Protein AF-0000000084920179 (afdb_homodimer)

Organism: Cellulophaga lytica (strain ATCC 23178 / DSM 7489 / JCM 8516 / NBRC 14961 / NCIMB 1423 / VKM B-1433 / Cy l20) (NCBI:txid867900)

Structure (mmCIF, N/CA/C/O backbone):
data_AF-0000000084920179-model_v1
#
loop_
_entity.id
_entity.type
_entity.pdbx_description
1 polymer 'Transcriptional regulator, AraC family'
#
loop_
_atom_site.group_PDB
_atom_site.id
_atom_site.type_symbol
_atom_site.label_atom_id
_atom_site.label_alt_id
_atom_site.label_comp_id
_atom_site.label_asym_id
_atom_site.label_entity_id
_atom_site.label_seq_id
_atom_site.pdbx_PDB_ins_code
_atom_site.Cartn_x
_atom_site.Cartn_y
_atom_site.Cartn_z
_atom_site.occupancy
_atom_site.B_iso_or_equiv
_atom_site.auth_seq_id
_atom_site.auth_comp_id
_atom_site.auth_asym_id
_atom_site.auth_atom_id
_atom_site.pdbx_PDB_model_num
ATOM 1 N N . MET A 1 1 ? 22.922 36.719 13.922 1 20.77 1 MET A N 1
ATOM 2 C CA . MET A 1 1 ? 21.656 36.344 13.297 1 20.77 1 MET A CA 1
ATOM 3 C C . MET A 1 1 ? 21.734 34.938 12.672 1 20.77 1 MET A C 1
ATOM 5 O O . MET A 1 1 ? 22.297 34.781 11.578 1 20.77 1 MET A O 1
ATOM 9 N N . LYS A 1 2 ? 21.969 33.875 13.461 1 30.19 2 LYS A N 1
ATOM 10 C CA . LYS A 1 2 ? 22.312 32.5 13.133 1 30.19 2 LYS A CA 1
ATOM 11 C C . LYS A 1 2 ? 21.266 31.891 12.211 1 30.19 2 LYS A C 1
ATOM 13 O O . LYS A 1 2 ? 20.078 32.094 12.383 1 30.19 2 LYS A O 1
ATOM 18 N N . ASN A 1 3 ? 21.625 31.672 10.992 1 29.83 3 ASN A N 1
ATOM 19 C CA . ASN A 1 3 ? 20.938 31 9.891 1 29.83 3 ASN A CA 1
ATOM 20 C C . ASN A 1 3 ? 20.141 29.797 10.375 1 29.83 3 ASN A C 1
ATOM 22 O O . ASN A 1 3 ? 20.703 28.844 10.906 1 29.83 3 ASN A O 1
ATOM 26 N N . ILE A 1 4 ? 19 29.953 10.852 1 33.31 4 ILE A N 1
ATOM 27 C CA . ILE A 1 4 ? 18.141 28.828 11.156 1 33.31 4 ILE A CA 1
ATOM 28 C C . ILE A 1 4 ? 18.156 27.828 10 1 33.31 4 ILE A C 1
ATOM 30 O O . ILE A 1 4 ? 17.844 28.203 8.859 1 33.31 4 ILE A O 1
ATOM 34 N N . GLN A 1 5 ? 19 26.844 9.9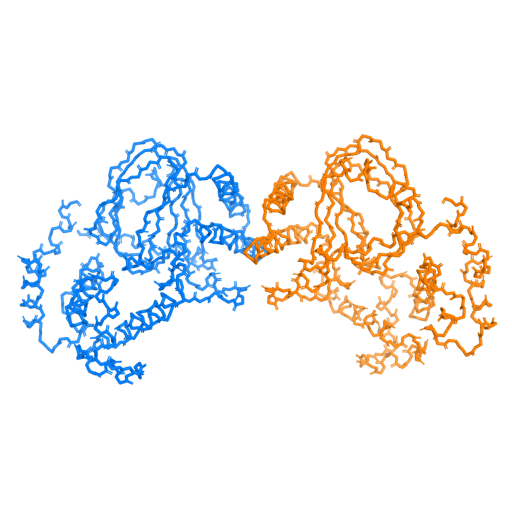22 1 33.72 5 GLN A N 1
ATOM 35 C CA . GLN A 1 5 ? 19.125 25.766 8.961 1 33.72 5 GLN A CA 1
ATOM 36 C C . GLN A 1 5 ? 17.766 25.25 8.516 1 33.72 5 GLN A C 1
ATOM 38 O O . GLN A 1 5 ? 17 24.719 9.328 1 33.72 5 GLN A O 1
ATOM 43 N N . GLU A 1 6 ? 17.094 25.938 7.641 1 36.62 6 GLU A N 1
ATOM 44 C CA . GLU A 1 6 ? 15.938 25.375 6.945 1 36.62 6 GLU A CA 1
ATOM 45 C C . GLU A 1 6 ? 16.062 23.859 6.816 1 36.62 6 GLU A C 1
ATOM 47 O O . GLU A 1 6 ? 17.094 23.359 6.395 1 36.62 6 GLU A O 1
ATOM 52 N N . TYR A 1 7 ? 15.484 23.188 7.621 1 40 7 TYR A N 1
ATOM 53 C CA . TYR A 1 7 ? 15.445 21.75 7.422 1 40 7 TYR A CA 1
ATOM 54 C C . TYR A 1 7 ? 15.188 21.406 5.961 1 40 7 TYR A C 1
ATOM 56 O O . TYR A 1 7 ? 14.039 21.391 5.508 1 40 7 TYR A O 1
ATOM 64 N N . THR A 1 8 ? 15.891 22.047 5.047 1 43.19 8 THR A N 1
ATOM 65 C CA . THR A 1 8 ? 15.805 21.531 3.68 1 43.19 8 THR A CA 1
ATOM 66 C C . THR A 1 8 ? 16.219 20.062 3.621 1 43.19 8 THR A C 1
ATOM 68 O O . THR A 1 8 ? 17.062 19.625 4.395 1 43.19 8 THR A O 1
ATOM 71 N N . PHE A 1 9 ? 15.266 19.219 3.18 1 42.88 9 PHE A N 1
ATOM 72 C CA . PHE A 1 9 ? 15.766 17.875 2.912 1 42.88 9 PHE A CA 1
ATOM 73 C C . PHE A 1 9 ? 17.234 17.906 2.502 1 42.88 9 PHE A C 1
ATOM 75 O O . PHE A 1 9 ? 17.625 18.719 1.667 1 42.88 9 PHE A O 1
ATOM 82 N N . LYS A 1 10 ? 18.203 17.547 3.352 1 45.38 10 LYS A N 1
ATOM 83 C CA . LYS A 1 10 ? 19.531 17.406 2.791 1 45.38 10 LYS A CA 1
ATOM 84 C C . LYS A 1 10 ? 19.484 16.906 1.352 1 45.38 10 LYS A C 1
ATOM 86 O O . LYS A 1 10 ? 18.594 16.125 0.991 1 45.38 10 LYS A O 1
ATOM 91 N N . LYS A 1 11 ? 20.188 17.391 0.408 1 45.12 11 LYS A N 1
ATOM 92 C CA . LYS A 1 11 ? 20.266 17.125 -1.024 1 45.12 11 LYS A CA 1
ATOM 93 C C . LYS A 1 11 ? 19.859 15.688 -1.334 1 45.12 11 LYS A C 1
ATOM 95 O O . LYS A 1 11 ? 19.062 15.438 -2.236 1 45.12 11 LYS A O 1
ATOM 100 N N . GLU A 1 12 ? 20.391 14.727 -0.708 1 42.09 12 GLU A N 1
ATOM 101 C CA . GLU A 1 12 ? 20.141 13.305 -0.941 1 42.09 12 GLU A CA 1
ATOM 102 C C . GLU A 1 12 ? 18.766 12.883 -0.449 1 42.09 12 GLU A C 1
ATOM 104 O O . GLU A 1 12 ? 18.094 12.062 -1.081 1 42.09 12 GLU A O 1
ATOM 109 N N . GLN A 1 13 ? 18.281 13.438 0.647 1 52.19 13 GLN A N 1
ATOM 110 C CA . GLN A 1 13 ? 16.969 13.148 1.239 1 52.19 13 GLN A CA 1
ATOM 111 C C . GLN A 1 13 ? 15.852 13.789 0.429 1 52.19 13 GLN A C 1
ATOM 113 O O . GLN A 1 13 ? 14.742 13.258 0.365 1 52.19 13 GLN A O 1
ATOM 118 N N . GLU A 1 14 ? 16.188 14.961 -0.14 1 54.78 14 GLU A N 1
ATOM 119 C CA . GLU A 1 14 ? 15.219 15.648 -1.003 1 54.78 14 GLU A CA 1
ATOM 120 C C . GLU A 1 14 ? 14.82 14.766 -2.186 1 54.78 14 GLU A C 1
ATOM 122 O O . GLU A 1 14 ? 13.664 14.773 -2.605 1 54.78 14 GLU A O 1
ATOM 127 N N . ASP A 1 15 ? 15.75 13.82 -2.416 1 68.38 15 ASP A N 1
ATOM 128 C CA . ASP A 1 15 ? 15.5 13.055 -3.631 1 68.38 15 ASP A CA 1
ATOM 129 C C . ASP A 1 15 ? 14.602 11.852 -3.344 1 68.38 15 ASP A C 1
ATOM 131 O O . ASP A 1 15 ? 13.797 11.445 -4.191 1 68.38 15 ASP A O 1
ATOM 135 N N . PHE A 1 16 ? 14.484 11.469 -2.068 1 86.56 16 PHE A N 1
ATOM 136 C CA . PHE A 1 16 ? 13.711 10.266 -1.78 1 86.56 16 PHE A CA 1
ATOM 137 C C . PHE A 1 16 ? 12.273 10.633 -1.404 1 86.56 16 PHE A C 1
ATOM 139 O O . PHE A 1 16 ? 11.359 9.836 -1.597 1 86.56 16 PHE A O 1
ATOM 146 N N . GLY A 1 17 ? 12.023 11.859 -0.937 1 91.12 17 GLY A N 1
ATOM 147 C CA . GLY A 1 17 ? 10.695 12.422 -0.712 1 91.12 17 GLY A CA 1
ATOM 148 C C . GLY A 1 17 ? 10.164 12.148 0.681 1 91.12 17 GLY A C 1
ATOM 149 O O . GLY A 1 17 ? 9.047 12.547 1.013 1 91.12 17 GLY A O 1
ATOM 150 N N . ILE A 1 18 ? 11 11.398 1.522 1 93.94 18 ILE A N 1
ATOM 151 C CA . ILE A 1 18 ? 10.57 11.125 2.889 1 93.94 18 ILE A CA 1
ATOM 152 C C . ILE A 1 18 ? 11.789 10.961 3.791 1 93.94 18 ILE A C 1
ATOM 154 O O . ILE A 1 18 ? 12.867 10.578 3.324 1 93.94 18 ILE A O 1
ATOM 158 N N . ASN A 1 19 ? 11.656 11.336 5.086 1 93.81 19 ASN A N 1
ATOM 159 C CA . ASN A 1 19 ? 12.586 11.023 6.164 1 93.81 19 ASN A CA 1
ATOM 160 C C . ASN A 1 19 ? 11.859 10.5 7.398 1 93.81 19 ASN A C 1
ATOM 162 O O . ASN A 1 19 ? 10.781 10.992 7.742 1 93.81 19 ASN A O 1
ATOM 166 N N . VAL A 1 20 ? 12.469 9.469 7.961 1 95.69 20 VAL A N 1
ATOM 167 C CA . VAL A 1 20 ? 11.852 8.859 9.133 1 95.69 20 VAL A CA 1
ATOM 168 C C . VAL A 1 20 ? 12.898 8.703 10.242 1 95.69 20 VAL A C 1
ATOM 170 O O . VAL A 1 20 ? 14.031 8.297 9.977 1 95.69 20 VAL A O 1
ATOM 173 N N . TRP A 1 21 ? 12.461 9.094 11.484 1 95.5 21 TRP A N 1
ATOM 174 C CA . TRP A 1 21 ? 13.352 8.93 12.633 1 95.5 21 TRP A CA 1
ATOM 175 C C . TRP A 1 21 ? 12.586 8.359 13.828 1 95.5 21 TRP A C 1
ATOM 177 O O . TRP A 1 21 ? 11.375 8.523 13.938 1 95.5 21 TRP A O 1
ATOM 187 N N . GLU A 1 22 ? 13.367 7.672 14.664 1 96.56 22 GLU A N 1
ATOM 188 C CA . GLU A 1 22 ? 12.891 7.516 16.031 1 96.56 22 GLU A CA 1
ATOM 189 C C . GLU A 1 22 ? 12.891 8.844 16.781 1 96.56 22 GLU A C 1
ATOM 191 O O . GLU A 1 22 ? 13.844 9.617 16.672 1 96.56 22 GLU A O 1
ATOM 196 N N . LEU A 1 23 ? 11.898 9.133 17.531 1 95.94 23 LEU A N 1
ATOM 197 C CA . LEU A 1 23 ? 11.695 10.445 18.125 1 95.94 23 LEU A CA 1
ATOM 198 C C . LEU A 1 23 ? 12.797 10.766 19.125 1 95.94 23 LEU A C 1
ATOM 200 O O . LEU A 1 23 ? 13.266 11.906 19.188 1 95.94 23 LEU A O 1
ATOM 204 N N . ASP A 1 24 ? 13.172 9.758 19.922 1 94.44 24 ASP A N 1
ATOM 205 C CA . ASP A 1 24 ? 14.219 10.008 20.906 1 94.44 24 ASP A CA 1
ATOM 206 C C . ASP A 1 24 ? 15.531 10.406 20.234 1 94.44 24 ASP A C 1
ATOM 208 O O . ASP A 1 24 ? 16.188 11.352 20.656 1 94.44 24 ASP A O 1
ATOM 212 N N . TYR A 1 25 ? 15.812 9.742 19.156 1 93 25 TYR A N 1
ATOM 213 C CA . TYR A 1 25 ? 17 10.078 18.375 1 93 25 TYR A CA 1
ATOM 214 C C . TYR A 1 25 ? 16.844 11.438 17.703 1 93 25 TYR A C 1
ATOM 216 O O . TYR A 1 25 ? 17.766 12.258 17.734 1 93 25 TYR A O 1
ATOM 224 N N . PHE A 1 26 ? 15.742 11.719 17.125 1 92.81 26 PHE A N 1
ATOM 225 C CA . PHE A 1 26 ? 15.461 12.984 16.453 1 92.81 26 PHE A CA 1
ATOM 226 C C . PHE A 1 26 ? 15.602 14.148 17.422 1 92.81 26 PHE A C 1
ATOM 228 O O . PHE A 1 26 ? 16.297 15.125 17.125 1 92.81 26 PHE A O 1
ATOM 235 N N . LEU A 1 27 ? 15 14.039 18.562 1 91.56 27 LEU A N 1
ATOM 236 C CA . LEU A 1 27 ? 14.953 15.117 19.531 1 91.56 27 LEU A CA 1
ATOM 237 C C . LEU A 1 27 ? 16.328 15.352 20.156 1 91.56 27 LEU A C 1
ATOM 239 O O . LEU A 1 27 ? 16.656 16.469 20.562 1 91.56 27 LEU A O 1
ATOM 243 N N . ALA A 1 28 ? 17.172 14.344 20.109 1 88.75 28 ALA A N 1
ATOM 244 C CA . ALA A 1 28 ? 18.516 14.445 20.703 1 88.75 28 ALA A CA 1
ATOM 245 C C . ALA A 1 28 ? 19.516 15 19.703 1 88.75 28 ALA A C 1
ATOM 247 O O . ALA A 1 28 ? 20.531 15.586 20.078 1 88.75 28 ALA A O 1
ATOM 248 N N . ASN A 1 29 ? 19.172 14.906 18.406 1 86.06 29 ASN A N 1
ATOM 249 C CA . ASN A 1 29 ? 20.281 15.117 17.469 1 86.06 29 ASN A CA 1
ATOM 250 C C . ASN A 1 29 ? 19.922 16.156 16.406 1 86.06 29 ASN A C 1
ATOM 252 O O . ASN A 1 29 ? 20.797 16.734 15.766 1 86.06 29 ASN A O 1
ATOM 256 N N . TYR A 1 30 ? 18.719 16.391 16.266 1 80 30 TYR A N 1
ATOM 257 C CA . TYR A 1 30 ? 18.391 17.219 15.117 1 80 30 TYR A CA 1
ATOM 258 C C . TYR A 1 30 ? 17.859 18.578 15.562 1 80 30 TYR A C 1
ATOM 260 O O . TYR A 1 30 ? 16.922 18.656 16.359 1 80 30 TYR A O 1
ATOM 268 N N . ASP A 1 31 ? 18.5 19.594 15 1 73.69 31 ASP A N 1
ATOM 269 C CA . ASP A 1 31 ? 18.109 21 15.047 1 73.69 31 ASP A CA 1
ATOM 270 C C . ASP A 1 31 ? 17.672 21.391 16.453 1 73.69 31 ASP A C 1
ATOM 272 O O . ASP A 1 31 ? 16.625 22.031 16.625 1 73.69 31 ASP A O 1
ATOM 276 N N . ILE A 1 32 ? 18.438 21.031 17.422 1 72.12 32 ILE A N 1
ATOM 277 C CA . ILE A 1 32 ? 18.125 21.234 18.844 1 72.12 32 ILE A CA 1
ATOM 278 C C . ILE A 1 32 ? 17.906 22.719 19.125 1 72.12 32 ILE A C 1
ATOM 280 O O . ILE A 1 32 ? 16.969 23.078 19.844 1 72.12 32 ILE A O 1
ATOM 284 N N . GLN A 1 33 ? 18.562 23.547 18.453 1 72.5 33 GLN A N 1
ATOM 285 C CA . GLN A 1 33 ? 18.516 24.969 18.75 1 72.5 33 GLN A CA 1
ATOM 286 C C . GLN A 1 33 ? 17.312 25.625 18.109 1 72.5 33 GLN A C 1
ATOM 288 O O . GLN A 1 33 ? 16.688 26.516 18.703 1 72.5 33 GLN A O 1
ATOM 293 N N . ASN A 1 34 ? 16.828 25.047 17.016 1 79.62 34 ASN A N 1
ATOM 294 C CA . ASN A 1 34 ? 15.844 25.781 16.234 1 79.62 34 ASN A CA 1
ATOM 295 C C . ASN A 1 34 ? 14.477 25.125 16.281 1 79.62 34 ASN A C 1
ATOM 297 O O . ASN A 1 34 ? 13.461 25.734 15.938 1 79.62 34 ASN A O 1
ATOM 301 N N . ARG A 1 35 ? 14.477 23.922 16.844 1 86.56 35 ARG A N 1
ATOM 302 C CA . ARG A 1 35 ? 13.219 23.172 16.75 1 86.56 35 ARG A CA 1
ATOM 303 C C . ARG A 1 35 ? 12.18 23.75 17.719 1 86.56 35 ARG A C 1
ATOM 305 O O . ARG A 1 35 ? 10.977 23.531 17.531 1 86.56 35 ARG A O 1
ATOM 312 N N . SER A 1 36 ? 12.664 24.531 18.688 1 87.62 36 SER A N 1
ATOM 313 C CA . SER A 1 36 ? 11.766 25.109 19.672 1 87.62 36 SER A CA 1
ATOM 314 C C . SER A 1 36 ? 11.242 26.469 19.219 1 87.62 36 SER A C 1
ATOM 316 O O . SER A 1 36 ? 10.336 27.031 19.844 1 87.62 36 SER A O 1
ATOM 318 N N . ILE A 1 37 ? 11.828 27.031 18.203 1 87.81 37 ILE A N 1
ATOM 319 C CA . ILE A 1 37 ? 11.359 28.281 17.609 1 87.81 37 ILE A CA 1
ATOM 320 C C . ILE A 1 37 ? 10.32 27.984 16.547 1 87.81 37 ILE A C 1
ATOM 322 O O . ILE A 1 37 ? 10.539 27.141 15.672 1 87.81 37 ILE A O 1
ATOM 326 N N . PRO A 1 38 ? 9.195 28.641 16.688 1 91.12 38 PRO A N 1
ATOM 327 C CA . PRO A 1 38 ? 8.18 28.422 15.656 1 91.12 38 PRO A CA 1
ATOM 328 C C . PRO A 1 38 ? 8.703 28.672 14.242 1 91.12 38 PRO A C 1
ATOM 330 O O . PRO A 1 38 ? 9.32 29.719 13.992 1 91.12 38 PRO A O 1
ATOM 333 N N . HIS A 1 39 ? 8.492 27.703 13.375 1 89.25 39 HIS A N 1
ATOM 334 C CA . HIS A 1 39 ? 8.914 27.828 11.984 1 89.25 39 HIS A CA 1
ATOM 335 C C . HIS A 1 39 ? 7.953 27.109 11.047 1 89.25 39 HIS A C 1
ATOM 337 O O . HIS A 1 39 ? 7.293 26.141 11.461 1 89.25 39 HIS A O 1
ATOM 343 N N . ARG A 1 40 ? 7.902 27.594 9.852 1 90 40 ARG A N 1
ATOM 344 C CA . ARG A 1 40 ? 6.996 27.047 8.844 1 90 40 ARG A CA 1
ATOM 345 C C . ARG A 1 40 ? 7.57 25.781 8.219 1 90 40 ARG A C 1
ATOM 347 O O . ARG A 1 40 ? 8.742 25.75 7.855 1 90 40 ARG A O 1
ATOM 354 N N . LEU A 1 41 ? 6.73 24.734 8.125 1 89.94 41 LEU A N 1
ATOM 355 C CA . LEU A 1 41 ? 7.148 23.484 7.52 1 89.94 41 LEU A CA 1
ATOM 356 C C . LEU A 1 41 ? 6.883 23.484 6.02 1 89.94 41 LEU A C 1
ATOM 358 O O . LEU A 1 41 ? 5.844 23.969 5.566 1 89.94 41 LEU A O 1
ATOM 362 N N . LYS A 1 42 ? 7.758 22.953 5.246 1 86.94 42 LYS A N 1
ATOM 363 C CA . LYS A 1 42 ? 7.617 22.922 3.795 1 86.94 42 LYS A CA 1
ATOM 364 C C . LYS A 1 42 ? 7.113 21.547 3.326 1 86.94 42 LYS A C 1
ATOM 366 O O . LYS A 1 42 ? 6.988 21.312 2.123 1 86.94 42 LYS A O 1
ATOM 371 N N . PHE A 1 43 ? 6.906 20.656 4.262 1 90.5 43 PHE A N 1
ATOM 372 C CA . PHE A 1 43 ? 6.449 19.297 4.016 1 90.5 43 PHE A CA 1
ATOM 373 C C . PHE A 1 43 ? 5.391 18.891 5.031 1 90.5 43 PHE A C 1
ATOM 375 O O . PHE A 1 43 ? 4.914 19.719 5.809 1 90.5 43 PHE A O 1
ATOM 382 N N . TYR A 1 44 ? 4.965 17.672 4.918 1 92.19 44 TYR A N 1
ATOM 383 C CA . TYR A 1 44 ? 4.039 17.109 5.895 1 92.19 44 TYR A CA 1
ATOM 384 C C . TYR A 1 44 ? 4.789 16.312 6.957 1 92.19 44 TYR A C 1
ATOM 386 O O . TYR A 1 44 ? 5.859 15.766 6.691 1 92.19 44 TYR A O 1
ATOM 394 N N . ALA A 1 45 ? 4.203 16.266 8.117 1 95.06 45 ALA A N 1
ATOM 395 C CA . ALA A 1 45 ? 4.82 15.477 9.188 1 95.06 45 ALA A CA 1
ATOM 396 C C . ALA A 1 45 ? 3.773 14.703 9.977 1 95.06 45 ALA A C 1
ATOM 398 O O . ALA A 1 45 ? 2.67 15.203 10.211 1 95.06 45 ALA A O 1
ATOM 399 N N . ILE A 1 46 ? 4.105 13.508 10.305 1 96.94 46 ILE A N 1
ATOM 400 C CA . ILE A 1 46 ? 3.375 12.695 11.273 1 96.94 46 ILE A CA 1
ATOM 401 C C . ILE A 1 46 ? 4.273 12.383 12.461 1 96.94 46 ILE A C 1
ATOM 403 O O . ILE A 1 46 ? 5.387 11.875 12.289 1 96.94 46 ILE A O 1
ATOM 407 N N . VAL A 1 47 ? 3.834 12.75 13.648 1 97.75 47 VAL A N 1
ATOM 408 C CA . VAL A 1 47 ? 4.523 12.406 14.883 1 97.75 47 VAL A CA 1
ATOM 409 C C . VAL A 1 47 ? 3.697 11.391 15.672 1 97.75 47 VAL A C 1
ATOM 411 O O . VAL A 1 47 ? 2.557 11.672 16.047 1 97.75 47 VAL A O 1
ATOM 414 N N . PHE A 1 48 ? 4.223 10.234 15.883 1 98.25 48 PHE A N 1
ATOM 415 C CA . PHE A 1 48 ? 3.553 9.188 16.625 1 98.25 48 PHE A CA 1
ATOM 416 C C . PHE A 1 48 ? 4.25 8.945 17.969 1 98.25 48 PHE A C 1
ATOM 418 O O . PHE A 1 48 ? 5.359 8.414 18 1 98.25 48 PHE A O 1
ATOM 425 N N . ILE A 1 49 ? 3.561 9.297 19.062 1 98.19 49 ILE A N 1
ATOM 426 C CA . ILE A 1 49 ? 4.133 9.188 20.406 1 98.19 49 ILE A CA 1
ATOM 427 C C . ILE A 1 49 ? 3.818 7.816 21 1 98.19 49 ILE A C 1
ATOM 429 O O . ILE A 1 49 ? 2.65 7.477 21.203 1 98.19 49 ILE A O 1
ATOM 433 N N . THR A 1 50 ? 4.871 7.039 21.266 1 97.19 50 THR A N 1
ATOM 434 C CA . THR A 1 50 ? 4.652 5.723 21.844 1 97.19 50 THR A CA 1
ATOM 435 C C . THR A 1 50 ? 4.98 5.738 23.344 1 97.19 50 THR A C 1
ATOM 437 O O . THR A 1 50 ? 4.594 4.828 24.078 1 97.19 50 THR A O 1
ATOM 440 N N . GLU A 1 51 ? 5.73 6.688 23.797 1 97.44 51 GLU A N 1
ATOM 441 C CA . GLU A 1 51 ? 6.051 6.922 25.203 1 97.44 51 GLU A CA 1
ATOM 442 C C . GLU A 1 51 ? 6.34 8.398 25.453 1 97.44 51 GLU 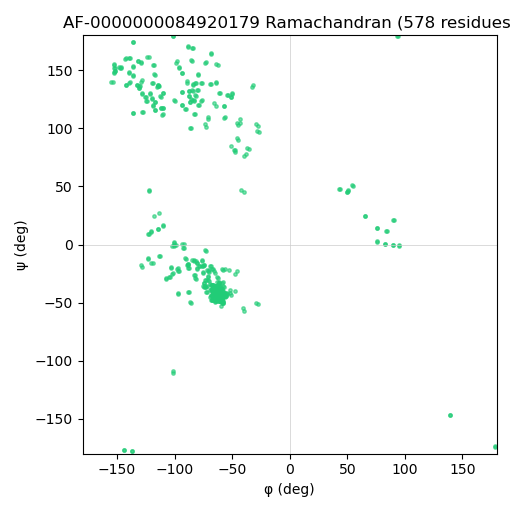A C 1
ATOM 444 O O . GLU A 1 51 ? 6.758 9.125 24.562 1 97.44 51 GLU A O 1
ATOM 449 N N . GLY A 1 52 ? 6.059 8.852 26.75 1 97.75 52 GLY A N 1
ATOM 450 C CA . GLY A 1 52 ? 6.441 10.195 27.156 1 97.75 52 GLY A CA 1
ATOM 451 C C . GLY A 1 52 ? 5.332 11.211 26.969 1 97.75 52 GLY A C 1
ATOM 452 O O . GLY A 1 52 ? 4.191 10.844 26.672 1 97.75 52 GLY A O 1
ATOM 453 N N . THR A 1 53 ? 5.633 12.43 27.328 1 97.75 53 THR A N 1
ATOM 454 C CA . THR A 1 53 ? 4.699 13.547 27.25 1 97.75 53 THR A CA 1
ATOM 455 C C . THR A 1 53 ? 5.406 14.805 26.75 1 97.75 53 THR A C 1
ATOM 457 O O . THR A 1 53 ? 6.637 14.891 26.781 1 97.75 53 THR A O 1
ATOM 460 N N . GLY A 1 54 ? 4.57 15.719 26.266 1 97.44 54 GLY A N 1
ATOM 461 C CA . GLY A 1 54 ? 5.125 16.984 25.812 1 97.44 54 GLY A CA 1
ATOM 462 C C . GLY A 1 54 ? 4.082 17.922 25.25 1 97.44 54 GLY A C 1
ATOM 463 O O . GLY A 1 54 ? 2.883 17.75 25.469 1 97.44 54 GLY A O 1
ATOM 464 N N . GLU A 1 55 ? 4.625 19.016 24.719 1 97.44 55 GLU A N 1
ATOM 465 C CA . GLU A 1 55 ? 3.795 20.031 24.078 1 97.44 55 GLU A CA 1
ATOM 466 C C . GLU A 1 55 ? 4.348 20.406 22.703 1 97.44 55 GLU A C 1
ATOM 468 O O . GLU A 1 55 ? 5.566 20.5 22.531 1 97.44 55 GLU A O 1
ATOM 473 N N . HIS A 1 56 ? 3.453 20.516 21.781 1 97.06 56 HIS A N 1
ATOM 474 C CA . HIS A 1 56 ? 3.797 20.906 20.406 1 97.06 56 HIS A CA 1
ATOM 475 C C . HIS A 1 56 ? 2.938 22.062 19.938 1 97.06 56 HIS A C 1
ATOM 477 O O . HIS A 1 56 ? 1.73 22.094 20.188 1 97.06 56 HIS A O 1
ATOM 483 N N . LEU A 1 57 ? 3.623 23.047 19.422 1 95.81 57 LEU A N 1
ATOM 484 C CA . LEU A 1 57 ? 2.922 24.188 18.828 1 95.81 57 LEU A CA 1
ATOM 485 C C . LEU A 1 57 ? 2.582 23.906 17.359 1 95.81 57 LEU A C 1
ATOM 487 O O . LEU A 1 57 ? 3.453 23.516 16.578 1 95.81 57 LEU A O 1
ATOM 491 N N . ILE A 1 58 ? 1.29 23.984 17.016 1 96.25 58 ILE A N 1
ATOM 492 C CA . ILE A 1 58 ? 0.849 23.859 15.625 1 96.25 58 ILE A CA 1
ATOM 493 C C . ILE A 1 58 ? -0.049 25.031 15.266 1 96.25 58 ILE A C 1
ATOM 495 O O . ILE A 1 58 ? -1.137 25.188 15.828 1 96.25 58 ILE A O 1
ATOM 499 N N . ASP A 1 59 ? 0.434 25.891 14.336 1 94.38 59 ASP A N 1
ATOM 500 C CA . ASP A 1 59 ? -0.253 27.109 13.914 1 94.38 59 ASP A CA 1
ATOM 501 C C . ASP A 1 59 ? -0.693 27.938 15.117 1 94.38 59 ASP A C 1
ATOM 503 O O . ASP A 1 59 ? -1.862 28.312 15.227 1 94.38 59 ASP A O 1
ATOM 507 N N . PHE A 1 60 ? 0.231 28.047 16 1 91.69 60 PHE A N 1
ATOM 508 C CA . PHE A 1 60 ? 0.203 29.016 17.094 1 91.69 60 PHE A CA 1
ATOM 509 C C . PHE A 1 60 ? -0.77 28.578 18.188 1 91.69 60 PHE A C 1
ATOM 511 O O . PHE A 1 60 ? -1.237 29.391 18.969 1 91.69 60 PHE A O 1
ATOM 518 N N . LYS A 1 61 ? -1.166 27.359 18.125 1 94.25 61 LYS A N 1
ATOM 519 C CA . LYS A 1 61 ? -1.875 26.703 19.219 1 94.25 61 LYS A CA 1
ATOM 520 C C . LYS A 1 61 ? -1.045 25.562 19.812 1 94.25 61 LYS A C 1
ATOM 522 O O . LYS A 1 61 ? -0.426 24.797 19.078 1 94.25 61 LYS A O 1
ATOM 527 N N . THR A 1 62 ? -1.041 25.484 21.141 1 96.56 62 THR A N 1
ATOM 528 C CA . THR A 1 62 ? -0.233 24.484 21.812 1 96.56 62 THR A CA 1
ATOM 529 C C . THR A 1 62 ? -1.054 23.219 22.094 1 96.56 62 THR A C 1
ATOM 531 O O . THR A 1 62 ? -2.176 23.297 22.594 1 96.56 62 THR A O 1
ATOM 534 N N . TYR A 1 63 ? -0.532 22.094 21.766 1 97.19 63 TYR A N 1
ATOM 535 C CA . TYR A 1 63 ? -1.155 20.797 22 1 97.19 63 TYR A CA 1
ATOM 536 C C . TYR A 1 63 ? -0.287 19.938 22.906 1 97.19 63 TYR A C 1
ATOM 538 O O . TYR A 1 63 ? 0.86 19.625 22.578 1 97.19 63 TYR A O 1
ATOM 546 N N . SER A 1 64 ? -0.908 19.609 24.047 1 98 64 SER A N 1
ATOM 547 C CA . SER A 1 64 ? -0.233 18.609 24.875 1 98 64 SER A CA 1
ATOM 548 C C . SER A 1 64 ? -0.399 17.203 24.312 1 98 64 SER A C 1
ATOM 550 O O . SER A 1 64 ? -1.47 16.859 23.812 1 98 64 SER A O 1
ATOM 552 N N . TYR A 1 65 ? 0.709 16.391 24.359 1 97.75 65 TYR A N 1
ATOM 553 C CA . TYR A 1 65 ? 0.605 15.031 23.844 1 97.75 65 TYR A CA 1
ATOM 554 C C . TYR A 1 65 ? 1.135 14.031 24.875 1 97.75 65 TYR A C 1
ATOM 556 O O . TYR A 1 65 ? 1.889 14.398 25.781 1 97.75 65 TYR A O 1
ATOM 564 N N . LYS A 1 66 ? 0.672 12.797 24.766 1 97.94 66 LYS A N 1
ATOM 565 C CA . LYS A 1 66 ? 1.062 11.664 25.594 1 97.94 66 LYS A CA 1
ATOM 566 C C . LYS A 1 66 ? 1.104 10.375 24.797 1 97.94 66 LYS A C 1
ATOM 568 O O . LYS A 1 66 ? 0.923 10.391 23.578 1 97.94 66 LYS A O 1
ATOM 573 N N . LYS A 1 67 ? 1.389 9.297 25.531 1 97.31 67 LYS A N 1
ATOM 574 C CA . LYS A 1 67 ? 1.435 7.98 24.906 1 97.31 67 LYS A CA 1
ATOM 575 C C . LYS A 1 67 ? 0.177 7.719 24.078 1 97.31 67 LYS A C 1
ATOM 577 O O . LYS A 1 67 ? -0.936 7.996 24.531 1 97.31 67 LYS A O 1
ATOM 582 N N . ASN A 1 68 ? 0.328 7.301 22.844 1 96.69 68 ASN A N 1
ATOM 583 C CA . ASN A 1 68 ? -0.724 6.887 21.922 1 96.69 68 ASN A CA 1
ATOM 584 C C . ASN A 1 68 ? -1.337 8.078 21.203 1 96.69 68 ASN A C 1
ATOM 586 O O . ASN A 1 68 ? -2.385 7.953 20.562 1 96.69 68 ASN A O 1
ATOM 590 N N . ASP A 1 69 ? -0.666 9.227 21.344 1 97.38 69 ASP A N 1
ATOM 591 C CA . ASP A 1 69 ? -1.109 10.375 20.562 1 97.38 69 ASP A CA 1
ATOM 592 C C . ASP A 1 69 ? -0.342 10.477 19.25 1 97.38 69 ASP A C 1
ATOM 594 O O . ASP A 1 69 ? 0.825 10.086 19.172 1 97.38 69 ASP A O 1
ATOM 598 N N . MET A 1 70 ? -1.013 10.961 18.25 1 97.5 70 MET A N 1
ATOM 599 C CA . MET A 1 70 ? -0.399 11.344 16.969 1 97.5 70 MET A CA 1
ATOM 600 C C . MET A 1 70 ? -0.613 12.828 16.703 1 97.5 70 MET A C 1
ATOM 602 O O . MET A 1 70 ? -1.671 13.375 17.016 1 97.5 70 MET A O 1
ATOM 606 N N . LEU A 1 71 ? 0.383 13.477 16.203 1 97.56 71 LEU A N 1
ATOM 607 C CA . LEU A 1 71 ? 0.288 14.859 15.758 1 97.56 71 LEU A CA 1
ATOM 608 C C . LEU A 1 71 ? 0.502 14.961 14.25 1 97.56 71 LEU A C 1
ATOM 610 O O . LEU A 1 71 ? 1.375 14.281 13.703 1 97.56 71 LEU A O 1
ATOM 614 N N . PHE A 1 72 ? -0.313 15.727 13.617 1 96.25 72 PHE A N 1
ATOM 615 C CA . PHE A 1 72 ? -0.24 15.945 12.18 1 96.25 72 PHE A CA 1
ATOM 616 C C . PHE A 1 72 ? 0.065 17.406 11.859 1 96.25 72 PHE A C 1
ATOM 618 O O . PHE A 1 72 ? -0.717 18.297 12.203 1 96.25 72 PHE A O 1
ATOM 625 N N . VAL A 1 73 ? 1.188 17.641 11.273 1 95.75 73 VAL A N 1
ATOM 626 C CA . VAL A 1 73 ? 1.574 18.984 10.852 1 95.75 73 VAL A CA 1
ATOM 627 C C . VAL A 1 73 ? 1.604 19.062 9.328 1 95.75 73 VAL A C 1
ATOM 629 O O . VAL A 1 73 ? 2.381 18.344 8.68 1 95.75 73 VAL A O 1
ATOM 632 N N . GLY A 1 74 ? 0.778 19.875 8.789 1 92.88 74 GLY A N 1
ATOM 633 C CA . GLY A 1 74 ? 0.662 19.984 7.344 1 92.88 74 GLY A CA 1
ATOM 634 C C . GLY A 1 74 ? 1.684 20.922 6.73 1 92.88 74 GLY A C 1
ATOM 635 O O . GLY A 1 74 ? 2.357 21.672 7.445 1 92.88 74 GLY A O 1
ATOM 636 N N . LYS A 1 75 ? 1.717 20.844 5.379 1 90.5 75 LYS A N 1
ATOM 637 C CA . LYS A 1 75 ? 2.578 21.75 4.629 1 90.5 75 LYS A CA 1
ATOM 638 C C . LYS A 1 75 ? 2.176 23.203 4.867 1 90.5 75 LYS A C 1
ATOM 640 O O . LYS A 1 75 ? 0.988 23.531 4.891 1 90.5 75 LYS A O 1
ATOM 645 N N . ASN A 1 76 ? 3.17 24.078 5.199 1 89.5 76 ASN A N 1
ATOM 646 C CA . ASN A 1 76 ? 3.041 25.531 5.375 1 89.5 76 ASN A CA 1
ATOM 647 C C . ASN A 1 76 ? 2.527 25.875 6.77 1 89.5 76 ASN A C 1
ATOM 649 O O . ASN A 1 76 ? 2.361 27.047 7.094 1 89.5 76 ASN A O 1
ATOM 653 N N . GLN A 1 77 ? 2.295 24.859 7.555 1 92.69 77 GLN A N 1
ATOM 654 C CA . GLN A 1 77 ? 1.942 25.141 8.938 1 92.69 77 GLN A CA 1
ATOM 655 C C . GLN A 1 77 ? 3.184 25.469 9.766 1 92.69 77 GLN A C 1
ATOM 657 O O . GLN A 1 77 ? 4.273 24.969 9.484 1 92.69 77 GLN A O 1
ATOM 662 N N . THR A 1 78 ? 2.965 26.375 10.727 1 93.69 78 THR A N 1
ATOM 663 C CA . THR A 1 78 ? 4.023 26.703 11.672 1 93.69 78 THR A CA 1
ATOM 664 C C . THR A 1 78 ? 3.992 25.75 12.867 1 93.69 78 THR A C 1
ATOM 666 O O . THR A 1 78 ? 2.92 25.422 13.383 1 93.69 78 THR A O 1
ATOM 669 N N . HIS A 1 79 ? 5.176 25.234 13.195 1 94 79 HIS A N 1
ATOM 670 C CA . HIS A 1 79 ? 5.215 24.328 14.336 1 94 79 HIS A CA 1
ATOM 671 C C . HIS A 1 79 ? 6.488 24.516 15.156 1 94 79 HIS A C 1
ATOM 673 O O . HIS A 1 79 ? 7.422 25.188 14.703 1 94 79 HIS A O 1
ATOM 679 N N . ALA A 1 80 ? 6.469 24.094 16.375 1 93.56 80 ALA A N 1
ATOM 680 C CA . ALA A 1 80 ? 7.633 24.109 17.266 1 93.56 80 ALA A CA 1
ATOM 681 C C . ALA A 1 80 ? 7.523 23.031 18.328 1 93.56 80 ALA A C 1
ATOM 683 O O . ALA A 1 80 ? 6.434 22.766 18.844 1 93.56 80 ALA A O 1
ATOM 684 N N . TRP A 1 81 ? 8.672 22.438 18.547 1 94.19 81 TRP A N 1
ATOM 685 C CA . TRP A 1 81 ? 8.766 21.547 19.703 1 94.19 81 TRP A CA 1
ATOM 686 C C . TRP A 1 81 ? 8.945 22.344 21 1 94.19 81 TRP A C 1
ATOM 688 O O . TRP A 1 81 ? 9.898 23.109 21.125 1 94.19 81 TRP A O 1
ATOM 698 N N . LEU A 1 82 ? 8.055 22.219 21.922 1 93.31 82 LEU A N 1
ATOM 699 C CA . LEU A 1 82 ? 8.117 22.953 23.188 1 93.31 82 LEU A CA 1
ATOM 700 C C . LEU A 1 82 ? 8.633 22.062 24.312 1 93.31 82 LEU A C 1
ATOM 702 O O . LEU A 1 82 ? 9.758 21.562 24.234 1 93.31 82 LEU A O 1
ATOM 706 N N . LYS A 1 83 ? 7.855 21.672 25.266 1 91.69 83 LYS A N 1
ATOM 707 C CA . LYS A 1 83 ? 8.266 20.812 26.375 1 91.69 83 LYS A CA 1
ATOM 708 C C . LYS A 1 83 ? 8.258 19.344 25.953 1 91.69 83 LYS A C 1
ATOM 710 O O . LYS A 1 83 ? 7.379 18.906 25.188 1 91.69 83 LYS A O 1
ATOM 715 N N . GLN A 1 84 ? 9.281 18.641 26.391 1 92.69 84 GLN A N 1
ATOM 716 C CA . GLN A 1 84 ? 9.352 17.203 26.125 1 92.69 84 GLN A CA 1
ATOM 717 C C . GLN A 1 84 ? 9.93 16.453 27.328 1 92.69 84 GLN A C 1
ATOM 719 O O . GLN A 1 84 ? 10.867 16.922 27.969 1 92.69 84 GLN A O 1
ATOM 724 N N . LYS A 1 85 ? 9.359 15.375 27.656 1 95.62 85 LYS A N 1
ATOM 725 C CA . LYS A 1 85 ? 9.844 14.508 28.734 1 95.62 85 LYS A CA 1
ATOM 726 C C . LYS A 1 85 ? 9.812 13.047 28.312 1 95.62 85 LYS A C 1
ATOM 728 O O . LYS A 1 85 ? 8.734 12.461 28.141 1 95.62 85 LYS A O 1
ATOM 733 N N . ASN A 1 86 ? 10.992 12.367 28.156 1 96.38 86 ASN A N 1
ATOM 734 C CA . ASN A 1 86 ? 11.164 10.953 27.859 1 96.38 86 ASN A CA 1
ATOM 735 C C . ASN A 1 86 ? 10.32 10.523 26.656 1 96.38 86 ASN A C 1
ATOM 737 O O . ASN A 1 86 ? 9.609 9.516 26.719 1 96.38 86 ASN A O 1
ATOM 741 N N . VAL A 1 87 ? 10.359 11.297 25.578 1 96.62 87 VAL A N 1
ATOM 742 C CA . VAL A 1 87 ? 9.484 11.078 24.422 1 96.62 87 VAL A CA 1
ATOM 743 C C . VAL A 1 87 ? 10.094 10.016 23.516 1 96.62 87 VAL A C 1
ATOM 745 O O . VAL A 1 87 ? 11.273 10.086 23.156 1 96.62 87 VAL A O 1
ATOM 748 N N . LYS A 1 88 ? 9.336 8.953 23.234 1 97.81 88 LYS A N 1
ATOM 749 C CA . LYS A 1 88 ? 9.68 7.926 22.25 1 97.81 88 LYS A CA 1
ATOM 750 C C . LYS A 1 88 ? 8.586 7.781 21.203 1 97.81 88 LYS A C 1
ATOM 752 O O . LYS A 1 88 ? 7.453 8.219 21.422 1 97.81 88 LYS A O 1
ATOM 757 N N . GLY A 1 89 ? 8.945 7.176 20.078 1 97.88 89 GLY A N 1
ATOM 758 C CA . GLY A 1 89 ? 8.039 6.984 18.969 1 97.88 89 GLY A CA 1
ATOM 759 C C . GLY A 1 89 ? 8.688 7.215 17.609 1 97.88 89 GLY A C 1
ATOM 760 O O . GLY A 1 89 ? 9.852 6.859 17.422 1 97.88 89 GLY A O 1
ATOM 761 N N . TYR A 1 90 ? 7.852 7.734 16.672 1 98 90 TYR A N 1
ATOM 762 C CA . TYR A 1 90 ? 8.359 7.918 15.32 1 98 90 TYR A CA 1
ATOM 763 C C . TYR A 1 90 ? 7.938 9.273 14.766 1 98 90 TYR A C 1
ATOM 765 O O . TYR A 1 90 ? 6.875 9.789 15.109 1 98 90 TYR A O 1
ATOM 773 N N . ILE A 1 91 ? 8.773 9.852 14 1 97.06 91 ILE A N 1
ATOM 774 C CA . ILE A 1 91 ? 8.422 11.023 13.203 1 97.06 91 ILE A CA 1
ATOM 775 C C . ILE A 1 91 ? 8.734 10.766 11.734 1 97.06 91 ILE A C 1
ATOM 777 O O . ILE A 1 91 ? 9.82 10.281 11.398 1 97.06 91 ILE A O 1
ATOM 781 N N . ALA A 1 92 ? 7.781 10.969 10.891 1 96.38 92 ALA A N 1
ATOM 782 C CA . ALA A 1 92 ? 7.945 10.875 9.438 1 96.38 92 ALA A CA 1
ATOM 783 C C . ALA A 1 92 ? 7.613 12.195 8.766 1 96.38 92 ALA A C 1
ATOM 785 O O . ALA A 1 92 ? 6.562 12.789 9.023 1 96.38 92 ALA A O 1
ATOM 786 N N . ILE A 1 93 ? 8.523 12.719 7.98 1 94.62 93 ILE A N 1
ATOM 787 C CA . ILE A 1 93 ? 8.289 13.898 7.16 1 94.62 93 ILE A CA 1
ATOM 788 C C . ILE A 1 93 ? 8.336 13.523 5.684 1 94.62 93 ILE A C 1
ATOM 790 O O . ILE A 1 93 ? 9.172 12.711 5.27 1 94.62 93 ILE A O 1
ATOM 794 N N . PHE A 1 94 ? 7.395 14.031 4.871 1 92.81 94 PHE A N 1
ATOM 795 C CA . PHE A 1 94 ? 7.328 13.602 3.479 1 92.81 94 PHE A CA 1
ATOM 796 C C . PHE A 1 94 ? 6.727 14.695 2.604 1 92.81 94 PHE A C 1
ATOM 798 O O . PHE A 1 94 ? 5.965 15.531 3.088 1 92.81 94 PHE A O 1
ATOM 805 N N . THR A 1 95 ? 7.062 14.656 1.355 1 89.88 95 THR A N 1
ATOM 806 C CA . THR A 1 95 ? 6.535 15.609 0.39 1 89.88 95 THR A CA 1
ATOM 807 C C . THR A 1 95 ? 5.188 15.141 -0.155 1 89.88 95 THR A C 1
ATOM 809 O O . THR A 1 95 ? 4.855 13.961 -0.067 1 89.88 95 THR A O 1
ATOM 812 N N . GLN A 1 96 ? 4.488 16.094 -0.642 1 83.56 96 GLN A N 1
ATOM 813 C CA . GLN A 1 96 ? 3.227 15.758 -1.288 1 83.56 96 GLN A CA 1
ATOM 814 C C . GLN A 1 96 ? 3.451 14.805 -2.459 1 83.56 96 GLN A C 1
ATOM 816 O O . GLN A 1 96 ? 2.672 13.867 -2.666 1 83.56 96 GLN A O 1
ATOM 821 N N . ASP A 1 97 ? 4.492 14.992 -3.176 1 83.06 97 ASP A N 1
ATOM 822 C CA . ASP A 1 97 ? 4.816 14.172 -4.34 1 83.06 97 ASP A CA 1
ATOM 823 C C . ASP A 1 97 ? 5.094 12.727 -3.934 1 83.06 97 ASP A C 1
ATOM 825 O O . ASP A 1 97 ? 4.754 11.797 -4.664 1 83.06 97 ASP A O 1
ATOM 829 N N . PHE A 1 98 ? 5.684 12.602 -2.824 1 88.12 98 PHE A N 1
ATOM 830 C CA . PHE A 1 98 ? 5.984 11.266 -2.332 1 88.12 98 PHE A CA 1
ATOM 831 C C . PHE A 1 98 ? 4.707 10.453 -2.143 1 88.12 98 PHE A C 1
ATOM 833 O O . PHE A 1 98 ? 4.652 9.273 -2.5 1 88.12 98 PHE A O 1
ATOM 840 N N . LEU A 1 99 ? 3.703 11.047 -1.613 1 78.75 99 LEU A N 1
ATOM 841 C CA . LEU A 1 99 ? 2.451 10.352 -1.339 1 78.75 99 LEU A CA 1
ATOM 842 C C . LEU A 1 99 ? 1.68 10.094 -2.629 1 78.75 99 LEU A C 1
ATOM 844 O O . LEU A 1 99 ? 1.012 9.062 -2.76 1 78.75 99 LEU A O 1
ATOM 848 N N . ASN A 1 100 ? 1.781 11.039 -3.496 1 74.19 100 ASN A N 1
ATOM 849 C CA . ASN A 1 100 ? 0.996 10.953 -4.723 1 74.19 100 ASN A CA 1
ATOM 850 C C . ASN A 1 100 ? 1.588 9.945 -5.699 1 74.19 100 ASN A C 1
ATOM 852 O O . ASN A 1 100 ? 0.879 9.406 -6.555 1 74.19 100 ASN A O 1
ATOM 856 N N . GLU A 1 101 ? 2.803 9.711 -5.375 1 71.5 101 GLU A N 1
ATOM 857 C CA . GLU A 1 101 ? 3.465 8.773 -6.281 1 71.5 101 GLU A CA 1
ATOM 858 C C . GLU A 1 101 ? 2.93 7.355 -6.098 1 71.5 101 GLU A C 1
ATOM 860 O O . GLU A 1 101 ? 2.859 6.852 -4.977 1 71.5 101 GLU A O 1
ATOM 865 N N . ASN A 1 102 ? 2.213 6.777 -6.953 1 60.34 102 ASN A N 1
ATOM 866 C CA . ASN A 1 102 ? 1.795 5.383 -7.043 1 60.34 102 ASN A CA 1
ATOM 867 C C . ASN A 1 102 ? 0.426 5.164 -6.406 1 60.34 102 ASN A C 1
ATOM 869 O O . ASN A 1 102 ? 0.051 4.031 -6.102 1 60.34 102 ASN A O 1
ATOM 873 N N . GLN A 1 103 ? -0.103 6.262 -5.887 1 60.69 103 GLN A N 1
ATOM 874 C CA . GLN A 1 103 ? -1.447 6.121 -5.336 1 60.69 103 GLN A CA 1
ATOM 875 C C . GLN A 1 103 ? -2.498 6.652 -6.309 1 60.69 103 GLN A C 1
ATOM 877 O O . GLN A 1 103 ? -2.254 7.625 -7.023 1 60.69 103 GLN A O 1
ATOM 882 N N . GLN A 1 104 ? -3.447 5.863 -6.664 1 52.34 104 GLN A N 1
ATOM 883 C CA . GLN A 1 104 ? -4.457 6.273 -7.633 1 52.34 104 GLN A CA 1
ATOM 884 C C . GLN A 1 104 ? -5.227 7.496 -7.145 1 52.34 104 GLN A C 1
ATOM 886 O O . GLN A 1 104 ? -5.555 8.383 -7.934 1 52.34 104 GLN A O 1
ATOM 891 N N . THR A 1 105 ? -5.785 7.379 -5.855 1 51.53 105 THR A N 1
ATOM 892 C CA . THR A 1 105 ? -6.801 8.375 -5.535 1 51.53 105 THR A CA 1
ATOM 893 C C . THR A 1 105 ? -6.316 9.305 -4.422 1 51.53 105 THR A C 1
ATOM 895 O O . THR A 1 105 ? -7.117 9.773 -3.607 1 51.53 105 THR A O 1
ATOM 898 N N . PHE A 1 106 ? -5.039 9.469 -4.32 1 47.94 106 PHE A N 1
ATOM 899 C CA . PHE A 1 106 ? -4.797 10.391 -3.211 1 47.94 106 PHE A CA 1
ATOM 900 C C . PHE A 1 106 ? -5.191 11.812 -3.588 1 47.94 106 PHE A C 1
ATOM 902 O O . PHE A 1 106 ? -4.738 12.336 -4.605 1 47.94 106 PHE A O 1
ATOM 909 N N . LYS A 1 107 ? -6.422 12.195 -3.072 1 56.06 107 LYS A N 1
ATOM 910 C CA . LYS A 1 107 ? -6.812 13.609 -3.074 1 56.06 107 LYS A CA 1
ATOM 911 C C . LYS A 1 107 ? -5.859 14.445 -2.227 1 56.06 107 LYS A C 1
ATOM 913 O O . LYS A 1 107 ? -5.125 13.906 -1.396 1 56.06 107 LYS A O 1
ATOM 918 N N . ASP A 1 108 ? -5.727 15.727 -2.496 1 58.31 108 ASP A N 1
ATOM 919 C CA . ASP A 1 108 ? -4.914 16.734 -1.819 1 58.31 108 ASP A CA 1
ATOM 920 C C . ASP A 1 108 ? -5.012 16.594 -0.302 1 58.31 108 ASP A C 1
ATOM 922 O O . ASP A 1 108 ? -6.074 16.812 0.28 1 58.31 108 ASP A O 1
ATOM 926 N N . LEU A 1 109 ? -3.938 16.047 0.302 1 67.06 109 LEU A N 1
ATOM 927 C CA . LEU A 1 109 ? -3.811 15.805 1.733 1 67.06 109 LEU A CA 1
ATOM 928 C C . LEU A 1 109 ? -4.105 17.062 2.537 1 67.06 109 LEU A C 1
ATOM 930 O O . LEU A 1 109 ? -4.602 16.984 3.664 1 67.06 109 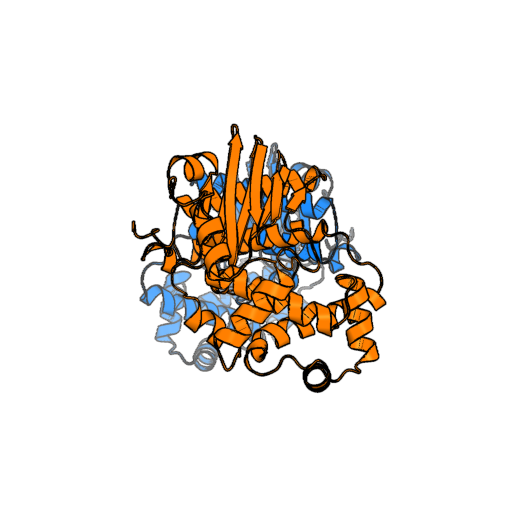LEU A O 1
ATOM 934 N N . SER A 1 110 ? -3.967 18.203 1.852 1 69.62 110 SER A N 1
ATOM 935 C CA . SER A 1 110 ? -3.988 19.453 2.6 1 69.62 110 SER A CA 1
ATOM 936 C C . SER A 1 110 ? -5.387 19.766 3.129 1 69.62 110 SER A C 1
ATOM 938 O O . SER A 1 110 ? -5.535 20.375 4.184 1 69.62 110 SER A O 1
ATOM 940 N N . TYR A 1 111 ? -6.301 19.266 2.418 1 72.19 111 TYR A N 1
ATOM 941 C CA . TYR A 1 111 ? -7.66 19.625 2.799 1 72.19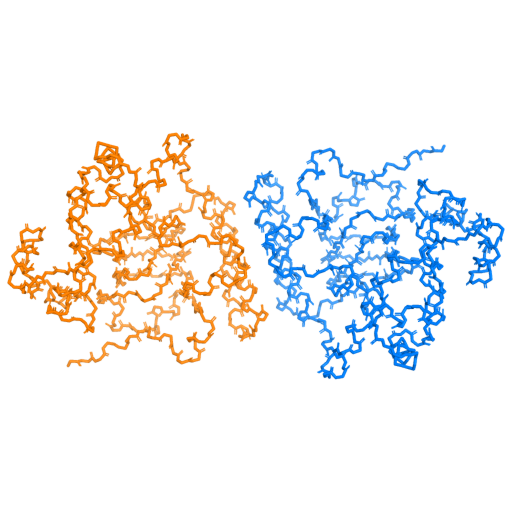 111 TYR A CA 1
ATOM 942 C C . TYR A 1 111 ? -8.43 18.406 3.285 1 72.19 111 TYR A C 1
ATOM 944 O O . TYR A 1 111 ? -9.656 18.453 3.441 1 72.19 111 TYR A O 1
ATOM 952 N N . SER A 1 112 ? -7.605 17.422 3.502 1 78.19 112 SER A N 1
ATOM 953 C CA . SER A 1 112 ? -8.234 16.156 3.902 1 78.19 112 SER A CA 1
ATOM 954 C C . SER A 1 112 ? -7.777 15.734 5.293 1 78.19 112 SER A C 1
ATOM 956 O O . SER A 1 112 ? -6.871 16.344 5.867 1 78.19 112 SER A O 1
ATOM 958 N N . TYR A 1 113 ? -8.664 14.945 5.918 1 83.25 113 TYR A N 1
ATOM 959 C CA . TYR A 1 113 ? -8.227 14.336 7.172 1 83.25 113 TYR A CA 1
ATOM 960 C C . TYR A 1 113 ? -6.887 13.641 7.004 1 83.25 113 TYR A C 1
ATOM 962 O O . TYR A 1 113 ? -6.66 12.938 6.016 1 83.25 113 TYR A O 1
ATOM 970 N N . PRO A 1 114 ? -5.844 13.906 7.824 1 87.25 114 PRO A N 1
ATOM 971 C CA . PRO A 1 114 ? -5.945 14.57 9.125 1 87.25 114 PRO A CA 1
ATOM 972 C C . PRO A 1 114 ? -5.344 15.969 9.117 1 87.25 114 PRO A C 1
ATOM 974 O O . PRO A 1 114 ? -5.195 16.594 10.18 1 87.25 114 PRO A O 1
ATOM 977 N N . TYR A 1 115 ? -5.129 16.547 7.984 1 89.25 115 TYR A N 1
ATOM 978 C CA . TYR A 1 115 ? -4.301 17.75 7.953 1 89.25 115 TYR A CA 1
ATOM 979 C C . TYR A 1 115 ? -5.16 19 7.832 1 89.25 115 TYR A C 1
ATOM 981 O O . TYR A 1 115 ? -4.648 20.125 7.895 1 89.25 115 TYR A O 1
ATOM 989 N N . ASN A 1 116 ? -6.484 18.875 7.754 1 87.81 116 ASN A N 1
ATOM 990 C CA . ASN A 1 116 ? -7.367 20.047 7.715 1 87.81 116 ASN A CA 1
ATOM 991 C C . ASN A 1 116 ? -7.715 20.531 9.117 1 87.81 116 ASN A C 1
ATOM 993 O O . ASN A 1 116 ? -8.672 20.047 9.727 1 87.81 116 ASN A O 1
ATOM 997 N N . SER A 1 117 ? -7.07 21.531 9.562 1 86.69 117 SER A N 1
ATOM 998 C CA . SER A 1 117 ? -7.164 21.969 10.953 1 86.69 117 SER A CA 1
ATOM 999 C C . SER A 1 117 ? -8.469 22.719 11.203 1 86.69 117 SER A C 1
ATOM 1001 O O . SER A 1 117 ? -8.844 22.953 12.352 1 86.69 117 SER A O 1
ATOM 1003 N N . PHE A 1 118 ? -9.141 23.094 10.156 1 87 118 PHE A N 1
ATOM 1004 C CA . PHE A 1 118 ? -10.43 23.734 10.328 1 87 118 PHE A CA 1
ATOM 1005 C C . PHE A 1 118 ? -11.531 22.719 10.578 1 87 118 PHE A C 1
ATOM 1007 O O . PHE A 1 118 ? -12.586 23.047 11.117 1 87 118 PHE A O 1
ATOM 1014 N N . LEU A 1 119 ? -11.211 21.516 10.172 1 85.81 119 LEU A N 1
ATOM 1015 C CA . LEU A 1 119 ? -12.227 20.469 10.289 1 85.81 119 LEU A CA 1
ATOM 1016 C C . LEU A 1 119 ? -11.883 19.5 11.414 1 85.81 119 LEU A C 1
ATOM 1018 O O . LEU A 1 119 ? -12.773 18.938 12.047 1 85.81 119 LEU A O 1
ATOM 1022 N N . HIS A 1 120 ? -10.562 19.406 11.609 1 86.81 120 HIS A N 1
ATOM 1023 C CA . HIS A 1 120 ? -10.125 18.375 12.547 1 86.81 120 HIS A CA 1
ATOM 1024 C C . HIS A 1 120 ? -8.984 18.875 13.43 1 86.81 120 HIS A C 1
ATOM 1026 O O . HIS A 1 120 ? -8.188 19.719 13 1 86.81 120 HIS A O 1
ATOM 1032 N N . SER A 1 121 ? -8.977 18.344 14.648 1 91.06 121 SER A N 1
ATOM 1033 C CA . SER A 1 121 ? -7.809 18.578 15.5 1 91.06 121 SER A CA 1
ATOM 1034 C C . SER A 1 121 ? -6.559 17.938 14.906 1 91.06 121 SER A C 1
ATOM 1036 O O . SER A 1 121 ? -6.613 16.828 14.375 1 91.06 121 SER A O 1
ATOM 1038 N N . PRO A 1 122 ? -5.465 18.609 14.969 1 94.62 122 PRO A N 1
ATOM 1039 C CA . PRO A 1 122 ? -4.219 18.016 14.484 1 94.62 122 PRO A CA 1
ATOM 1040 C C . PRO A 1 122 ? -3.682 16.922 15.414 1 94.62 122 PRO A C 1
ATOM 1042 O O . PRO A 1 122 ? -2.654 16.312 15.117 1 94.62 122 PRO A O 1
ATOM 1045 N N . LYS A 1 123 ? -4.305 16.75 16.5 1 96 123 LYS A N 1
ATOM 1046 C CA . LYS A 1 123 ? -3.932 15.719 17.453 1 96 123 LYS A CA 1
ATOM 1047 C C . LYS A 1 123 ? -4.977 14.602 17.5 1 96 123 LYS A C 1
ATOM 1049 O O . LYS A 1 123 ? -6.176 14.875 17.516 1 96 123 LYS A O 1
ATOM 1054 N N . LEU A 1 124 ? -4.52 13.398 17.406 1 94.75 124 LEU A N 1
ATOM 1055 C CA . LEU A 1 124 ? -5.379 12.227 17.484 1 94.75 124 LEU A CA 1
ATOM 1056 C C . LEU A 1 124 ? -4.898 11.273 18.578 1 94.75 124 LEU A C 1
ATOM 1058 O O . LEU A 1 124 ? -3.721 10.914 18.609 1 94.75 124 LEU A O 1
ATOM 1062 N N . THR A 1 125 ? -5.801 10.961 19.516 1 95.44 125 THR A N 1
ATOM 1063 C CA . THR A 1 125 ? -5.492 9.945 20.516 1 95.44 125 THR A CA 1
ATOM 1064 C C . THR A 1 125 ? -6.004 8.578 20.078 1 95.44 125 THR A C 1
ATOM 1066 O O . THR A 1 125 ? -7.199 8.398 19.844 1 95.44 125 THR A O 1
ATOM 1069 N N . ILE A 1 126 ? -5.125 7.629 19.938 1 95.19 126 ILE A N 1
ATOM 1070 C CA . ILE A 1 126 ? -5.496 6.285 19.5 1 95.19 126 ILE A CA 1
ATOM 1071 C C . ILE A 1 126 ? -6.004 5.484 20.703 1 95.19 126 ILE A C 1
ATOM 1073 O O . ILE A 1 126 ? -5.227 5.125 21.594 1 95.19 126 ILE A O 1
ATOM 1077 N N . THR A 1 127 ? -7.23 5.164 20.719 1 91.06 127 THR A N 1
ATOM 1078 C CA . THR A 1 127 ? -7.84 4.488 21.859 1 91.06 127 THR A CA 1
ATOM 1079 C C . THR A 1 127 ? -8.07 3.01 21.562 1 91.06 127 THR A C 1
ATOM 1081 O O . THR A 1 127 ? -8.117 2.184 22.469 1 91.06 127 THR A O 1
ATOM 1084 N N . ASN A 1 128 ? -8.258 2.68 20.281 1 90.81 128 ASN A N 1
ATOM 1085 C CA . ASN A 1 128 ? -8.484 1.294 19.875 1 90.81 128 ASN A CA 1
ATOM 1086 C C . ASN A 1 128 ? -7.184 0.49 19.891 1 90.81 128 ASN A C 1
ATOM 1088 O O . ASN A 1 128 ? -6.23 0.836 19.188 1 90.81 128 ASN A O 1
ATOM 1092 N N . THR A 1 129 ? -7.168 -0.567 20.594 1 91.25 129 THR A N 1
ATOM 1093 C CA . THR A 1 129 ? -5.961 -1.357 20.812 1 91.25 129 THR A CA 1
ATOM 1094 C C . THR A 1 129 ? -5.48 -1.977 19.5 1 91.25 129 THR A C 1
ATOM 1096 O O . THR A 1 129 ? -4.277 -2.02 19.234 1 91.25 129 THR A O 1
ATOM 1099 N N . ASN A 1 130 ? -6.434 -2.436 18.75 1 90.88 130 ASN A N 1
ATOM 1100 C CA . ASN A 1 130 ? -6.074 -3.053 17.484 1 90.88 130 ASN A CA 1
ATOM 1101 C C . ASN A 1 130 ? -5.449 -2.039 16.516 1 90.88 130 ASN A C 1
ATOM 1103 O O . ASN A 1 130 ? -4.453 -2.338 15.859 1 90.88 130 ASN A O 1
ATOM 1107 N N . THR A 1 131 ? -6.035 -0.898 16.531 1 92.88 131 THR A N 1
ATOM 1108 C CA . THR A 1 131 ? -5.5 0.156 15.68 1 92.88 131 THR A CA 1
ATOM 1109 C C . THR A 1 131 ? -4.125 0.606 16.172 1 92.88 131 THR A C 1
ATOM 1111 O O . THR A 1 131 ? -3.219 0.829 15.359 1 92.88 131 THR A O 1
ATOM 1114 N N . HIS A 1 132 ? -4.055 0.681 17.453 1 94.5 132 HIS A N 1
ATOM 1115 C CA . HIS A 1 132 ? -2.768 1.053 18.016 1 94.5 132 HIS A CA 1
ATOM 1116 C C . HIS A 1 132 ? -1.677 0.07 17.609 1 94.5 132 HIS A C 1
ATOM 1118 O O . HIS A 1 132 ? -0.6 0.479 17.172 1 94.5 132 HIS A O 1
ATOM 1124 N N . TYR A 1 133 ? -1.957 -1.148 17.719 1 94.75 133 TYR A N 1
ATOM 1125 C CA . TYR A 1 133 ? -0.999 -2.188 17.359 1 94.75 133 TYR A CA 1
ATOM 1126 C C . TYR A 1 133 ? -0.598 -2.074 15.891 1 94.75 133 TYR A C 1
ATOM 1128 O O . TYR A 1 133 ? 0.589 -2.125 15.555 1 94.75 133 TYR A O 1
ATOM 1136 N N . THR A 1 134 ? -1.577 -1.926 15.07 1 96.12 134 THR A N 1
ATOM 1137 C CA . THR A 1 134 ? -1.316 -1.831 13.633 1 96.12 134 THR A CA 1
ATOM 1138 C C . THR A 1 134 ? -0.441 -0.621 13.32 1 96.12 134 THR A C 1
ATOM 1140 O O . THR A 1 134 ? 0.544 -0.732 12.594 1 96.12 134 THR A O 1
ATOM 1143 N N . LEU A 1 135 ? -0.772 0.488 13.906 1 97.38 135 LEU A N 1
ATOM 1144 C CA . LEU A 1 135 ? -0.048 1.719 13.609 1 97.38 135 LEU A CA 1
ATOM 1145 C C . LEU A 1 135 ? 1.383 1.648 14.133 1 97.38 135 LEU A C 1
ATOM 1147 O O . LEU A 1 135 ? 2.322 2.043 13.438 1 97.38 135 LEU A O 1
ATOM 1151 N N . VAL A 1 136 ? 1.576 1.153 15.328 1 97 136 VAL A N 1
ATOM 1152 C CA . VAL A 1 136 ? 2.924 1.008 15.875 1 97 136 VAL A CA 1
ATOM 1153 C C . VAL A 1 136 ? 3.746 0.085 14.977 1 97 136 VAL A C 1
ATOM 1155 O O . VAL A 1 136 ? 4.898 0.385 14.656 1 97 136 VAL A O 1
ATOM 1158 N N . THR A 1 137 ? 3.15 -1.017 14.57 1 97.81 137 THR A N 1
ATOM 1159 C CA . THR A 1 137 ? 3.822 -2.006 13.727 1 97.81 137 THR A CA 1
ATOM 1160 C C . THR A 1 137 ? 4.168 -1.414 12.367 1 97.81 137 THR A C 1
ATOM 1162 O O . THR A 1 137 ? 5.285 -1.591 11.875 1 97.81 137 THR A O 1
ATOM 1165 N N . VAL A 1 138 ? 3.271 -0.703 11.82 1 98.31 138 VAL A N 1
ATOM 1166 C CA . VAL A 1 138 ? 3.451 -0.116 10.492 1 98.31 138 VAL A CA 1
ATOM 1167 C C . VAL A 1 138 ? 4.559 0.934 10.539 1 98.31 138 VAL A C 1
ATOM 1169 O O . VAL A 1 138 ? 5.438 0.958 9.68 1 98.31 138 VAL A O 1
ATOM 1172 N N . PHE A 1 139 ? 4.574 1.777 11.523 1 98 139 PHE A N 1
ATOM 1173 C CA . PHE A 1 139 ? 5.613 2.799 11.625 1 98 139 PHE A CA 1
ATOM 1174 C C . PHE A 1 139 ? 6.973 2.166 11.898 1 98 139 PHE A C 1
ATOM 1176 O O . PHE A 1 139 ? 8 2.664 11.43 1 98 139 PHE A O 1
ATOM 1183 N N . ALA A 1 140 ? 6.973 1.09 12.664 1 97.5 140 ALA A N 1
ATOM 1184 C CA . ALA A 1 140 ? 8.219 0.356 12.867 1 97.5 140 ALA A CA 1
ATOM 1185 C C . ALA A 1 140 ? 8.75 -0.192 11.547 1 97.5 140 ALA A C 1
ATOM 1187 O O . ALA A 1 140 ? 9.953 -0.119 11.273 1 97.5 140 ALA A O 1
ATOM 1188 N N . LEU A 1 141 ? 7.859 -0.729 10.727 1 97.88 141 LEU A N 1
ATOM 1189 C CA . LEU A 1 141 ? 8.25 -1.255 9.422 1 97.88 141 LEU A CA 1
ATOM 1190 C C . LEU A 1 141 ? 8.742 -0.136 8.516 1 97.88 141 LEU A C 1
ATOM 1192 O O . LEU A 1 141 ? 9.711 -0.314 7.77 1 97.88 141 LEU A O 1
ATOM 1196 N N . ILE A 1 142 ? 8.078 1.016 8.57 1 97.62 142 ILE A N 1
ATOM 1197 C CA . ILE A 1 142 ? 8.484 2.166 7.773 1 97.62 142 ILE A CA 1
ATOM 1198 C C . ILE A 1 142 ? 9.898 2.588 8.156 1 97.62 142 ILE A C 1
ATOM 1200 O O . ILE A 1 142 ? 10.758 2.775 7.289 1 97.62 142 ILE A O 1
ATOM 1204 N N . TYR A 1 143 ? 10.086 2.699 9.43 1 97.12 143 TYR A N 1
ATOM 1205 C CA . TYR A 1 143 ? 11.398 3.113 9.93 1 97.12 143 TYR A CA 1
ATOM 1206 C C . TYR A 1 143 ? 12.477 2.125 9.5 1 97.12 143 TYR A C 1
ATOM 1208 O O . TYR A 1 143 ? 13.539 2.525 9.023 1 97.12 143 TYR A O 1
ATOM 1216 N N . LYS A 1 144 ? 12.227 0.877 9.688 1 96.12 144 LYS A N 1
ATOM 1217 C CA . LYS A 1 144 ? 13.195 -0.162 9.344 1 96.12 144 LYS A CA 1
ATOM 1218 C C . LYS A 1 144 ? 13.516 -0.135 7.852 1 96.12 144 LYS A C 1
ATOM 1220 O O . LYS A 1 144 ? 14.688 -0.187 7.465 1 96.12 144 LYS A O 1
ATOM 1225 N N . GLU A 1 145 ? 12.484 -0.088 7.027 1 96.06 145 GLU A N 1
ATOM 1226 C CA . GLU A 1 145 ? 12.688 -0.051 5.582 1 96.06 145 GLU A CA 1
ATOM 1227 C C . GLU A 1 145 ? 13.508 1.166 5.172 1 96.06 145 GLU A C 1
ATOM 1229 O O . GLU A 1 145 ? 14.414 1.058 4.344 1 96.06 145 GLU A O 1
ATOM 1234 N N . PHE A 1 146 ? 13.148 2.291 5.754 1 95.12 146 PHE A N 1
ATOM 1235 C CA . PHE A 1 146 ? 13.836 3.539 5.445 1 95.12 146 PHE A CA 1
ATOM 1236 C C . PHE A 1 146 ? 15.312 3.451 5.82 1 95.12 146 PHE A C 1
ATOM 1238 O O . PHE A 1 146 ? 16.172 3.979 5.113 1 95.12 146 PHE A O 1
ATOM 1245 N N . SER A 1 147 ? 15.602 2.799 6.926 1 93.19 147 SER A N 1
ATOM 1246 C CA . SER A 1 147 ? 16.969 2.713 7.434 1 93.19 147 SER A CA 1
ATOM 1247 C C . SER A 1 147 ? 17.797 1.734 6.617 1 93.19 147 SER A C 1
ATOM 1249 O O . SER A 1 147 ? 19.031 1.854 6.559 1 93.19 147 SER A O 1
ATOM 1251 N N . LEU A 1 148 ? 17.172 0.786 5.945 1 89.25 148 LEU A N 1
ATOM 1252 C CA . LEU A 1 148 ? 17.891 -0.291 5.266 1 89.25 148 LEU A CA 1
ATOM 1253 C C . LEU A 1 148 ? 18.297 0.131 3.861 1 89.25 148 LEU A C 1
ATOM 1255 O O . LEU A 1 148 ? 19.422 -0.143 3.43 1 89.25 148 LEU A O 1
ATOM 1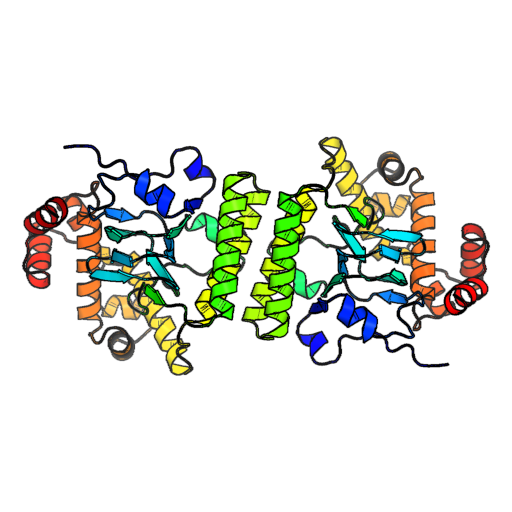259 N N . SER A 1 149 ? 17.359 0.664 3.113 1 82.31 149 SER A N 1
ATOM 1260 C CA . SER A 1 149 ? 17.656 0.937 1.712 1 82.31 149 SER A CA 1
ATOM 1261 C C . SER A 1 149 ? 16.906 2.162 1.213 1 82.31 149 SER A C 1
ATOM 1263 O O . SER A 1 149 ? 15.859 2.525 1.771 1 82.31 149 SER A O 1
ATOM 1265 N N . LYS A 1 150 ? 17.484 2.828 0.229 1 84.62 150 LYS A N 1
ATOM 1266 C CA . LYS A 1 150 ? 16.828 3.959 -0.419 1 84.62 150 LYS A CA 1
ATOM 1267 C C . LYS A 1 150 ? 16.672 3.723 -1.919 1 84.62 150 LYS A C 1
ATOM 1269 O O . LYS A 1 150 ? 16.984 4.602 -2.727 1 84.62 150 LYS A O 1
ATOM 1274 N N . THR A 1 151 ? 16.188 2.492 -2.189 1 88.69 151 THR A N 1
ATOM 1275 C CA . THR A 1 151 ? 15.938 2.117 -3.576 1 88.69 151 THR A CA 1
ATOM 1276 C C . THR A 1 151 ? 14.523 2.51 -3.992 1 88.69 151 THR A C 1
ATOM 1278 O O . THR A 1 151 ? 13.727 2.936 -3.16 1 88.69 151 THR A O 1
ATOM 1281 N N . THR A 1 152 ? 14.281 2.391 -5.242 1 87.75 152 THR A N 1
ATOM 1282 C CA . THR A 1 152 ? 12.945 2.656 -5.762 1 87.75 152 THR A CA 1
ATOM 1283 C C . THR A 1 152 ? 11.93 1.698 -5.148 1 87.75 152 THR A C 1
ATOM 1285 O O . THR A 1 152 ? 10.805 2.094 -4.84 1 87.75 152 THR A O 1
ATOM 1288 N N . VAL A 1 153 ? 12.32 0.488 -4.961 1 89.06 153 VAL A N 1
ATOM 1289 C CA . VAL A 1 153 ? 11.438 -0.511 -4.371 1 89.06 153 VAL A CA 1
ATOM 1290 C C . VAL A 1 153 ? 11.156 -0.156 -2.914 1 89.06 153 VAL A C 1
ATOM 1292 O O . VAL A 1 153 ? 10.008 -0.245 -2.459 1 89.06 153 VAL A O 1
ATOM 1295 N N . SER A 1 154 ? 12.164 0.258 -2.244 1 92.69 154 SER A N 1
ATOM 1296 C CA . SER A 1 154 ? 12 0.679 -0.856 1 92.69 154 SER A CA 1
ATOM 1297 C C . SER A 1 154 ? 11.031 1.854 -0.747 1 92.69 154 SER A C 1
ATOM 1299 O O . SER A 1 154 ? 10.211 1.905 0.171 1 92.69 154 SER A O 1
ATOM 1301 N N . LYS A 1 155 ? 11.164 2.762 -1.727 1 91.94 155 LYS A N 1
ATOM 1302 C CA . LYS A 1 155 ? 10.258 3.904 -1.766 1 91.94 155 LYS A CA 1
ATOM 1303 C C . LYS A 1 155 ? 8.805 3.449 -1.888 1 91.94 155 LYS A C 1
ATOM 1305 O O . LYS A 1 155 ? 7.938 3.934 -1.163 1 91.94 155 LYS A O 1
ATOM 1310 N N . GLN A 1 156 ? 8.586 2.51 -2.711 1 90.69 156 GLN A N 1
ATOM 1311 C CA . GLN A 1 156 ? 7.238 1.987 -2.936 1 90.69 156 GLN A CA 1
ATOM 1312 C C . GLN A 1 156 ? 6.719 1.26 -1.699 1 90.69 156 GLN A C 1
ATOM 1314 O O . GLN A 1 156 ? 5.531 1.339 -1.382 1 90.69 156 GLN A O 1
ATOM 1319 N N . ILE A 1 157 ? 7.605 0.546 -1.052 1 93.81 157 ILE A N 1
ATOM 1320 C CA . ILE A 1 157 ? 7.242 -0.167 0.168 1 93.81 157 ILE A CA 1
ATOM 1321 C C . ILE A 1 157 ? 6.801 0.832 1.236 1 93.81 157 ILE A C 1
ATOM 1323 O O . ILE A 1 157 ? 5.734 0.677 1.838 1 93.81 157 ILE A O 1
ATOM 1327 N N . ILE A 1 158 ? 7.547 1.863 1.398 1 95.69 158 ILE A N 1
ATOM 1328 C CA . ILE A 1 158 ? 7.258 2.871 2.414 1 95.69 158 ILE A CA 1
ATOM 1329 C C . ILE A 1 158 ? 5.953 3.59 2.068 1 95.69 158 ILE A C 1
ATOM 1331 O O . ILE A 1 158 ? 5.121 3.836 2.945 1 95.69 158 ILE A O 1
ATOM 1335 N N . GLN A 1 159 ? 5.777 3.891 0.847 1 92.19 159 GLN A N 1
ATOM 1336 C CA . GLN A 1 159 ? 4.543 4.531 0.4 1 92.19 159 GLN A CA 1
ATOM 1337 C C . GLN A 1 159 ? 3.328 3.662 0.715 1 92.19 159 GLN A C 1
ATOM 1339 O O . GLN A 1 159 ? 2.299 4.168 1.166 1 92.19 159 GLN A O 1
ATOM 1344 N N . SER A 1 160 ? 3.475 2.391 0.47 1 92 160 SER A N 1
ATOM 1345 C CA . SER A 1 160 ? 2.375 1.47 0.735 1 92 160 SER A CA 1
ATOM 1346 C C . SER A 1 160 ? 2.086 1.368 2.229 1 92 160 SER A C 1
ATOM 1348 O O . SER A 1 160 ? 0.925 1.323 2.641 1 92 160 SER A O 1
ATOM 1350 N N . LEU A 1 161 ? 3.135 1.301 2.984 1 95.75 161 LEU A N 1
ATOM 1351 C CA . LEU A 1 161 ? 2.973 1.242 4.434 1 95.75 161 LEU A CA 1
ATOM 1352 C C . LEU A 1 161 ? 2.336 2.523 4.961 1 95.75 161 LEU A C 1
ATOM 1354 O O . LEU A 1 161 ? 1.472 2.475 5.84 1 95.75 161 LEU A O 1
ATOM 1358 N N . LEU A 1 162 ? 2.73 3.648 4.422 1 94.06 162 LEU A N 1
ATOM 1359 C CA . LEU A 1 162 ? 2.137 4.922 4.816 1 94.06 162 LEU A CA 1
ATOM 1360 C C . LEU A 1 162 ? 0.657 4.969 4.453 1 94.06 162 LEU A C 1
ATOM 1362 O O . LEU A 1 162 ? -0.155 5.516 5.203 1 94.06 162 LEU A O 1
ATOM 1366 N N . ARG A 1 163 ? 0.354 4.449 3.34 1 91.06 163 ARG A N 1
ATOM 1367 C CA . ARG A 1 163 ? -1.05 4.359 2.951 1 91.06 163 ARG A CA 1
ATOM 1368 C C . ARG A 1 163 ? -1.852 3.561 3.973 1 91.06 163 ARG A C 1
ATOM 1370 O O . ARG A 1 163 ? -2.965 3.947 4.336 1 91.06 163 ARG A O 1
ATOM 1377 N N . VAL A 1 164 ? -1.316 2.453 4.41 1 94.06 164 VAL A N 1
ATOM 1378 C CA . VAL A 1 164 ? -1.97 1.653 5.441 1 94.06 164 VAL A CA 1
ATOM 1379 C C . VAL A 1 164 ? -2.205 2.506 6.688 1 94.06 164 VAL A C 1
ATOM 1381 O O . VAL A 1 164 ? -3.299 2.49 7.258 1 94.06 164 VAL A O 1
ATOM 1384 N N . ALA A 1 165 ? -1.205 3.258 7.062 1 94.75 165 ALA A N 1
ATOM 1385 C CA . ALA A 1 165 ? -1.315 4.117 8.234 1 94.75 165 ALA A CA 1
ATOM 1386 C C . ALA A 1 165 ? -2.439 5.137 8.062 1 94.75 165 ALA A C 1
ATOM 1388 O O . ALA A 1 165 ? -3.279 5.297 8.953 1 94.75 165 ALA A O 1
ATOM 1389 N N . PHE A 1 166 ? -2.5 5.754 6.938 1 91.44 166 PHE A N 1
ATOM 1390 C CA . PHE A 1 166 ? -3.502 6.785 6.688 1 91.44 166 PHE A CA 1
ATOM 1391 C C . PHE A 1 166 ? -4.902 6.184 6.676 1 91.44 166 PHE A C 1
ATOM 1393 O O . PHE A 1 166 ? -5.848 6.789 7.191 1 91.44 166 PHE A O 1
ATOM 1400 N N . LEU A 1 167 ? -5.035 5.047 6.074 1 90.38 167 LEU A N 1
ATOM 1401 C CA . LEU A 1 167 ? -6.34 4.395 6.031 1 90.38 167 LEU A CA 1
ATOM 1402 C C . LEU A 1 167 ? -6.809 4.027 7.438 1 90.38 167 LEU A C 1
ATOM 1404 O O . LEU A 1 167 ? -7.98 4.211 7.773 1 90.38 167 LEU A O 1
ATOM 1408 N N . LYS A 1 168 ? -5.906 3.492 8.227 1 92.44 168 LYS A N 1
ATOM 1409 C CA . LYS A 1 168 ? -6.254 3.148 9.602 1 92.44 168 LYS A CA 1
ATOM 1410 C C . LYS A 1 168 ? -6.641 4.395 10.398 1 92.44 168 LYS A C 1
ATOM 1412 O O . LYS A 1 168 ? -7.605 4.371 11.164 1 92.44 168 LYS A O 1
ATOM 1417 N N . ILE A 1 169 ? -5.867 5.477 10.195 1 91.94 169 ILE A N 1
ATOM 1418 C CA . ILE A 1 169 ? -6.145 6.742 10.867 1 91.94 169 ILE A CA 1
ATOM 1419 C C . ILE A 1 169 ? -7.523 7.254 10.453 1 91.94 169 ILE A C 1
ATOM 1421 O O . ILE A 1 169 ? -8.281 7.75 11.297 1 91.94 169 ILE A O 1
ATOM 1425 N N . LYS A 1 170 ? -7.793 7.09 9.211 1 86.75 170 LYS A N 1
ATOM 1426 C CA . LYS A 1 170 ? -9.078 7.543 8.688 1 86.75 170 LYS A CA 1
ATOM 1427 C C . LYS A 1 170 ? -10.234 6.812 9.367 1 86.75 170 LYS A C 1
ATOM 1429 O O . LYS A 1 170 ? -11.305 7.387 9.578 1 86.75 170 LYS A O 1
ATOM 1434 N N . THR A 1 171 ? -10.016 5.562 9.742 1 85.81 171 THR A N 1
ATOM 1435 C CA . THR A 1 171 ? -11.078 4.789 10.383 1 85.81 171 THR A CA 1
ATOM 1436 C C . THR A 1 171 ? -11.367 5.332 11.773 1 85.81 171 THR A C 1
ATOM 1438 O O . THR A 1 171 ? -12.43 5.047 12.344 1 85.81 171 THR A O 1
ATOM 1441 N N . LEU A 1 172 ? -10.461 6.07 12.312 1 86 172 LEU A N 1
ATOM 1442 C CA . LEU A 1 172 ? -10.625 6.605 13.664 1 86 172 LEU A CA 1
ATOM 1443 C C . LEU A 1 172 ? -11.352 7.945 13.633 1 86 172 LEU A C 1
ATOM 1445 O O . LEU A 1 172 ? -11.773 8.445 14.68 1 86 172 LEU A O 1
ATOM 1449 N N . SER A 1 173 ? -11.367 8.508 12.406 1 75.75 173 SER A N 1
ATOM 1450 C CA . SER A 1 173 ? -11.984 9.82 12.281 1 75.75 173 SER A CA 1
ATOM 1451 C C . SER A 1 173 ? -13.484 9.75 12.57 1 75.75 173 SER A C 1
ATOM 1453 O O . SER A 1 173 ? -14.133 8.742 12.273 1 75.75 173 SER A O 1
ATOM 1455 N N . LYS A 1 174 ? -13.984 10.469 13.523 1 63.44 174 LYS A N 1
ATOM 1456 C CA . LYS A 1 174 ? -15.414 10.594 13.766 1 63.44 174 LYS A CA 1
ATOM 1457 C C . LYS A 1 174 ? -16.172 10.914 12.484 1 63.44 174 LYS A C 1
ATOM 1459 O O . LYS A 1 174 ? -15.875 11.914 11.82 1 63.44 174 LYS A O 1
ATOM 1464 N N . GLN A 1 175 ? -16.484 9.789 11.594 1 54.53 175 GLN A N 1
ATOM 1465 C CA . GLN A 1 175 ? -17.188 9.953 10.328 1 54.53 175 GLN A CA 1
ATOM 1466 C C . GLN A 1 175 ? -18.406 10.867 10.484 1 54.53 175 GLN A C 1
ATOM 1468 O O . GLN A 1 175 ? -19.188 10.711 11.422 1 54.53 175 GLN A O 1
ATOM 1473 N N . PHE A 1 176 ? -18.266 12.078 10.016 1 50.91 176 PHE A N 1
ATOM 1474 C CA . PHE A 1 176 ? -19.5 12.844 9.828 1 50.91 176 PHE A CA 1
ATOM 1475 C C . PHE A 1 176 ? -20.516 12.039 9.031 1 50.91 176 PHE A C 1
ATOM 1477 O O . PHE A 1 176 ? -20.219 11.555 7.938 1 50.91 176 PHE A O 1
ATOM 1484 N N . ASN A 1 177 ? -21.297 11.172 9.672 1 50.5 177 ASN A N 1
ATOM 1485 C CA . ASN A 1 177 ? -22.234 10.188 9.141 1 50.5 177 ASN A CA 1
ATOM 1486 C C . ASN A 1 177 ? -23.203 10.82 8.148 1 50.5 177 ASN A C 1
ATOM 1488 O O . ASN A 1 177 ? -23.766 10.133 7.293 1 50.5 177 ASN A O 1
ATOM 1492 N N . LEU A 1 178 ? -23.75 12.016 8.289 1 54.91 178 LEU A N 1
ATOM 1493 C CA . LEU A 1 178 ? -24.922 12.383 7.52 1 54.91 178 LEU A CA 1
ATOM 1494 C C . LEU A 1 178 ? -24.547 12.891 6.137 1 54.91 178 LEU A C 1
ATOM 1496 O O . LEU A 1 178 ? -23.516 13.555 5.977 1 54.91 178 LEU A O 1
ATOM 1500 N N . GLU A 1 179 ? -25.219 12.375 5.129 1 56 179 GLU A N 1
ATOM 1501 C CA . GLU A 1 179 ? -25.062 12.797 3.742 1 56 179 GLU A CA 1
ATOM 1502 C C . GLU A 1 179 ? -24.922 14.312 3.639 1 56 179 GLU A C 1
ATOM 1504 O O . GLU A 1 179 ? -24.078 14.812 2.885 1 56 179 GLU A O 1
ATOM 1509 N N . GLN A 1 180 ? -25.922 15.031 4.215 1 58 180 GLN A N 1
ATOM 1510 C CA . GLN A 1 180 ? -25.844 16.484 4.246 1 58 180 GLN A CA 1
ATOM 1511 C C . GLN A 1 180 ? -24.469 16.953 4.723 1 58 180 GLN A C 1
ATOM 1513 O O . GLN A 1 180 ? -23.922 17.938 4.199 1 58 180 GLN A O 1
ATOM 1518 N N . ASN A 1 181 ? -23.875 16.172 5.422 1 76.94 181 ASN A N 1
ATOM 1519 C CA . ASN A 1 181 ? -22.594 16.516 6.012 1 76.94 181 ASN A CA 1
ATOM 1520 C C . ASN A 1 181 ? -21.438 16.297 5.031 1 76.94 181 ASN A C 1
ATOM 1522 O O . ASN A 1 181 ? -20.531 17.109 4.941 1 76.94 181 ASN A O 1
ATOM 1526 N N . LYS A 1 182 ? -21.938 15.547 4.027 1 80.12 182 LYS A N 1
ATOM 1527 C CA . LYS A 1 182 ? -20.875 15.273 3.059 1 80.12 182 LYS A CA 1
ATOM 1528 C C . LYS A 1 182 ? -20.781 16.391 2.027 1 80.12 182 LYS A C 1
ATOM 1530 O O . LYS A 1 182 ? -19.672 16.781 1.637 1 80.12 182 LYS A O 1
ATOM 1535 N N . SER A 1 183 ? -21.938 16.891 1.573 1 86.19 183 SER A N 1
ATOM 1536 C CA . SER A 1 183 ? -21.953 17.969 0.6 1 86.19 183 SER A CA 1
ATOM 1537 C C . SER A 1 183 ? -21.375 19.25 1.194 1 86.19 183 SER A C 1
ATOM 1539 O O . SER A 1 183 ? -20.625 19.984 0.522 1 86.19 183 SER A O 1
ATOM 1541 N N . ASP A 1 184 ? -21.734 19.547 2.393 1 89.5 184 ASP A N 1
ATOM 1542 C CA . ASP A 1 184 ? -21.234 20.734 3.07 1 89.5 184 ASP A CA 1
ATOM 1543 C C . ASP A 1 184 ? -19.719 20.656 3.264 1 89.5 184 ASP A C 1
ATOM 1545 O O . ASP A 1 184 ? -19 21.641 3.064 1 89.5 184 ASP A O 1
ATOM 1549 N N . ILE A 1 185 ? -19.328 19.484 3.568 1 88.94 185 ILE A N 1
ATOM 1550 C CA . ILE A 1 185 ? -17.891 19.281 3.758 1 88.94 185 ILE A CA 1
ATOM 1551 C C . ILE A 1 185 ? -17.156 19.516 2.439 1 88.94 185 ILE A C 1
ATOM 1553 O O . ILE A 1 185 ? -16.125 20.188 2.404 1 88.94 185 ILE A O 1
ATOM 1557 N N . SER A 1 186 ? -17.734 18.984 1.406 1 90.5 186 SER A N 1
ATOM 1558 C CA . SER A 1 186 ? -17.141 19.141 0.087 1 90.5 186 SER A CA 1
ATOM 1559 C C . SER A 1 186 ? -17.062 20.609 -0.311 1 90.5 186 SER A C 1
ATOM 1561 O O . SER A 1 186 ? -16.047 21.078 -0.816 1 90.5 186 SER A O 1
ATOM 1563 N N . LEU A 1 187 ? -18.125 21.297 -0.07 1 93.81 187 LEU A N 1
ATOM 1564 C CA . LEU A 1 187 ? -18.156 22.719 -0.389 1 93.81 187 LEU A CA 1
ATOM 1565 C C . LEU A 1 187 ? -17.125 23.484 0.427 1 93.81 187 LEU A C 1
ATOM 1567 O O . LEU A 1 187 ? -16.406 24.328 -0.109 1 93.81 187 LEU A O 1
ATOM 1571 N N . PHE A 1 188 ? -17.031 23.172 1.635 1 93.44 188 PHE A N 1
ATOM 1572 C CA . PHE A 1 188 ? -16.094 23.859 2.516 1 93.44 188 PHE A CA 1
ATOM 1573 C C . PHE A 1 188 ? -14.656 23.594 2.084 1 93.44 188 PHE A C 1
ATOM 1575 O O . PHE A 1 188 ? -13.828 24.516 2.066 1 93.44 188 PHE A O 1
ATOM 1582 N N . ILE A 1 189 ? -14.391 22.391 1.707 1 91.75 189 ILE A N 1
ATOM 1583 C CA . ILE A 1 189 ? -13.055 22.031 1.256 1 91.75 189 ILE A CA 1
ATOM 1584 C C . ILE A 1 189 ? -12.727 22.766 -0.041 1 91.75 189 ILE A C 1
ATOM 1586 O O . ILE A 1 189 ? -11.617 23.281 -0.203 1 91.75 189 ILE A O 1
ATOM 1590 N N . GLN A 1 190 ? -13.656 22.797 -0.901 1 93.75 190 GLN A N 1
ATOM 1591 C CA . GLN A 1 190 ? -13.461 23.547 -2.141 1 93.75 190 GLN A CA 1
ATOM 1592 C C . GLN A 1 190 ? -13.227 25.031 -1.864 1 93.75 190 GLN A C 1
ATOM 1594 O O . GLN A 1 190 ? -12.414 25.656 -2.529 1 93.75 190 GLN A O 1
ATOM 1599 N N . PHE A 1 191 ? -14.008 25.5 -0.926 1 95.69 191 PHE A N 1
ATOM 1600 C CA . PHE A 1 191 ? -13.836 26.891 -0.535 1 95.69 191 PHE A CA 1
ATOM 1601 C C . PHE A 1 191 ? -12.422 27.141 -0.025 1 95.69 191 PHE A C 1
ATOM 1603 O O . PHE A 1 191 ? -11.773 28.109 -0.438 1 95.69 191 PHE A O 1
ATOM 1610 N N . GLN A 1 192 ? -11.938 26.281 0.767 1 93 192 GLN A N 1
ATOM 1611 C CA . GLN A 1 192 ? -10.578 26.391 1.288 1 93 192 GLN A CA 1
ATOM 1612 C C . GLN A 1 192 ? -9.555 26.359 0.158 1 93 192 GLN A C 1
ATOM 1614 O O . GLN A 1 192 ? -8.617 27.172 0.149 1 93 192 GLN A O 1
ATOM 1619 N N . ASN A 1 193 ? -9.75 25.453 -0.748 1 92.5 193 ASN A N 1
ATOM 1620 C CA . ASN A 1 193 ? -8.852 25.328 -1.895 1 92.5 193 ASN A CA 1
ATOM 1621 C C . ASN A 1 193 ? -8.828 26.609 -2.729 1 92.5 193 ASN A C 1
ATOM 1623 O O . ASN A 1 193 ? -7.762 27.062 -3.137 1 92.5 193 ASN A O 1
ATOM 1627 N N . GLN A 1 194 ? -9.984 27.141 -2.971 1 94.44 194 GLN A N 1
ATOM 1628 C CA . GLN A 1 194 ? -10.07 28.359 -3.768 1 94.44 194 GLN A CA 1
ATOM 1629 C C . GLN A 1 194 ? -9.492 29.562 -3.02 1 94.44 194 GLN A C 1
ATOM 1631 O O . GLN A 1 194 ? -8.906 30.453 -3.629 1 94.44 194 GLN A O 1
ATOM 1636 N N . LEU A 1 195 ? -9.641 29.609 -1.748 1 93.69 195 LEU A N 1
ATOM 1637 C CA . LEU A 1 195 ? -9.031 30.656 -0.941 1 93.69 195 LEU A CA 1
ATOM 1638 C C . LEU A 1 195 ? -7.516 30.625 -1.072 1 93.69 195 LEU A C 1
ATOM 1640 O O . LEU A 1 195 ? -6.887 31.672 -1.247 1 93.69 195 LEU A O 1
ATOM 1644 N N . ASP A 1 196 ? -6.977 29.484 -1.022 1 90.69 196 ASP A N 1
ATOM 1645 C CA . ASP A 1 196 ? -5.527 29.344 -1.133 1 90.69 196 ASP A CA 1
ATOM 1646 C C . ASP A 1 196 ? -5.027 29.844 -2.484 1 90.69 196 ASP A C 1
ATOM 1648 O O . ASP A 1 196 ? -3.959 30.453 -2.566 1 90.69 196 ASP A O 1
ATOM 1652 N N . LYS A 1 197 ? -5.809 29.641 -3.457 1 92.25 197 LYS A N 1
ATOM 1653 C CA . LYS A 1 197 ? -5.402 29.984 -4.816 1 92.25 197 LYS A CA 1
ATOM 1654 C C . LYS A 1 197 ? -5.609 31.484 -5.09 1 92.25 197 LYS A C 1
ATOM 1656 O O . LYS A 1 197 ? -4.863 32.094 -5.859 1 92.25 197 LYS A O 1
ATOM 1661 N N . ASN A 1 198 ? -6.633 32.031 -4.387 1 94.5 198 ASN A N 1
ATOM 1662 C CA . ASN A 1 198 ? -7.078 33.344 -4.848 1 94.5 198 ASN A CA 1
ATOM 1663 C C . ASN A 1 198 ? -6.992 34.406 -3.736 1 94.5 198 ASN A C 1
ATOM 1665 O O . ASN A 1 198 ? -7.461 35.531 -3.898 1 94.5 198 ASN A O 1
ATOM 1669 N N . ILE A 1 199 ? -6.406 34.062 -2.68 1 91.94 199 ILE A N 1
ATOM 1670 C CA . ILE A 1 199 ? -6.457 34.938 -1.504 1 91.94 199 ILE A CA 1
ATOM 1671 C C . ILE A 1 199 ? -5.781 36.25 -1.812 1 91.94 199 ILE A C 1
ATOM 1673 O O . ILE A 1 199 ? -6.16 37.312 -1.259 1 91.94 199 ILE A O 1
ATOM 1677 N N . SER A 1 200 ? -4.82 36.281 -2.725 1 93.56 200 SER A N 1
ATOM 1678 C CA . SER A 1 200 ? -4.125 37.5 -3.094 1 93.56 200 SER A CA 1
ATOM 1679 C C . SER A 1 200 ? -4.941 38.312 -4.082 1 93.56 200 SER A C 1
ATOM 1681 O O . SER A 1 200 ? -4.672 39.5 -4.285 1 93.56 200 SER A O 1
ATOM 1683 N N . ILE A 1 201 ? -5.883 37.75 -4.668 1 94.06 201 ILE A N 1
ATOM 1684 C CA . ILE A 1 201 ? -6.641 38.344 -5.746 1 94.06 201 ILE A CA 1
ATOM 1685 C C . ILE A 1 201 ? -7.934 38.969 -5.191 1 94.06 201 ILE A C 1
ATOM 1687 O O . ILE A 1 201 ? -8.305 40.094 -5.543 1 94.06 201 ILE A O 1
ATOM 1691 N N . THR A 1 202 ? -8.57 38.25 -4.305 1 95.06 202 THR A N 1
ATOM 1692 C CA . THR A 1 202 ? -9.844 38.75 -3.816 1 95.06 202 THR A CA 1
ATOM 1693 C C . THR A 1 202 ? -10.133 38.25 -2.406 1 95.06 202 THR A C 1
ATOM 1695 O O . THR A 1 202 ? -9.758 37.125 -2.055 1 95.06 202 THR A O 1
ATOM 1698 N N . ARG A 1 203 ? -10.805 39.062 -1.648 1 94.44 203 ARG A N 1
ATOM 1699 C CA . ARG A 1 203 ? -11.297 38.75 -0.318 1 94.44 203 ARG A CA 1
ATOM 1700 C C . ARG A 1 203 ? -12.812 38.875 -0.249 1 94.44 203 ARG A C 1
ATOM 1702 O O . ARG A 1 203 ? -13.398 38.844 0.838 1 94.44 203 ARG A O 1
ATOM 1709 N N . ASN A 1 204 ? -13.336 39 -1.424 1 95.94 204 ASN A N 1
ATOM 1710 C CA . ASN A 1 204 ? -14.781 39.156 -1.552 1 95.94 204 ASN A CA 1
ATOM 1711 C C . ASN A 1 204 ? -15.508 37.812 -1.579 1 95.94 204 ASN A C 1
ATOM 1713 O O . ASN A 1 204 ? -15.281 37 -2.475 1 95.94 204 ASN A O 1
ATOM 1717 N N . VAL A 1 205 ? -16.453 37.625 -0.707 1 97.25 205 VAL A N 1
ATOM 1718 C CA . VAL A 1 205 ? -17.172 36.375 -0.568 1 97.25 205 VAL A CA 1
ATOM 1719 C C . VAL A 1 205 ? -17.969 36.094 -1.84 1 97.25 205 VAL A C 1
ATOM 1721 O O . VAL A 1 205 ? -18.047 34.938 -2.279 1 97.25 205 VAL A O 1
ATOM 1724 N N . ASN A 1 206 ? -18.469 37.125 -2.41 1 97.12 206 ASN A N 1
ATOM 1725 C CA . ASN A 1 206 ? -19.297 36.938 -3.598 1 97.12 206 ASN A CA 1
ATOM 1726 C C . ASN A 1 206 ? -18.484 36.406 -4.77 1 97.12 206 ASN A C 1
ATOM 1728 O O . ASN A 1 206 ? -19.016 35.656 -5.59 1 97.12 206 ASN A O 1
ATOM 1732 N N . GLU A 1 207 ? -17.328 36.812 -4.914 1 97.31 207 GLU A N 1
ATOM 1733 C CA . GLU A 1 207 ? -16.469 36.281 -5.973 1 97.31 207 GLU A CA 1
ATOM 1734 C C . GLU A 1 207 ? -16.219 34.781 -5.789 1 97.31 207 GLU A C 1
ATOM 1736 O O . GLU A 1 207 ? -16.203 34.031 -6.766 1 97.31 207 GLU A O 1
ATOM 1741 N N . TYR A 1 208 ? -16.047 34.344 -4.555 1 97.5 208 TYR A N 1
ATOM 1742 C CA . TYR A 1 208 ? -15.852 32.938 -4.285 1 97.5 208 TYR A CA 1
ATOM 1743 C C . TYR A 1 208 ? -17.141 32.156 -4.551 1 97.5 208 TYR A C 1
ATOM 1745 O O . TYR A 1 208 ? -17.094 31 -5 1 97.5 208 TYR A O 1
ATOM 1753 N N . CYS A 1 209 ? -18.25 32.688 -4.223 1 97.81 209 CYS A N 1
ATOM 1754 C CA . CYS A 1 209 ? -19.531 32.062 -4.547 1 97.81 209 CYS A CA 1
ATOM 1755 C C . CYS A 1 209 ? -19.625 31.781 -6.043 1 97.81 209 CYS A C 1
ATOM 1757 O O . CYS A 1 209 ? -20.078 30.703 -6.445 1 97.81 209 CYS A O 1
ATOM 1759 N N . LYS A 1 210 ? -19.188 32.75 -6.816 1 97.56 210 LYS A N 1
ATOM 1760 C CA . LYS A 1 210 ? -19.219 32.594 -8.266 1 97.56 210 LYS A CA 1
ATOM 1761 C C . LYS A 1 210 ? -18.297 31.453 -8.711 1 97.56 210 LYS A C 1
ATOM 1763 O O . LYS A 1 210 ? -18.672 30.609 -9.523 1 97.56 210 LYS A O 1
ATOM 1768 N N . ILE A 1 211 ? -17.109 31.453 -8.188 1 96.69 211 ILE A N 1
ATOM 1769 C CA . ILE A 1 211 ? -16.109 30.438 -8.531 1 96.69 211 ILE A CA 1
ATOM 1770 C C . ILE A 1 211 ? -16.641 29.047 -8.188 1 96.69 211 ILE A C 1
ATOM 1772 O O . ILE A 1 211 ? -16.453 28.094 -8.953 1 96.69 211 ILE A O 1
ATOM 1776 N N . LEU A 1 212 ? -17.344 28.969 -7.074 1 97.38 212 LEU A N 1
ATOM 1777 C CA . LEU A 1 212 ? -17.797 27.688 -6.543 1 97.38 212 LEU A CA 1
ATOM 1778 C C . LEU A 1 212 ? -19.203 27.344 -7.035 1 97.38 212 LEU A C 1
ATOM 1780 O O . LEU A 1 212 ? -19.719 26.266 -6.742 1 97.38 212 LEU A O 1
ATOM 1784 N N . ASN A 1 213 ? -19.75 28.234 -7.75 1 97.19 213 ASN A N 1
ATOM 1785 C CA . ASN A 1 213 ? -21.109 28.062 -8.258 1 97.19 213 ASN A CA 1
ATOM 1786 C C . ASN A 1 213 ? -22.109 27.766 -7.133 1 97.19 213 ASN A C 1
ATOM 1788 O O . ASN A 1 213 ? -22.828 26.781 -7.188 1 97.19 213 ASN A O 1
ATOM 1792 N N . THR A 1 214 ? -22.062 28.609 -6.113 1 97.69 214 THR A N 1
ATOM 1793 C CA . THR A 1 214 ? -22.953 28.484 -4.961 1 97.69 214 THR A CA 1
ATOM 1794 C C . THR A 1 214 ? -23.5 29.844 -4.562 1 97.69 214 THR A C 1
ATOM 1796 O O . THR A 1 214 ? -23.203 30.859 -5.191 1 97.69 214 THR A O 1
ATOM 1799 N N . THR A 1 215 ? -24.422 29.891 -3.602 1 97.44 215 THR A N 1
ATOM 1800 C CA . THR A 1 215 ? -25.016 31.141 -3.123 1 97.44 215 THR A CA 1
ATOM 1801 C C . THR A 1 215 ? -24.328 31.594 -1.842 1 97.44 215 THR A C 1
ATOM 1803 O O . THR A 1 215 ? -23.688 30.797 -1.145 1 97.44 215 THR A O 1
ATOM 1806 N N . TYR A 1 216 ? -24.438 32.875 -1.631 1 97.25 216 TYR A N 1
ATOM 1807 C CA . TYR A 1 216 ? -23.891 33.438 -0.409 1 97.25 216 TYR A CA 1
ATOM 1808 C C . TYR A 1 216 ? -24.453 32.75 0.824 1 97.25 216 TYR A C 1
ATOM 1810 O O . TYR A 1 216 ? -23.719 32.406 1.753 1 97.25 216 TYR A O 1
ATOM 1818 N N . ARG A 1 217 ? -25.734 32.531 0.811 1 97.44 217 ARG A N 1
ATOM 1819 C CA . ARG A 1 217 ? -26.391 31.891 1.953 1 97.44 217 ARG A CA 1
ATOM 1820 C C . ARG A 1 217 ? -25.828 30.5 2.221 1 97.44 217 ARG A C 1
ATOM 1822 O O . ARG A 1 217 ? -25.469 30.188 3.357 1 97.44 217 ARG A O 1
ATOM 1829 N N . LYS A 1 218 ? -25.656 29.797 1.2 1 97 218 LYS A N 1
ATOM 1830 C CA . LYS A 1 218 ? -25.172 28.422 1.342 1 97 218 LYS A CA 1
ATOM 1831 C C . LYS A 1 218 ? -23.734 28.391 1.837 1 97 218 LYS A C 1
ATOM 1833 O O . LYS A 1 218 ? -23.391 27.625 2.742 1 97 218 LYS A O 1
ATOM 1838 N N . LEU A 1 219 ? -22.906 29.172 1.221 1 97.31 219 LEU A N 1
ATOM 1839 C CA . LEU A 1 219 ? -21.5 29.219 1.619 1 97.31 219 LEU A CA 1
ATOM 1840 C C . LEU A 1 219 ? -21.359 29.719 3.057 1 97.31 219 LEU A C 1
ATOM 1842 O O . LEU A 1 219 ? -20.578 29.156 3.834 1 97.31 219 LEU A O 1
ATOM 1846 N N . ASN A 1 220 ? -22.094 30.719 3.342 1 96.94 220 ASN A N 1
ATOM 1847 C CA . ASN A 1 220 ? -22.062 31.281 4.691 1 96.94 220 ASN A CA 1
ATOM 1848 C C . ASN A 1 220 ? -22.531 30.266 5.73 1 96.94 220 ASN A C 1
ATOM 1850 O O . ASN A 1 220 ? -21.906 30.109 6.785 1 96.94 220 ASN A O 1
ATOM 1854 N N . ASP A 1 221 ? -23.594 29.594 5.441 1 95.81 221 ASP A N 1
ATOM 1855 C CA . ASP A 1 221 ? -24.125 28.578 6.348 1 95.81 221 ASP A CA 1
ATOM 1856 C C . ASP A 1 221 ? -23.125 27.438 6.539 1 95.81 221 ASP A C 1
ATOM 1858 O O . ASP A 1 221 ? -22.922 26.969 7.656 1 95.81 221 ASP A O 1
ATOM 1862 N N . THR A 1 222 ? -22.531 27.062 5.461 1 94.5 222 THR A N 1
ATOM 1863 C CA . THR A 1 222 ? -21.531 26.016 5.504 1 94.5 222 THR A CA 1
ATOM 1864 C C . THR A 1 222 ? -20.344 26.422 6.371 1 94.5 222 THR A C 1
ATOM 1866 O O . THR A 1 222 ? -19.891 25.641 7.211 1 94.5 222 THR A O 1
ATOM 1869 N N . CYS A 1 223 ? -19.891 27.594 6.18 1 94.31 223 CYS A N 1
ATOM 1870 C CA . CYS A 1 223 ? -18.766 28.109 6.969 1 94.31 223 CYS A CA 1
ATOM 1871 C C . CYS A 1 223 ? -19.109 28.125 8.453 1 94.31 223 CYS A C 1
ATOM 1873 O O . CYS A 1 223 ? -18.297 27.734 9.289 1 94.31 223 CYS A O 1
ATOM 1875 N N . LYS A 1 224 ? -20.266 28.531 8.758 1 94.81 224 LYS A N 1
ATOM 1876 C CA . LYS A 1 224 ? -20.703 28.625 10.148 1 94.81 224 LYS A CA 1
ATOM 1877 C C . LYS A 1 224 ? -20.734 27.25 10.805 1 94.81 224 LYS A C 1
ATOM 1879 O O . LYS A 1 224 ? -20.422 27.125 11.992 1 94.81 224 LYS A O 1
ATOM 1884 N N . VAL A 1 225 ? -21.125 26.359 10.094 1 90.44 225 VAL A N 1
ATOM 1885 C CA . VAL A 1 225 ? -21.25 25 10.609 1 90.44 225 VAL A CA 1
ATOM 1886 C C . VAL A 1 225 ? -19.875 24.5 11.07 1 90.44 225 VAL A C 1
ATOM 1888 O O . VAL A 1 225 ? -19.766 23.906 12.148 1 90.44 225 VAL A O 1
ATOM 1891 N N . PHE A 1 226 ? -18.828 24.859 10.312 1 89 226 PHE A N 1
ATOM 1892 C CA . PHE A 1 226 ? -17.547 24.219 10.555 1 89 226 PHE A CA 1
ATOM 1893 C C . PHE A 1 226 ? -16.625 25.141 11.359 1 89 226 PHE A C 1
ATOM 1895 O O . PHE A 1 226 ? -15.75 24.672 12.086 1 89 226 PHE A O 1
ATOM 1902 N N . THR A 1 227 ? -16.844 26.469 11.281 1 91.69 227 THR A N 1
ATOM 1903 C CA . THR A 1 227 ? -15.891 27.375 11.906 1 91.69 227 THR A CA 1
ATOM 1904 C C . THR A 1 227 ? -16.594 28.281 12.914 1 91.69 227 THR A C 1
ATOM 1906 O O . THR A 1 227 ? -15.938 29.031 13.656 1 91.69 227 THR A O 1
ATOM 1909 N N . HIS A 1 228 ? -17.984 28.297 12.898 1 93.5 228 HIS A N 1
ATOM 1910 C CA . HIS A 1 228 ? -18.812 29.156 13.742 1 93.5 228 HIS A CA 1
ATOM 1911 C C . HIS A 1 228 ? -18.625 30.625 13.398 1 93.5 228 HIS A C 1
ATOM 1913 O O . HIS A 1 228 ? -18.844 31.5 14.234 1 93.5 228 HIS A O 1
ATOM 1919 N N . LYS A 1 229 ? -18.203 30.844 12.172 1 95.12 229 LYS A N 1
ATOM 1920 C CA . LYS A 1 229 ? -18.016 32.188 11.664 1 95.12 229 LYS A CA 1
ATOM 1921 C C . LYS A 1 229 ? -18.656 32.375 10.297 1 95.12 229 LYS A C 1
ATOM 1923 O O . LYS A 1 229 ? -18.922 31.391 9.594 1 95.12 229 LYS A O 1
ATOM 1928 N N . THR A 1 230 ? -18.922 33.625 9.984 1 96.19 230 THR A N 1
ATOM 1929 C CA . THR A 1 230 ? -19.406 33.906 8.641 1 96.19 230 THR A CA 1
ATOM 1930 C C . THR A 1 230 ? -18.297 33.656 7.602 1 96.19 230 THR A C 1
ATOM 1932 O O . THR A 1 230 ? -17.125 33.562 7.949 1 96.19 230 THR A O 1
ATOM 1935 N N . ALA A 1 231 ? -18.672 33.562 6.387 1 96.81 231 ALA A N 1
ATOM 1936 C CA . ALA A 1 231 ? -17.719 33.406 5.297 1 96.81 231 ALA A CA 1
ATOM 1937 C C . ALA A 1 231 ? -16.688 34.531 5.285 1 96.81 231 ALA A C 1
ATOM 1939 O O . ALA A 1 231 ? -15.492 34.281 5.098 1 96.81 231 ALA A O 1
ATOM 1940 N N . LYS A 1 232 ? -17.141 35.719 5.508 1 96.5 232 LYS A N 1
ATOM 1941 C CA . LYS A 1 232 ? -16.234 36.875 5.52 1 96.5 232 LYS A CA 1
ATOM 1942 C C . LYS A 1 232 ? -15.242 36.781 6.664 1 96.5 232 LYS A C 1
ATOM 1944 O O . LYS A 1 232 ? -14.039 36.969 6.469 1 96.5 232 LYS A O 1
ATOM 1949 N N . SER A 1 233 ? -15.781 36.5 7.828 1 96.25 233 SER A N 1
ATOM 1950 C CA . SER A 1 233 ? -14.906 36.375 8.992 1 96.25 233 SER A CA 1
ATOM 1951 C C . SER A 1 233 ? -13.906 35.219 8.797 1 96.25 233 SER A C 1
ATOM 1953 O O . SER A 1 233 ? -12.758 35.312 9.234 1 96.25 233 SER A O 1
ATOM 1955 N N . PHE A 1 234 ? -14.367 34.188 8.148 1 96.69 234 PHE A N 1
ATOM 1956 C CA . PHE A 1 234 ? -13.492 33.062 7.863 1 96.69 234 PHE A CA 1
ATOM 1957 C C . PHE A 1 234 ? -12.359 33.469 6.934 1 96.69 234 PHE A C 1
ATOM 1959 O O . PHE A 1 234 ? -11.203 33.094 7.148 1 96.69 234 PHE A O 1
ATOM 1966 N N . ILE A 1 235 ? -12.617 34.219 5.957 1 96.94 235 ILE A N 1
ATOM 1967 C CA . ILE A 1 235 ? -11.602 34.688 5.035 1 96.94 235 ILE A CA 1
ATOM 1968 C C . ILE A 1 235 ? -10.562 35.5 5.801 1 96.94 235 ILE A C 1
ATOM 1970 O O . ILE A 1 235 ? -9.352 35.344 5.602 1 96.94 235 ILE A O 1
ATOM 1974 N N . ASP A 1 236 ? -11.086 36.375 6.691 1 96.25 236 ASP A N 1
ATOM 1975 C CA . ASP A 1 236 ? -10.18 37.188 7.492 1 96.25 236 ASP A CA 1
ATOM 1976 C C . ASP A 1 236 ? -9.273 36.312 8.359 1 96.25 236 ASP A C 1
ATOM 1978 O O . ASP A 1 236 ? -8.07 36.562 8.453 1 96.25 236 ASP A O 1
ATOM 1982 N N . ASP A 1 237 ? -9.875 35.344 8.93 1 95.5 237 ASP A N 1
ATOM 1983 C CA . ASP A 1 237 ? -9.117 34.406 9.773 1 95.5 237 ASP A CA 1
ATOM 1984 C C . ASP A 1 237 ? -8.031 33.719 8.969 1 95.5 237 ASP A C 1
ATOM 1986 O O . ASP A 1 237 ? -6.91 33.531 9.453 1 95.5 237 ASP A O 1
ATOM 1990 N N . VAL A 1 238 ? -8.352 33.281 7.758 1 95.5 238 VAL A N 1
ATOM 1991 C CA . VAL A 1 238 ? -7.402 32.594 6.895 1 95.5 238 VAL A CA 1
ATOM 1992 C C . VAL A 1 238 ? -6.254 33.531 6.535 1 95.5 238 VAL A C 1
ATOM 1994 O O . VAL A 1 238 ? -5.086 33.125 6.555 1 95.5 238 VAL A O 1
ATOM 1997 N N . ILE A 1 239 ? -6.574 34.75 6.246 1 95.94 239 ILE A N 1
ATOM 1998 C CA . ILE A 1 239 ? -5.562 35.719 5.891 1 95.94 239 ILE A CA 1
ATOM 1999 C C . ILE A 1 239 ? -4.609 35.938 7.066 1 95.94 239 ILE A C 1
ATOM 2001 O O . ILE A 1 239 ? -3.389 35.969 6.887 1 95.94 239 ILE A O 1
ATOM 2005 N N . ILE A 1 240 ? -5.176 36.062 8.219 1 96.06 240 ILE A N 1
ATOM 2006 C CA . ILE A 1 240 ? -4.363 36.312 9.406 1 96.06 240 ILE A CA 1
ATOM 2007 C C . ILE A 1 240 ? -3.482 35.094 9.664 1 96.06 240 ILE A C 1
ATOM 2009 O O . ILE A 1 240 ? -2.299 35.219 9.984 1 96.06 240 ILE A O 1
ATOM 2013 N N . LEU A 1 241 ? -4.039 33.938 9.531 1 95.19 241 LEU A N 1
ATOM 2014 C CA . LEU A 1 241 ? -3.273 32.719 9.727 1 95.19 241 LEU A CA 1
ATOM 2015 C C . LEU A 1 241 ? -2.105 32.625 8.75 1 95.19 241 LEU A C 1
ATOM 2017 O O . LEU A 1 241 ? -0.969 32.375 9.156 1 95.19 241 LEU A O 1
ATOM 2021 N N . LYS A 1 242 ? -2.348 32.906 7.504 1 94.44 242 LYS A N 1
ATOM 2022 C CA . LYS A 1 242 ? -1.304 32.875 6.48 1 94.44 242 LYS A CA 1
ATOM 2023 C C . LYS A 1 242 ? -0.244 33.938 6.758 1 94.44 242 LYS A C 1
ATOM 2025 O O . LYS A 1 242 ? 0.949 33.688 6.566 1 94.44 242 LYS A O 1
ATOM 2030 N N . ALA A 1 243 ? -0.738 35.031 7.156 1 95.38 243 ALA A N 1
ATOM 2031 C CA . ALA A 1 243 ? 0.199 36.094 7.512 1 95.38 243 ALA A CA 1
ATOM 2032 C C . ALA A 1 243 ? 1.153 35.625 8.617 1 95.38 243 ALA A C 1
ATOM 2034 O O . ALA A 1 243 ? 2.369 35.812 8.492 1 95.38 243 ALA A O 1
ATOM 2035 N N . LYS A 1 244 ? 0.556 35.094 9.641 1 94.81 244 LYS A N 1
ATOM 2036 C CA . LYS A 1 244 ? 1.368 34.625 10.742 1 94.81 244 LYS A CA 1
ATOM 2037 C C . LYS A 1 244 ? 2.338 33.531 10.273 1 94.81 244 LYS A C 1
ATOM 2039 O O . LYS A 1 244 ? 3.498 33.5 10.688 1 94.81 244 LYS A O 1
ATOM 2044 N N . GLN A 1 245 ? 1.907 32.656 9.43 1 93.94 245 GLN A N 1
ATOM 2045 C CA . GLN A 1 245 ? 2.742 31.578 8.883 1 93.94 245 GLN A CA 1
ATOM 2046 C C . GLN A 1 245 ? 3.902 32.156 8.07 1 93.94 245 GLN A C 1
ATOM 2048 O O . GLN A 1 245 ? 5.051 31.75 8.25 1 93.94 245 GLN A O 1
ATOM 2053 N N . TYR A 1 246 ? 3.578 33.125 7.234 1 93.25 246 TYR A N 1
ATOM 2054 C CA . TYR A 1 246 ? 4.605 33.75 6.41 1 93.25 246 TYR A CA 1
ATOM 2055 C C . TYR A 1 246 ? 5.621 34.5 7.273 1 93.25 246 TYR A C 1
ATOM 2057 O O . TYR A 1 246 ? 6.828 34.406 7.039 1 93.25 246 TYR A O 1
ATOM 2065 N N . LEU A 1 247 ? 5.113 35.125 8.211 1 92.88 247 LEU A N 1
ATOM 2066 C CA . LEU A 1 247 ? 5.977 35.938 9.062 1 92.88 247 LEU A CA 1
ATOM 2067 C C . LEU A 1 247 ? 6.848 35.062 9.945 1 92.88 247 LEU A C 1
ATOM 2069 O O . LEU A 1 247 ? 7.848 35.531 10.5 1 92.88 247 LEU A O 1
ATOM 2073 N N . SER A 1 248 ? 6.395 33.812 10.141 1 89.5 248 SER A N 1
ATOM 2074 C CA . SER A 1 248 ? 7.172 32.875 10.922 1 89.5 248 SER A CA 1
ATOM 2075 C C . SER A 1 248 ? 8.258 32.219 10.062 1 89.5 248 SER A C 1
ATOM 2077 O O . SER A 1 248 ? 9.109 31.484 10.586 1 89.5 248 SER A O 1
ATOM 2079 N N . ASP A 1 249 ? 8.062 32.438 8.797 1 83.69 249 ASP A N 1
ATOM 2080 C CA . ASP A 1 249 ? 9.055 31.953 7.848 1 83.69 249 ASP A CA 1
ATOM 2081 C C . ASP A 1 249 ? 10.25 32.906 7.754 1 83.69 249 ASP A C 1
ATOM 2083 O O . ASP A 1 249 ? 10.078 34.094 7.531 1 83.69 249 ASP A O 1
ATOM 2087 N N . GLN A 1 250 ? 11.305 32.5 7.883 1 71.19 250 GLN A N 1
ATOM 2088 C CA . GLN A 1 250 ? 12.5 33.312 7.949 1 71.19 250 GLN A CA 1
ATOM 2089 C C . GLN A 1 250 ? 12.758 34 6.613 1 71.19 250 GLN A C 1
ATOM 2091 O O . GLN A 1 250 ? 13.406 35.062 6.566 1 71.19 250 GLN A O 1
ATOM 2096 N N . ASP A 1 251 ? 12.227 33.5 5.645 1 76.12 251 ASP A N 1
ATOM 2097 C CA . ASP A 1 251 ? 12.539 34 4.309 1 76.12 251 ASP A CA 1
ATOM 2098 C C . ASP A 1 251 ? 11.547 35.062 3.883 1 76.12 251 ASP A C 1
ATOM 2100 O O . ASP A 1 251 ? 11.711 35.688 2.828 1 76.12 251 ASP A O 1
ATOM 2104 N N . LYS A 1 252 ? 10.641 35.344 4.738 1 79.44 252 LYS A N 1
ATOM 2105 C CA . LYS A 1 252 ? 9.633 36.312 4.332 1 79.44 252 LYS A CA 1
ATOM 2106 C C . LYS A 1 252 ? 9.609 37.531 5.281 1 79.44 252 LYS A C 1
ATOM 2108 O O . LYS A 1 252 ? 9.633 37.344 6.504 1 79.44 252 LYS A O 1
ATOM 2113 N N . ASN A 1 253 ? 9.664 38.656 4.641 1 89.75 253 ASN A N 1
ATOM 2114 C CA . ASN A 1 253 ? 9.516 39.844 5.445 1 89.75 253 ASN A CA 1
ATOM 2115 C C . ASN A 1 253 ? 8.102 40.438 5.348 1 89.75 253 ASN A C 1
ATOM 2117 O O . ASN A 1 253 ? 7.246 39.875 4.668 1 89.75 253 ASN A O 1
ATOM 2121 N N . ILE A 1 254 ? 7.871 41.469 6.023 1 95.06 254 ILE A N 1
ATOM 2122 C CA . ILE A 1 254 ? 6.539 42.062 6.164 1 95.06 254 ILE A CA 1
ATOM 2123 C C . ILE A 1 254 ? 6.031 42.5 4.797 1 95.06 254 ILE A C 1
ATOM 2125 O O . ILE A 1 254 ? 4.867 42.312 4.457 1 95.06 254 ILE A O 1
ATOM 2129 N N . SER A 1 255 ? 6.965 43.062 3.986 1 95.12 255 SER A N 1
ATOM 2130 C CA . SER A 1 255 ? 6.582 43.562 2.668 1 95.12 255 SER A CA 1
ATOM 2131 C C . SER A 1 255 ? 6.16 42.406 1.75 1 95.12 255 SER A C 1
ATOM 2133 O O . SER A 1 255 ? 5.133 42.5 1.074 1 95.12 255 SER A O 1
ATOM 2135 N N . ILE A 1 256 ? 6.926 41.438 1.72 1 94.19 256 ILE A N 1
ATOM 2136 C CA . ILE A 1 256 ? 6.645 40.281 0.89 1 94.19 256 ILE A CA 1
ATOM 2137 C C . ILE A 1 256 ? 5.332 39.625 1.336 1 94.19 256 ILE A C 1
ATOM 2139 O O . ILE A 1 256 ? 4.5 39.281 0.504 1 94.19 256 ILE A O 1
ATOM 2143 N N . THR A 1 257 ? 5.168 39.531 2.637 1 95.94 257 THR A N 1
ATOM 2144 C CA . THR A 1 257 ? 3.945 38.969 3.191 1 95.94 257 THR A CA 1
ATOM 2145 C C . THR A 1 257 ? 2.727 39.781 2.764 1 95.94 257 THR A C 1
ATOM 2147 O O . THR A 1 257 ? 1.724 39.188 2.32 1 95.94 257 THR A O 1
ATOM 2150 N N . SER A 1 258 ? 2.822 41.062 2.885 1 96.06 258 SER A N 1
ATOM 2151 C CA . SER A 1 258 ? 1.752 41.969 2.467 1 96.06 258 SER A CA 1
ATOM 2152 C C . SER A 1 258 ? 1.379 41.75 1.006 1 96.06 258 SER A C 1
ATOM 2154 O O . SER A 1 258 ? 0.199 41.594 0.674 1 96.06 258 SER A O 1
ATOM 2156 N N . TYR A 1 259 ? 2.377 41.625 0.188 1 93.69 259 TYR A N 1
ATOM 2157 C CA . TYR A 1 259 ? 2.182 41.438 -1.245 1 93.69 259 TYR A CA 1
ATOM 2158 C C . TYR A 1 259 ? 1.535 40.094 -1.534 1 93.69 259 TYR A C 1
ATOM 2160 O O . TYR A 1 259 ? 0.582 40 -2.312 1 93.69 259 TYR A O 1
ATOM 2168 N N . LEU A 1 260 ? 2 39.062 -0.865 1 93.38 260 LEU A N 1
ATOM 2169 C CA . LEU A 1 260 ? 1.516 37.719 -1.091 1 93.38 260 LEU A CA 1
ATOM 2170 C C . LEU A 1 260 ? 0.051 37.594 -0.687 1 93.38 260 LEU A C 1
ATOM 2172 O O . LEU A 1 260 ? -0.679 36.75 -1.24 1 93.38 260 LEU A O 1
ATOM 2176 N N . LEU A 1 261 ? -0.37 38.438 0.189 1 95.88 261 LEU A N 1
ATOM 2177 C CA . LEU A 1 261 ? -1.734 38.344 0.696 1 95.88 261 LEU A CA 1
ATOM 2178 C C . LEU A 1 261 ? -2.643 39.375 -0.004 1 95.88 261 LEU A C 1
ATOM 2180 O O . LEU A 1 261 ? -3.822 39.469 0.334 1 95.88 261 LEU A O 1
ATOM 2184 N N . GLY A 1 262 ? -2.074 40.125 -0.942 1 94.81 262 GLY A N 1
ATOM 2185 C CA . GLY A 1 262 ? -2.867 40.938 -1.86 1 94.81 262 GLY A CA 1
ATOM 2186 C C . GLY A 1 262 ? -3.137 42.312 -1.351 1 94.81 262 GLY A C 1
ATOM 2187 O O . GLY A 1 262 ? -4.074 43 -1.804 1 94.81 262 GLY A O 1
ATOM 2188 N N . PHE A 1 263 ? -2.373 42.781 -0.442 1 96.12 263 PHE A N 1
ATOM 2189 C CA . PHE A 1 263 ? -2.537 44.156 0.016 1 96.12 263 PHE A CA 1
ATOM 2190 C C . PHE A 1 263 ? -1.801 45.125 -0.901 1 96.12 263 PHE A C 1
ATOM 2192 O O . PHE A 1 263 ? -0.675 44.844 -1.324 1 96.12 263 PHE A O 1
ATOM 2199 N N . GLU A 1 264 ? -2.393 46.125 -1.172 1 93.5 264 GLU A N 1
ATOM 2200 C CA . GLU A 1 264 ? -1.792 47.125 -2.049 1 93.5 264 GLU A CA 1
ATOM 2201 C C . GLU A 1 264 ? -0.704 47.906 -1.323 1 93.5 264 GLU A C 1
ATOM 2203 O O . GLU A 1 264 ? 0.297 48.312 -1.93 1 93.5 264 GLU A O 1
ATOM 2208 N N . GLU A 1 265 ? -0.938 48.156 -0.04 1 95.56 265 GLU A N 1
ATOM 2209 C CA . GLU A 1 265 ? 0.013 48.906 0.783 1 95.56 265 GLU A CA 1
ATOM 2210 C C . GLU A 1 265 ? 0.341 48.125 2.066 1 95.56 265 GLU A C 1
ATOM 2212 O O . GLU A 1 265 ? -0.555 47.594 2.723 1 95.56 265 GLU A O 1
ATOM 2217 N N . VAL A 1 266 ? 1.58 48.219 2.402 1 96.38 266 VAL A N 1
ATOM 2218 C CA . VAL A 1 266 ? 2.061 47.531 3.604 1 96.38 266 VAL A CA 1
ATOM 2219 C C . VAL A 1 266 ? 1.353 48.125 4.832 1 96.38 266 VAL A C 1
ATOM 2221 O O . VAL A 1 266 ? 1.056 47.375 5.777 1 96.38 266 VAL A O 1
ATOM 2224 N N . SER A 1 267 ? 1.053 49.375 4.738 1 96.5 267 SER A N 1
ATOM 2225 C CA . SER A 1 267 ? 0.372 50 5.859 1 96.5 267 SER A CA 1
ATOM 2226 C C . SER A 1 267 ? -1.01 49.406 6.086 1 96.5 267 SER A C 1
ATOM 2228 O O . SER A 1 267 ? -1.426 49.219 7.23 1 96.5 267 SER A O 1
ATOM 2230 N N . ASN A 1 268 ? -1.709 49.156 5.027 1 96.81 268 ASN A N 1
ATOM 2231 C CA . ASN A 1 268 ? -3.027 48.531 5.129 1 96.81 268 ASN A CA 1
ATOM 2232 C C . ASN A 1 268 ? -2.945 47.125 5.734 1 96.81 268 ASN A C 1
ATOM 2234 O O . ASN A 1 268 ? -3.799 46.75 6.535 1 96.81 268 ASN A O 1
ATOM 2238 N N . PHE A 1 269 ? -1.934 46.438 5.32 1 97.5 269 PHE A N 1
ATOM 2239 C CA . PHE A 1 269 ? -1.695 45.125 5.883 1 97.5 269 PHE A CA 1
ATOM 2240 C C . PHE A 1 269 ? -1.433 45.188 7.379 1 97.5 269 PHE A C 1
ATOM 2242 O O . PHE A 1 269 ? -2.023 44.469 8.164 1 97.5 269 PHE A O 1
ATOM 2249 N N . SER A 1 270 ? -0.604 46.031 7.742 1 97.5 270 SER A N 1
ATOM 2250 C CA . SER A 1 270 ? -0.23 46.188 9.148 1 97.5 270 SER A CA 1
ATOM 2251 C C . SER A 1 270 ? -1.44 46.531 10.008 1 97.5 270 SER A C 1
ATOM 2253 O O . SER A 1 270 ? -1.601 46 11.102 1 97.5 270 SER A O 1
ATOM 2255 N N . LYS A 1 271 ? -2.275 47.438 9.523 1 97.44 271 LYS A N 1
ATOM 2256 C CA . LYS A 1 271 ? -3.492 47.812 10.234 1 97.44 271 LYS A CA 1
ATOM 2257 C C . LYS A 1 271 ? -4.441 46.625 10.375 1 97.44 271 LYS A C 1
ATOM 2259 O O . LYS A 1 271 ? -5.023 46.406 11.438 1 97.44 271 LYS A O 1
ATOM 2264 N N . PHE A 1 272 ? -4.578 45.969 9.289 1 97.25 272 PHE A N 1
ATOM 2265 C CA . PHE A 1 272 ? -5.434 44.812 9.273 1 97.25 272 PHE A CA 1
ATOM 2266 C C . PHE A 1 272 ? -4.949 43.781 10.281 1 97.25 272 PHE A C 1
ATOM 2268 O O . PHE A 1 272 ? -5.738 43.25 11.062 1 97.25 272 PHE A O 1
ATOM 2275 N N . PHE A 1 273 ? -3.658 43.469 10.211 1 97.94 273 PHE A N 1
ATOM 2276 C CA . PHE A 1 273 ? -3.039 42.5 11.086 1 97.94 273 PHE A CA 1
ATOM 2277 C C . PHE A 1 273 ? -3.215 42.875 12.547 1 97.94 273 PHE A C 1
ATOM 2279 O O . PHE A 1 273 ? -3.621 42.062 13.375 1 97.94 273 PHE A O 1
ATOM 2286 N N . LYS A 1 274 ? -3.012 44.094 12.859 1 97.5 274 LYS A N 1
ATOM 2287 C CA . LYS A 1 274 ? -3.139 44.594 14.219 1 97.5 274 LYS A CA 1
ATOM 2288 C C . LYS A 1 274 ? -4.586 44.531 14.703 1 97.5 274 LYS A C 1
ATOM 2290 O O . LYS A 1 274 ? -4.852 44.156 15.844 1 97.5 274 LYS A O 1
ATOM 2295 N N . LYS A 1 275 ? -5.453 44.875 13.883 1 97.12 275 LYS A N 1
ATOM 2296 C CA . LYS A 1 275 ? -6.875 44.844 14.211 1 97.12 275 LYS A CA 1
ATOM 2297 C C . LYS A 1 275 ? -7.316 43.438 14.641 1 97.12 275 LYS A C 1
ATOM 2299 O O . LYS A 1 275 ? -8.109 43.312 15.562 1 97.12 275 LYS A O 1
ATOM 2304 N N . HIS A 1 276 ? -6.742 42.469 14 1 95.88 276 HIS A N 1
ATOM 2305 C CA . HIS A 1 276 ? -7.234 41.094 14.195 1 95.88 276 HIS A CA 1
ATOM 2306 C C . HIS A 1 276 ? -6.398 40.344 15.227 1 95.88 276 HIS A C 1
ATOM 2308 O O . HIS A 1 276 ? -6.844 39.344 15.781 1 95.88 276 HIS A O 1
ATOM 2314 N N . THR A 1 277 ? -5.105 40.781 15.531 1 95.69 277 THR A N 1
ATOM 2315 C CA . THR A 1 277 ? -4.242 40 16.422 1 95.69 277 THR A CA 1
ATOM 2316 C C . THR A 1 277 ? -3.848 40.844 17.641 1 95.69 277 THR A C 1
ATOM 2318 O O . THR A 1 277 ? -3.305 40.312 18.609 1 95.69 277 THR A O 1
ATOM 2321 N N . SER A 1 278 ? -4.055 42.188 17.531 1 95.19 278 SER A N 1
ATOM 2322 C CA . SER A 1 278 ? -3.686 43.156 18.562 1 95.19 278 SER A CA 1
ATOM 2323 C C . SER A 1 278 ? -2.182 43.406 18.562 1 95.19 278 SER A C 1
ATOM 2325 O O . SER A 1 278 ? -1.673 44.125 19.406 1 95.19 278 SER A O 1
ATOM 2327 N N . TYR A 1 279 ? -1.456 42.812 17.672 1 95.12 279 TYR A N 1
ATOM 2328 C CA . TYR A 1 279 ? -0.031 43.031 17.469 1 95.12 279 TYR A CA 1
ATOM 2329 C C . TYR A 1 279 ? 0.236 43.594 16.078 1 95.12 279 TYR A C 1
ATOM 2331 O O . TYR A 1 279 ? -0.467 43.281 15.125 1 95.12 279 TYR A O 1
ATOM 2339 N N . THR A 1 280 ? 1.228 44.438 15.992 1 95.94 280 THR A N 1
ATOM 2340 C CA . THR A 1 280 ? 1.753 44.75 14.664 1 95.94 280 THR A CA 1
ATOM 2341 C C . THR A 1 280 ? 2.557 43.562 14.117 1 95.94 280 THR A C 1
ATOM 2343 O O . THR A 1 280 ? 3.012 42.688 14.875 1 95.94 280 THR A O 1
ATOM 2346 N N . PRO A 1 281 ? 2.682 43.5 12.805 1 95.88 281 PRO A N 1
ATOM 2347 C CA . PRO A 1 281 ? 3.529 42.469 12.25 1 95.88 281 PRO A CA 1
ATOM 2348 C C . PRO A 1 281 ? 4.922 42.438 12.883 1 95.88 281 PRO A C 1
ATOM 2350 O O . PRO A 1 281 ? 5.441 41.344 13.18 1 95.88 281 PRO A O 1
ATOM 2353 N N . LYS A 1 282 ? 5.512 43.562 13.078 1 93.94 282 LYS A N 1
ATOM 2354 C CA . LYS A 1 282 ? 6.836 43.625 13.68 1 93.94 282 LYS A CA 1
ATOM 2355 C C . LYS A 1 282 ? 6.836 43.062 15.094 1 93.94 282 LYS A C 1
ATOM 2357 O O . LYS A 1 282 ? 7.758 42.312 15.469 1 93.94 282 LYS A O 1
ATOM 2362 N N . GLN A 1 283 ? 5.863 43.406 15.891 1 94.69 283 GLN A N 1
ATOM 2363 C CA . GLN A 1 283 ? 5.719 42.906 17.234 1 94.69 283 GLN A CA 1
ATOM 2364 C C . GLN A 1 283 ? 5.551 41.375 17.219 1 94.69 283 GLN A C 1
ATOM 2366 O O . GLN A 1 283 ? 6.109 40.688 18.078 1 94.69 283 GLN A O 1
ATOM 2371 N N . PHE A 1 284 ? 4.801 40.938 16.266 1 94.38 284 PHE A N 1
ATOM 2372 C CA . PHE A 1 284 ? 4.562 39.5 16.141 1 94.38 284 PHE A CA 1
ATOM 2373 C C . PHE A 1 284 ? 5.859 38.75 15.852 1 94.38 284 PHE A C 1
ATOM 2375 O O . PHE A 1 284 ? 6.164 37.75 16.484 1 94.38 284 PHE A O 1
ATOM 2382 N N . ILE A 1 285 ? 6.621 39.188 14.93 1 91.69 285 ILE A N 1
ATOM 2383 C CA . ILE A 1 285 ? 7.895 38.594 14.57 1 91.69 285 ILE A CA 1
ATOM 2384 C C . ILE A 1 285 ? 8.812 38.531 15.789 1 91.69 285 ILE A C 1
ATOM 2386 O O . ILE A 1 285 ? 9.461 37.531 16.047 1 91.69 285 ILE A O 1
ATOM 2390 N N . ALA A 1 286 ? 8.797 39.594 16.547 1 89.19 286 ALA A N 1
ATOM 2391 C CA . ALA A 1 286 ? 9.625 39.656 17.75 1 89.19 286 ALA A CA 1
ATOM 2392 C C . ALA A 1 286 ? 9.164 38.656 18.797 1 89.19 286 ALA A C 1
ATOM 2394 O O . ALA A 1 286 ? 9.984 38.094 19.531 1 89.19 286 ALA A O 1
ATOM 2395 N N . SER A 1 287 ? 7.906 38.469 18.828 1 88.31 287 SER A N 1
ATOM 2396 C CA . SER A 1 287 ? 7.34 37.562 19.828 1 88.31 287 SER A CA 1
ATOM 2397 C C . SER A 1 287 ? 7.688 36.094 19.5 1 88.31 287 SER A C 1
ATOM 2399 O O . SER A 1 287 ? 7.75 35.25 20.406 1 88.31 287 SER A O 1
ATOM 2401 N N . ILE A 1 288 ? 7.828 35.781 18.25 1 85.5 288 ILE A N 1
ATOM 2402 C CA . ILE A 1 288 ? 8.148 34.438 17.812 1 85.5 288 ILE A CA 1
ATOM 2403 C C . ILE A 1 288 ? 9.602 34.125 18.156 1 85.5 288 ILE A C 1
ATOM 2405 O O . ILE A 1 288 ? 9.922 33 18.594 1 85.5 288 ILE A O 1
ATOM 2409 N N . LYS A 1 289 ? 10.539 35.062 17.984 1 75.31 289 LYS A N 1
ATOM 2410 C CA . LYS A 1 289 ? 11.969 34.875 18.203 1 75.31 289 LYS A CA 1
ATOM 2411 C C . LYS A 1 289 ? 12.281 34.812 19.703 1 75.31 289 LYS A C 1
ATOM 2413 O O . LYS A 1 289 ? 13.273 34.219 20.109 1 75.31 289 LYS A O 1
ATOM 2418 N N . GLN A 1 290 ? 11.492 35.5 20.516 1 65.31 290 GLN A N 1
ATOM 2419 C CA . GLN A 1 290 ? 11.758 35.5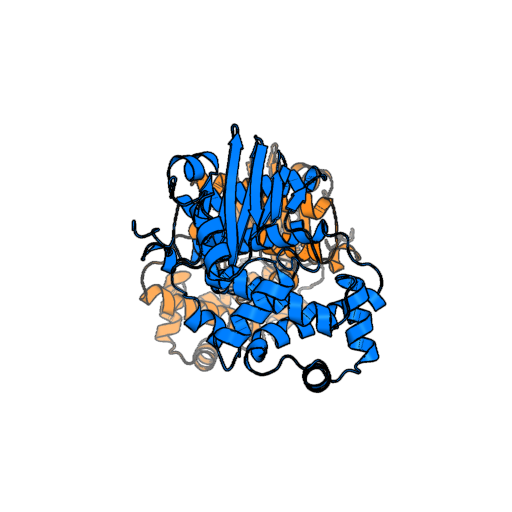62 21.953 1 65.31 290 GLN A CA 1
ATOM 2420 C C . GLN A 1 290 ? 11.305 34.281 22.656 1 65.31 290 GLN A C 1
ATOM 2422 O O . GLN A 1 290 ? 11.844 33.938 23.703 1 65.31 290 GLN A O 1
ATOM 2427 N N . ASN A 1 291 ? 10.461 33.5 22.078 1 54.88 291 ASN A N 1
ATOM 2428 C CA . ASN A 1 291 ? 10.016 32.281 22.766 1 54.88 291 ASN A CA 1
ATOM 2429 C C . ASN A 1 291 ? 10.859 31.078 22.375 1 54.88 291 ASN A C 1
ATOM 2431 O O . ASN A 1 291 ? 11.195 30.891 21.203 1 54.88 291 ASN A O 1
ATOM 2435 N N . MET B 1 1 ? -19.875 -40.375 -6.062 1 20.75 1 MET B N 1
ATOM 2436 C CA . MET B 1 1 ? -19.188 -39.375 -6.863 1 20.75 1 MET B CA 1
ATOM 2437 C C . MET B 1 1 ? -19.266 -38 -6.203 1 20.75 1 MET B C 1
ATOM 2439 O O . MET B 1 1 ? -20.25 -37.281 -6.352 1 20.75 1 MET B O 1
ATOM 2443 N N . LYS B 1 2 ? -18.812 -37.844 -4.953 1 30.7 2 LYS B N 1
ATOM 2444 C CA . LYS B 1 2 ? -18.938 -36.75 -3.998 1 30.7 2 LYS B CA 1
ATOM 2445 C C . LYS B 1 2 ? -18.406 -35.469 -4.578 1 30.7 2 LYS B C 1
ATOM 2447 O O . LYS B 1 2 ? -17.375 -35.438 -5.258 1 30.7 2 LYS B O 1
ATOM 2452 N N . ASN B 1 3 ? -19.281 -34.562 -4.879 1 29.8 3 ASN B N 1
ATOM 2453 C CA . ASN B 1 3 ? -19.141 -33.188 -5.336 1 29.8 3 ASN B CA 1
ATOM 2454 C C . ASN B 1 3 ? -17.938 -32.5 -4.688 1 29.8 3 ASN B C 1
ATOM 2456 O O . ASN B 1 3 ? -17.891 -32.344 -3.469 1 29.8 3 ASN B O 1
ATOM 2460 N N . ILE B 1 4 ? -16.781 -32.656 -5.137 1 34.09 4 ILE B N 1
ATOM 2461 C CA . ILE B 1 4 ? -15.641 -31.891 -4.648 1 34.09 4 ILE B CA 1
ATOM 2462 C C . ILE B 1 4 ? -16.016 -30.406 -4.539 1 34.09 4 ILE B C 1
ATOM 2464 O O . ILE B 1 4 ? -16.438 -29.797 -5.527 1 34.09 4 ILE B O 1
ATOM 2468 N N . GLN B 1 5 ? -16.484 -29.891 -3.447 1 33.88 5 GLN B N 1
ATOM 2469 C CA . GLN B 1 5 ? -16.828 -28.516 -3.115 1 33.88 5 GLN B CA 1
ATOM 2470 C C . GLN B 1 5 ? -15.812 -27.531 -3.693 1 33.88 5 GLN B C 1
ATOM 2472 O O . GLN B 1 5 ? -14.633 -27.562 -3.322 1 33.88 5 GLN B O 1
ATOM 2477 N N . GLU B 1 6 ? -15.852 -27.266 -4.98 1 36.66 6 GLU B N 1
ATOM 2478 C CA . GLU B 1 6 ? -15.117 -26.141 -5.555 1 36.66 6 GLU B CA 1
ATOM 2479 C C . GLU B 1 6 ? -14.906 -25.031 -4.52 1 36.66 6 GLU B C 1
ATOM 2481 O O . GLU B 1 6 ? -15.852 -24.625 -3.836 1 36.66 6 GLU B O 1
ATOM 2486 N N . TYR B 1 7 ? -13.875 -25 -3.939 1 40.28 7 TYR B N 1
ATOM 2487 C CA . TYR B 1 7 ? -13.586 -23.859 -3.088 1 40.28 7 TYR B CA 1
ATOM 2488 C C . TYR B 1 7 ? -14.055 -22.562 -3.74 1 40.28 7 TYR B C 1
ATOM 2490 O O . TYR B 1 7 ? -13.336 -21.984 -4.562 1 40.28 7 TYR B O 1
ATOM 2498 N N . THR B 1 8 ? -15.258 -22.562 -4.289 1 43.47 8 THR B N 1
ATOM 2499 C CA . THR B 1 8 ? -15.773 -21.266 -4.711 1 43.47 8 THR B CA 1
ATOM 2500 C C . THR B 1 8 ? -15.812 -20.281 -3.533 1 43.47 8 THR B C 1
ATOM 2502 O O . THR B 1 8 ? -16 -20.703 -2.389 1 43.47 8 THR B O 1
ATOM 2505 N N . PHE B 1 9 ? -15.055 -19.172 -3.666 1 42.78 9 PHE B N 1
ATOM 2506 C CA . PHE B 1 9 ? -15.305 -18.1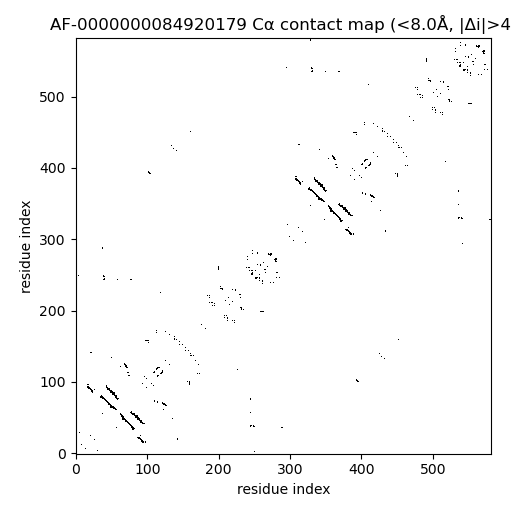56 -2.65 1 42.78 9 PHE B CA 1
ATOM 2507 C C . PHE B 1 9 ? -16.734 -18.25 -2.137 1 42.78 9 PHE B C 1
ATOM 2509 O O . PHE B 1 9 ? -17.688 -18.344 -2.924 1 42.78 9 PHE B O 1
ATOM 2516 N N . LYS B 1 10 ? -17.016 -18.828 -0.966 1 45.12 10 LYS B N 1
ATOM 2517 C CA . LYS B 1 10 ? -18.375 -18.672 -0.475 1 45.12 10 LYS B CA 1
ATOM 2518 C C . LYS B 1 10 ? -18.984 -17.344 -0.903 1 45.12 10 LYS B C 1
ATOM 2520 O O . LYS B 1 10 ? -18.266 -16.344 -1.038 1 45.12 10 LYS B O 1
ATOM 2525 N N . LYS B 1 11 ? -20.188 -17.219 -1.333 1 45.25 11 LYS B N 1
ATOM 2526 C CA . LYS B 1 11 ? -20.938 -16.062 -1.844 1 45.25 11 LYS B CA 1
ATOM 2527 C C . LYS B 1 11 ? -20.438 -14.766 -1.23 1 45.25 11 LYS B C 1
ATOM 2529 O O . LYS B 1 11 ? -20.188 -13.789 -1.944 1 45.25 11 LYS B O 1
ATOM 2534 N N . GLU B 1 12 ? -20.312 -14.664 0.019 1 42.34 12 GLU B N 1
ATOM 2535 C CA . GLU B 1 12 ? -19.906 -13.461 0.745 1 42.34 12 GLU B CA 1
ATOM 2536 C C . GLU B 1 12 ? -18.422 -13.18 0.563 1 42.34 12 GLU B C 1
ATOM 2538 O O . GLU B 1 12 ? -18.016 -12.023 0.448 1 42.34 12 GLU B O 1
ATOM 2543 N N . GLN B 1 13 ? -17.578 -14.203 0.5 1 52.03 13 GLN B N 1
ATOM 2544 C CA . GLN B 1 13 ? -16.141 -14.086 0.328 1 52.03 13 GLN B CA 1
ATOM 2545 C C . GLN B 1 13 ? -15.781 -13.711 -1.107 1 52.03 13 GLN B C 1
ATOM 2547 O O . GLN B 1 13 ? -14.773 -13.039 -1.347 1 52.03 13 GLN B O 1
ATOM 2552 N N . GLU B 1 14 ? -16.609 -14.211 -2.029 1 54.81 14 GLU B N 1
ATOM 2553 C CA . GLU B 1 14 ? -16.438 -13.867 -3.436 1 54.81 14 GLU B CA 1
ATOM 2554 C C . GLU B 1 14 ? -16.516 -12.359 -3.648 1 54.81 14 GLU B C 1
ATOM 2556 O O . GLU B 1 14 ? -15.805 -11.797 -4.48 1 54.81 14 GLU B O 1
ATOM 2561 N N . ASP B 1 15 ? -17.188 -11.773 -2.627 1 68.56 15 ASP B N 1
ATOM 2562 C CA . ASP B 1 15 ? -17.438 -10.352 -2.857 1 68.56 15 ASP B CA 1
ATOM 2563 C C . ASP B 1 15 ? -16.266 -9.5 -2.355 1 68.56 15 ASP B C 1
ATOM 2565 O O . ASP B 1 15 ? -15.969 -8.445 -2.928 1 68.56 15 ASP B O 1
ATOM 2569 N N . PHE B 1 16 ? -15.414 -10.07 -1.517 1 86.5 16 PHE B N 1
ATOM 2570 C CA . PHE B 1 16 ? -14.344 -9.242 -0.958 1 86.5 16 PHE B CA 1
ATOM 2571 C C . PHE B 1 16 ? -13.055 -9.414 -1.755 1 86.5 16 PHE B C 1
ATOM 2573 O O . PHE B 1 16 ? -12.219 -8.516 -1.787 1 86.5 16 PHE B O 1
ATOM 2580 N N . GLY B 1 17 ? -12.891 -10.539 -2.482 1 91 17 GLY B N 1
ATOM 2581 C CA . GLY B 1 17 ? -11.812 -10.773 -3.432 1 91 17 GLY B CA 1
ATOM 2582 C C . GLY B 1 17 ? -10.594 -11.406 -2.803 1 91 17 GLY B C 1
ATOM 2583 O O . GLY B 1 17 ? -9.594 -11.648 -3.482 1 91 17 GLY B O 1
ATOM 2584 N N . ILE B 1 18 ? -10.664 -11.664 -1.43 1 93.94 18 ILE B N 1
ATOM 2585 C CA . ILE B 1 18 ? -9.539 -12.305 -0.76 1 93.94 18 ILE B CA 1
ATOM 2586 C C . ILE B 1 18 ? -10.031 -13.086 0.453 1 93.94 18 ILE B C 1
ATOM 2588 O O . ILE B 1 18 ? -11.07 -12.758 1.031 1 93.94 18 ILE B O 1
ATOM 2592 N N . ASN B 1 19 ? -9.344 -14.195 0.803 1 93.75 19 ASN B N 1
ATOM 2593 C CA . ASN B 1 19 ? -9.469 -14.938 2.057 1 93.75 19 ASN B CA 1
ATOM 2594 C C . ASN B 1 19 ? -8.109 -15.242 2.672 1 93.75 19 ASN B C 1
ATOM 2596 O O . ASN B 1 19 ? -7.16 -15.562 1.958 1 93.75 19 ASN B O 1
ATOM 2600 N N . VAL B 1 20 ? -8.086 -15.055 3.969 1 95.62 20 VAL B N 1
ATOM 2601 C CA . VAL B 1 20 ? -6.828 -15.281 4.676 1 95.62 20 VAL B CA 1
ATOM 2602 C C . VAL B 1 20 ? -7.078 -16.172 5.895 1 95.62 20 VAL B C 1
ATOM 2604 O O . VAL B 1 20 ? -8.047 -15.977 6.625 1 95.62 20 VAL B O 1
ATOM 2607 N N . TRP B 1 21 ? -6.16 -17.188 6.051 1 95.38 21 TRP B N 1
ATOM 2608 C CA . TRP B 1 21 ? -6.254 -18.062 7.211 1 95.38 21 TRP B CA 1
ATOM 2609 C C . TRP B 1 21 ? -4.879 -18.297 7.824 1 95.38 21 TRP B C 1
ATOM 2611 O O . TRP B 1 21 ? -3.859 -18.203 7.133 1 95.38 21 TRP B O 1
ATOM 2621 N N . GLU B 1 22 ? -4.93 -18.578 9.125 1 96.5 22 GLU B N 1
ATOM 2622 C CA . GLU B 1 22 ? -3.785 -19.281 9.695 1 96.5 22 GLU B CA 1
ATOM 2623 C C . GLU B 1 22 ? -3.707 -20.719 9.172 1 96.5 22 GLU B C 1
ATOM 2625 O O . GLU B 1 22 ? -4.723 -21.406 9.086 1 96.5 22 GLU B O 1
ATOM 2630 N N . LEU B 1 23 ? -2.566 -21.203 8.844 1 95.88 23 LEU B N 1
ATOM 2631 C CA . LEU B 1 23 ? -2.396 -22.469 8.148 1 95.88 23 LEU B CA 1
ATOM 2632 C C . LEU B 1 23 ? -2.861 -23.641 9.023 1 95.88 23 LEU B C 1
ATOM 2634 O O . LEU B 1 23 ? -3.477 -24.578 8.523 1 95.88 23 LEU B O 1
ATOM 2638 N N . ASP B 1 24 ? -2.523 -23.562 10.328 1 94.44 24 ASP B N 1
ATOM 2639 C CA . ASP B 1 24 ? -2.936 -24.656 11.211 1 94.44 24 ASP B CA 1
ATOM 2640 C C . ASP B 1 24 ? -4.457 -24.766 11.266 1 94.44 24 ASP B C 1
ATOM 2642 O O . ASP B 1 24 ? -5 -25.875 11.188 1 94.44 24 ASP B O 1
ATOM 2646 N N . TYR B 1 25 ? -5.094 -23.641 11.305 1 93.06 25 TYR B N 1
ATOM 2647 C CA . TYR B 1 25 ? -6.551 -23.625 11.297 1 93.06 25 TYR B CA 1
ATOM 2648 C C . TYR B 1 25 ? -7.098 -24.078 9.945 1 93.06 25 TYR B C 1
ATOM 2650 O O . TYR B 1 25 ? -8.031 -24.875 9.883 1 93.06 25 TYR B O 1
ATOM 2658 N N . PHE B 1 26 ? -6.562 -23.609 8.875 1 92.81 26 PHE B N 1
ATOM 2659 C CA . PHE B 1 26 ? -6.973 -23.969 7.523 1 92.81 26 PHE B CA 1
ATOM 2660 C C . PHE B 1 26 ? -6.859 -25.469 7.297 1 92.81 26 PHE B C 1
ATOM 2662 O O . PHE B 1 26 ? -7.816 -26.109 6.844 1 92.81 26 PHE B O 1
ATOM 2669 N N . LEU B 1 27 ? -5.746 -26.031 7.648 1 91.56 27 LEU B N 1
ATOM 2670 C CA . LEU B 1 27 ? -5.457 -27.438 7.391 1 91.56 27 LEU B CA 1
ATOM 2671 C C . LEU B 1 27 ? -6.32 -28.328 8.266 1 91.56 27 LEU B C 1
ATOM 2673 O O . LEU B 1 27 ? -6.633 -29.469 7.883 1 91.56 27 LEU B O 1
ATOM 2677 N N . ALA B 1 28 ? -6.793 -27.812 9.375 1 88.75 28 ALA B N 1
ATOM 2678 C CA . ALA B 1 28 ? -7.609 -28.594 10.305 1 88.75 28 ALA B CA 1
ATOM 2679 C C . ALA B 1 28 ? -9.086 -28.516 9.922 1 88.75 28 ALA B C 1
ATOM 2681 O O . ALA B 1 28 ? -9.859 -29.422 10.25 1 88.75 28 ALA B O 1
ATOM 2682 N N . ASN B 1 29 ? -9.453 -27.484 9.141 1 86 29 ASN B N 1
ATOM 2683 C CA . ASN B 1 29 ? -10.891 -27.25 9.07 1 86 29 ASN B CA 1
ATOM 2684 C C . ASN B 1 29 ? -11.383 -27.172 7.629 1 86 29 ASN B C 1
ATOM 2686 O O . ASN B 1 29 ? -12.578 -27.344 7.367 1 86 29 ASN B O 1
ATOM 2690 N N . TYR B 1 30 ? -10.539 -26.953 6.793 1 80.12 30 TYR B N 1
ATOM 2691 C CA . TYR B 1 30 ? -11.047 -26.672 5.457 1 80.12 30 TYR B CA 1
ATOM 2692 C C . TYR B 1 30 ? -10.703 -27.781 4.488 1 80.12 30 TYR B C 1
ATOM 2694 O O . TYR B 1 30 ? -9.539 -28.172 4.363 1 80.12 30 TYR B O 1
ATOM 2702 N N . ASP B 1 31 ? -11.75 -28.25 3.84 1 73.69 31 ASP B N 1
ATOM 2703 C CA . ASP B 1 31 ? -11.742 -29.172 2.705 1 73.69 31 ASP B CA 1
ATOM 2704 C C . ASP B 1 31 ? -10.742 -30.297 2.93 1 73.69 31 ASP B C 1
ATOM 2706 O O . ASP B 1 31 ? -9.938 -30.609 2.049 1 73.69 31 ASP B O 1
ATOM 2710 N N . ILE B 1 32 ? -10.773 -30.906 4.074 1 72.25 32 ILE B N 1
ATOM 2711 C CA . ILE B 1 32 ? -9.828 -31.922 4.508 1 72.25 32 ILE B CA 1
ATOM 2712 C C . ILE B 1 32 ? -9.852 -33.094 3.527 1 72.25 32 ILE B C 1
ATOM 2714 O O . ILE B 1 32 ? -8.805 -33.625 3.16 1 72.25 32 ILE B O 1
ATOM 2718 N N . GLN B 1 33 ? -10.945 -33.375 2.973 1 72.88 33 GLN B N 1
ATOM 2719 C CA . GLN B 1 33 ? -11.086 -34.562 2.139 1 72.88 33 GLN B CA 1
ATOM 2720 C C . GLN B 1 33 ? -10.57 -34.312 0.725 1 72.88 33 GLN B C 1
ATOM 2722 O O . GLN B 1 33 ? -9.992 -35.188 0.097 1 72.88 33 GLN B O 1
ATOM 2727 N N . ASN B 1 34 ? -10.602 -33.031 0.313 1 79.75 34 ASN B N 1
ATOM 2728 C CA . ASN B 1 34 ? -10.375 -32.781 -1.105 1 79.75 34 ASN B CA 1
ATOM 2729 C C . ASN B 1 34 ? -9.062 -32.031 -1.337 1 79.75 34 ASN B C 1
ATOM 2731 O O . ASN B 1 34 ? -8.555 -32 -2.459 1 79.75 34 ASN B O 1
ATOM 2735 N N . ARG B 1 35 ? -8.492 -31.578 -0.254 1 86.56 35 ARG B N 1
ATOM 2736 C CA . ARG B 1 35 ? -7.332 -30.703 -0.447 1 86.56 35 ARG B CA 1
ATOM 2737 C C . ARG B 1 35 ? -6.109 -31.516 -0.878 1 86.56 35 ARG B C 1
ATOM 2739 O O . ARG B 1 35 ? -5.168 -30.969 -1.45 1 86.56 35 ARG B O 1
ATOM 2746 N N . SER B 1 36 ? -6.18 -32.844 -0.658 1 87.62 36 SER B N 1
ATOM 2747 C CA . SER B 1 36 ? -5.055 -33.688 -1.009 1 87.62 36 SER B CA 1
ATOM 2748 C C . SER B 1 36 ? -5.176 -34.219 -2.439 1 87.62 36 SER B C 1
ATOM 2750 O O . SER B 1 36 ? -4.238 -34.812 -2.971 1 87.62 36 SER B O 1
ATOM 2752 N N . ILE B 1 37 ? -6.32 -34.062 -3.031 1 87.62 37 ILE B N 1
ATOM 2753 C CA . ILE B 1 37 ? -6.535 -34.406 -4.43 1 87.62 37 ILE B CA 1
ATOM 2754 C C . ILE B 1 37 ? -6.168 -33.219 -5.324 1 87.62 37 ILE B C 1
ATOM 2756 O O . ILE B 1 37 ? -6.609 -32.094 -5.09 1 87.62 37 ILE B O 1
ATOM 2760 N N . PRO B 1 38 ? -5.324 -33.531 -6.285 1 90.94 38 PRO B N 1
ATOM 2761 C CA . PRO B 1 38 ? -4.969 -32.438 -7.195 1 90.94 38 PRO B CA 1
ATOM 2762 C C . PRO B 1 38 ? -6.191 -31.781 -7.828 1 90.94 38 PRO B C 1
ATOM 2764 O O . PRO B 1 38 ? -7.074 -32.469 -8.336 1 90.94 38 PRO B O 1
ATOM 2767 N N . HIS B 1 39 ? -6.246 -30.469 -7.719 1 89 39 HIS B N 1
ATOM 2768 C CA . HIS B 1 39 ? -7.34 -29.703 -8.305 1 89 39 HIS B CA 1
ATOM 2769 C C . HIS B 1 39 ? -6.867 -28.328 -8.789 1 89 39 HIS B C 1
ATOM 2771 O O . HIS B 1 39 ? -5.887 -27.797 -8.266 1 89 39 HIS B O 1
ATOM 2777 N N . ARG B 1 40 ? -7.555 -27.844 -9.773 1 89.81 40 ARG B N 1
ATOM 2778 C CA . ARG B 1 40 ? -7.203 -26.578 -10.391 1 89.81 40 ARG B CA 1
ATOM 2779 C C . ARG B 1 40 ? -7.703 -25.406 -9.555 1 89.81 40 ARG B C 1
ATOM 2781 O O . ARG B 1 40 ? -8.852 -25.391 -9.109 1 89.81 40 ARG B O 1
ATOM 2788 N N . LEU B 1 41 ? -6.824 -24.422 -9.32 1 89.88 41 LEU B N 1
ATOM 2789 C CA . LEU B 1 41 ? -7.188 -23.234 -8.555 1 89.88 41 LEU B CA 1
ATOM 2790 C C . LEU B 1 41 ? -7.746 -22.141 -9.469 1 89.88 41 LEU B C 1
ATOM 2792 O O . LEU B 1 41 ? -7.234 -21.938 -10.57 1 89.88 41 LEU B O 1
ATOM 2796 N N . LYS B 1 42 ? -8.75 -21.469 -9.062 1 86.62 42 LYS B N 1
ATOM 2797 C CA . LYS B 1 42 ? -9.375 -20.422 -9.859 1 86.62 42 LYS B CA 1
ATOM 2798 C C . LYS B 1 42 ? -8.891 -19.031 -9.43 1 86.62 42 LYS B C 1
ATOM 2800 O O . LYS B 1 42 ? -9.359 -18.016 -9.953 1 86.62 42 LYS B O 1
ATOM 2805 N N . PHE B 1 43 ? -8.023 -19 -8.438 1 90.38 43 PHE B N 1
ATOM 2806 C CA . PHE B 1 43 ? -7.457 -17.781 -7.867 1 90.38 43 PHE B CA 1
ATOM 2807 C C . PHE B 1 43 ? -5.965 -17.938 -7.617 1 90.38 43 PHE B C 1
ATOM 2809 O O . PHE B 1 43 ? -5.363 -18.938 -8.031 1 90.38 43 PHE B O 1
ATOM 2816 N N . TYR B 1 44 ? -5.391 -16.922 -7.074 1 92.25 44 TYR B N 1
ATOM 2817 C CA . TYR B 1 44 ? -3.994 -16.984 -6.66 1 92.25 44 TYR B CA 1
ATOM 2818 C C . TYR B 1 44 ? -3.875 -17.328 -5.184 1 92.25 44 TYR B C 1
ATOM 2820 O O . TYR B 1 44 ? -4.77 -17.016 -4.391 1 92.25 44 TYR B O 1
ATOM 2828 N N . ALA B 1 45 ? -2.777 -17.938 -4.855 1 95.06 45 ALA B N 1
ATOM 2829 C CA . ALA B 1 45 ? -2.551 -18.266 -3.451 1 95.06 45 ALA B CA 1
ATOM 2830 C C . ALA B 1 45 ? -1.096 -18.031 -3.059 1 95.06 45 ALA B C 1
ATOM 2832 O O . ALA B 1 45 ? -0.182 -18.281 -3.848 1 95.06 45 ALA B O 1
ATOM 2833 N N . ILE B 1 46 ? -0.922 -17.5 -1.906 1 96.94 46 ILE B N 1
ATOM 2834 C CA . ILE B 1 46 ? 0.37 -17.422 -1.234 1 96.94 46 ILE B CA 1
ATOM 2835 C C . ILE B 1 46 ? 0.322 -18.219 0.065 1 96.94 46 ILE B C 1
ATOM 2837 O O . ILE B 1 46 ? -0.564 -18.016 0.897 1 96.94 46 ILE B O 1
ATOM 2841 N N . VAL B 1 47 ? 1.213 -19.188 0.201 1 97.69 47 VAL B N 1
ATOM 2842 C CA . VAL B 1 47 ? 1.367 -19.953 1.434 1 97.69 47 VAL B CA 1
ATOM 2843 C C . VAL B 1 47 ? 2.691 -19.594 2.104 1 97.69 47 VAL B C 1
ATOM 2845 O O . VAL B 1 47 ? 3.76 -19.766 1.513 1 97.69 47 VAL B O 1
ATOM 2848 N N . PHE B 1 48 ? 2.629 -19.047 3.268 1 98.25 48 PHE B N 1
ATOM 2849 C CA . PHE B 1 48 ? 3.816 -18.672 4.023 1 98.25 48 PHE B CA 1
ATOM 2850 C C . PHE B 1 48 ? 3.992 -19.578 5.238 1 98.25 48 PHE B C 1
ATOM 2852 O O . PHE B 1 48 ? 3.221 -19.5 6.199 1 98.25 48 PHE B O 1
ATOM 2859 N N . ILE B 1 49 ? 5.047 -20.406 5.219 1 98.19 49 ILE B N 1
ATOM 2860 C CA . ILE B 1 49 ? 5.293 -21.391 6.277 1 98.19 49 ILE B CA 1
ATOM 2861 C C . ILE B 1 49 ? 6.18 -20.766 7.355 1 98.19 49 ILE B C 1
ATOM 2863 O O . ILE B 1 49 ? 7.324 -20.391 7.086 1 98.19 49 ILE B O 1
ATOM 2867 N N . THR B 1 50 ? 5.633 -20.656 8.562 1 97.19 50 THR B N 1
ATOM 2868 C CA . THR B 1 50 ? 6.422 -20.094 9.648 1 97.19 50 THR B CA 1
ATOM 2869 C C . THR B 1 50 ? 6.922 -21.203 10.578 1 97.19 50 THR B C 1
ATOM 2871 O O . THR B 1 50 ? 7.832 -20.984 11.383 1 97.19 50 THR B O 1
ATOM 2874 N N . GLU B 1 51 ? 6.316 -22.344 10.555 1 97.5 51 GLU B N 1
ATOM 2875 C CA . GLU B 1 51 ? 6.727 -23.531 11.289 1 97.5 51 GLU B CA 1
ATOM 2876 C C . GLU B 1 51 ? 6.281 -24.812 10.562 1 97.5 51 GLU B C 1
ATOM 2878 O O . GLU B 1 51 ? 5.301 -24.797 9.82 1 97.5 51 GLU B O 1
ATOM 2883 N N . GLY B 1 52 ? 7.074 -25.938 10.781 1 97.75 52 GLY B N 1
ATOM 2884 C CA . GLY B 1 52 ? 6.66 -27.234 10.273 1 97.75 52 GLY B CA 1
ATOM 2885 C C . GLY B 1 52 ? 7.238 -27.547 8.906 1 97.75 52 GLY B C 1
ATOM 2886 O O . GLY B 1 52 ? 8.102 -26.828 8.406 1 97.75 52 GLY B O 1
ATOM 2887 N N . THR B 1 53 ? 6.906 -28.703 8.422 1 97.75 53 THR B N 1
ATOM 2888 C CA . THR B 1 53 ? 7.367 -29.203 7.129 1 97.75 53 THR B CA 1
ATOM 2889 C C . THR B 1 53 ? 6.234 -29.906 6.383 1 97.75 53 THR B C 1
ATOM 2891 O O . THR B 1 53 ? 5.223 -30.281 6.984 1 97.75 53 THR B O 1
ATOM 2894 N N . GLY B 1 54 ? 6.457 -30.016 5.074 1 97.5 54 GLY B N 1
ATOM 2895 C CA . GLY B 1 54 ? 5.473 -30.719 4.27 1 97.5 54 GLY B CA 1
ATOM 2896 C C . GLY B 1 54 ? 5.816 -30.734 2.791 1 97.5 54 GLY B C 1
ATOM 2897 O O . GLY B 1 54 ? 6.957 -30.469 2.408 1 97.5 54 GLY B O 1
ATOM 2898 N N . GLU B 1 55 ? 4.844 -31.266 2.055 1 97.44 55 GLU B N 1
ATOM 2899 C CA . GLU B 1 55 ? 4.957 -31.344 0.602 1 97.44 55 GLU B CA 1
ATOM 2900 C C . GLU B 1 55 ? 3.701 -30.797 -0.079 1 97.44 55 GLU B C 1
ATOM 2902 O O . GLU B 1 55 ? 2.586 -31.031 0.396 1 97.44 55 GLU B O 1
ATOM 2907 N N . HIS B 1 56 ? 3.936 -30.031 -1.096 1 97.06 56 HIS B N 1
ATOM 2908 C CA . HIS B 1 56 ? 2.855 -29.453 -1.886 1 97.06 56 HIS B CA 1
ATOM 2909 C C . HIS B 1 56 ? 3.043 -29.734 -3.371 1 97.06 56 HIS B C 1
ATOM 2911 O O . HIS B 1 56 ? 4.156 -29.641 -3.891 1 97.06 56 HIS B O 1
ATOM 2917 N N . LEU B 1 57 ? 1.986 -30.219 -3.947 1 95.81 57 LEU B N 1
ATOM 2918 C CA . LEU B 1 57 ? 1.991 -30.438 -5.391 1 95.81 57 LEU B CA 1
ATOM 2919 C C . LEU B 1 57 ? 1.573 -29.172 -6.133 1 95.81 57 LEU B C 1
ATOM 2921 O O . LEU B 1 57 ? 0.542 -28.578 -5.82 1 95.81 57 LEU B O 1
ATOM 2925 N N . ILE B 1 58 ? 2.436 -28.672 -7.031 1 96.25 58 ILE B N 1
ATOM 2926 C CA . ILE B 1 58 ? 2.107 -27.547 -7.891 1 96.25 58 ILE B CA 1
ATOM 2927 C C . ILE B 1 58 ? 2.387 -27.906 -9.352 1 96.25 58 ILE B C 1
ATOM 2929 O O . ILE B 1 58 ? 3.535 -28.141 -9.727 1 96.25 58 ILE B O 1
ATOM 2933 N N . ASP B 1 59 ? 1.311 -27.984 -10.164 1 94.38 59 ASP B N 1
ATOM 2934 C CA . ASP B 1 59 ? 1.375 -28.375 -11.57 1 94.38 59 ASP B CA 1
ATOM 2935 C C . ASP B 1 59 ? 2.17 -29.672 -11.742 1 94.38 59 ASP B C 1
ATOM 2937 O O . ASP B 1 59 ? 3.1 -29.734 -12.547 1 94.38 59 ASP B O 1
ATOM 2941 N N . PHE B 1 60 ? 1.834 -30.562 -10.883 1 91.62 60 PHE B N 1
ATOM 2942 C CA . PHE B 1 60 ? 2.203 -31.969 -10.992 1 91.62 60 PHE B CA 1
ATOM 2943 C C . PHE B 1 60 ? 3.67 -32.188 -10.633 1 91.62 60 PHE B C 1
ATOM 2945 O O . PHE B 1 60 ? 4.277 -33.188 -11.016 1 91.62 60 PHE B O 1
ATOM 2952 N N . LYS B 1 61 ? 4.25 -31.203 -10.039 1 94.19 61 LYS B N 1
ATOM 2953 C CA . LYS B 1 61 ? 5.555 -31.328 -9.391 1 94.19 61 LYS B CA 1
ATOM 2954 C C . LYS B 1 61 ? 5.441 -31.141 -7.883 1 94.19 61 LYS B C 1
ATOM 2956 O O . LYS B 1 61 ? 4.723 -30.25 -7.418 1 94.19 61 LYS B O 1
ATOM 2961 N N . THR B 1 62 ? 6.145 -31.984 -7.148 1 96.5 62 THR B N 1
ATOM 2962 C CA . THR B 1 62 ? 6.066 -31.938 -5.695 1 96.5 62 THR B CA 1
ATOM 2963 C C . THR B 1 62 ? 7.172 -31.062 -5.121 1 96.5 62 THR B C 1
ATOM 2965 O O . THR B 1 62 ? 8.336 -31.188 -5.5 1 96.5 62 THR B O 1
ATOM 2968 N N . TYR B 1 63 ? 6.844 -30.172 -4.25 1 97.12 63 TYR B N 1
ATOM 2969 C CA . TYR B 1 63 ? 7.785 -29.297 -3.564 1 97.12 63 TYR B CA 1
ATOM 2970 C C . TYR B 1 63 ? 7.742 -29.516 -2.057 1 97.12 63 TYR B C 1
ATOM 2972 O O . TYR B 1 63 ? 6.695 -29.344 -1.428 1 97.12 63 TYR B O 1
ATOM 2980 N N . SER B 1 64 ? 8.922 -29.906 -1.56 1 98 64 SER B N 1
ATOM 2981 C CA . SER B 1 64 ? 9.023 -29.938 -0.105 1 98 64 SER B CA 1
ATOM 2982 C C . SER B 1 64 ? 9.195 -28.547 0.479 1 98 64 SER B C 1
ATOM 2984 O O . SER B 1 64 ? 9.898 -27.719 -0.092 1 98 64 SER B O 1
ATOM 2986 N N . TYR B 1 65 ? 8.5 -28.281 1.62 1 97.69 65 TYR B N 1
ATOM 2987 C CA . TYR B 1 65 ? 8.641 -26.969 2.234 1 97.69 65 TYR B CA 1
ATOM 2988 C C . TYR B 1 65 ? 8.969 -27.078 3.719 1 97.69 65 TYR B C 1
ATOM 2990 O O . TYR B 1 65 ? 8.727 -28.125 4.328 1 97.69 65 TYR B O 1
ATOM 2998 N N . LYS B 1 66 ? 9.57 -26.047 4.262 1 97.88 66 LYS B N 1
ATOM 2999 C CA . LYS B 1 66 ? 9.945 -25.922 5.668 1 97.88 66 LYS B CA 1
ATOM 3000 C C . LYS B 1 66 ? 9.789 -24.484 6.156 1 97.88 66 LYS B C 1
ATOM 3002 O O . LYS B 1 66 ? 9.297 -23.625 5.422 1 97.88 66 LYS B O 1
ATOM 3007 N N . LYS B 1 67 ? 10.188 -24.312 7.422 1 97.25 67 LYS B N 1
ATOM 3008 C CA . LYS B 1 67 ? 10.125 -22.984 8.016 1 97.25 67 LYS B CA 1
ATOM 3009 C C . LYS B 1 67 ? 10.789 -21.953 7.117 1 97.25 67 LYS B C 1
ATOM 3011 O O . LYS B 1 67 ? 11.883 -22.188 6.586 1 97.25 67 LYS B O 1
ATOM 3016 N N . ASN B 1 68 ? 10.133 -20.859 6.852 1 96.62 68 ASN B N 1
ATOM 3017 C CA . ASN B 1 68 ? 10.609 -19.688 6.113 1 96.62 68 ASN B CA 1
ATOM 3018 C C . ASN B 1 68 ? 10.469 -19.875 4.609 1 96.62 68 ASN B C 1
ATOM 3020 O O . ASN B 1 68 ? 11.031 -19.109 3.822 1 96.62 68 ASN B O 1
ATOM 3024 N N . ASP B 1 69 ? 9.727 -20.938 4.25 1 97.38 69 ASP B N 1
ATOM 3025 C CA . ASP B 1 69 ? 9.422 -21.094 2.832 1 97.38 69 ASP B CA 1
ATOM 3026 C C . ASP B 1 69 ? 8.086 -20.453 2.482 1 97.38 69 ASP B C 1
ATOM 3028 O O . ASP B 1 69 ? 7.18 -20.391 3.316 1 97.38 69 ASP B O 1
ATOM 3032 N N . MET B 1 70 ? 8 -19.953 1.287 1 97.44 70 MET B N 1
ATOM 3033 C CA . MET B 1 70 ? 6.754 -19.5 0.686 1 97.44 70 MET B CA 1
ATOM 3034 C C . MET B 1 70 ? 6.438 -20.281 -0.581 1 97.44 70 MET B C 1
ATOM 3036 O O . MET B 1 70 ? 7.344 -20.625 -1.343 1 97.44 70 MET B O 1
ATOM 3040 N N . LEU B 1 71 ? 5.211 -20.625 -0.758 1 97.56 71 LEU B N 1
ATOM 3041 C CA . LEU B 1 71 ? 4.734 -21.25 -1.983 1 97.56 71 LEU B CA 1
ATOM 3042 C C . LEU B 1 71 ? 3.754 -20.344 -2.717 1 97.56 71 LEU B C 1
ATOM 3044 O O . LEU B 1 71 ? 2.906 -19.703 -2.09 1 97.56 71 LEU B O 1
ATOM 3048 N N . PHE B 1 72 ? 3.912 -20.266 -3.994 1 96.25 72 PHE B N 1
ATOM 3049 C CA . PHE B 1 72 ? 3.055 -19.453 -4.848 1 96.25 72 PHE B CA 1
ATOM 3050 C C . PHE B 1 72 ? 2.301 -20.312 -5.848 1 96.25 72 PHE B C 1
ATOM 3052 O O . PHE B 1 72 ? 2.914 -20.984 -6.684 1 96.25 72 PHE B O 1
ATOM 3059 N N . VAL B 1 73 ? 1.021 -20.344 -5.734 1 95.75 73 VAL B N 1
ATOM 3060 C CA . VAL B 1 73 ? 0.17 -21.078 -6.664 1 95.75 73 VAL B CA 1
ATOM 3061 C C . VAL B 1 73 ? -0.661 -20.094 -7.488 1 95.75 73 VAL B C 1
ATOM 3063 O O . VAL B 1 73 ? -1.47 -19.344 -6.938 1 95.75 73 VAL B O 1
ATOM 3066 N N . GLY B 1 74 ? -0.459 -20.109 -8.75 1 92.94 74 GLY B N 1
ATOM 3067 C CA . GLY B 1 74 ? -1.135 -19.172 -9.633 1 92.94 74 GLY B CA 1
ATOM 3068 C C . GLY B 1 74 ? -2.512 -19.641 -10.062 1 92.94 74 GLY B C 1
ATOM 3069 O O . GLY B 1 74 ? -2.873 -20.797 -9.844 1 92.94 74 GLY B O 1
ATOM 3070 N N . LYS B 1 75 ? -3.211 -18.672 -10.688 1 90.44 75 LYS B N 1
ATOM 3071 C CA . LYS B 1 75 ? -4.52 -18.984 -11.25 1 90.44 75 LYS B CA 1
ATOM 3072 C C . LYS B 1 75 ? -4.406 -20.062 -12.32 1 90.44 75 LYS B C 1
ATOM 3074 O O . LYS B 1 75 ? -3.49 -20.031 -13.148 1 90.44 75 LYS B O 1
ATOM 3079 N N . ASN B 1 76 ? -5.254 -21.141 -12.234 1 89.44 76 ASN B N 1
ATOM 3080 C CA . ASN B 1 76 ? -5.395 -22.234 -13.188 1 89.44 76 ASN B CA 1
ATOM 3081 C C . ASN B 1 76 ? -4.328 -23.297 -12.977 1 89.44 76 ASN B C 1
ATOM 3083 O O . ASN B 1 76 ? -4.297 -24.297 -13.688 1 89.44 76 ASN B O 1
ATOM 3087 N N . GLN B 1 77 ? -3.49 -23.078 -11.992 1 92.62 77 GLN B N 1
ATOM 3088 C CA . GLN B 1 77 ? -2.549 -24.141 -11.656 1 92.62 77 GLN B CA 1
ATOM 3089 C C . GLN B 1 77 ? -3.219 -25.219 -10.812 1 92.62 77 GLN B C 1
ATOM 3091 O O . GLN B 1 77 ? -4.137 -24.922 -10.039 1 92.62 77 GLN B O 1
ATOM 3096 N N . THR B 1 78 ? -2.756 -26.438 -11.039 1 93.5 78 THR B N 1
ATOM 3097 C CA . THR B 1 78 ? -3.209 -27.562 -10.227 1 93.5 78 THR B CA 1
ATOM 3098 C C . THR B 1 78 ? -2.346 -27.703 -8.969 1 93.5 78 THR B C 1
ATOM 3100 O O . THR B 1 78 ? -1.122 -27.578 -9.039 1 93.5 78 THR B O 1
ATOM 3103 N N . HIS B 1 79 ? -3.029 -27.844 -7.848 1 93.94 79 HIS B N 1
ATOM 3104 C CA . HIS B 1 79 ? -2.258 -28 -6.617 1 93.94 79 HIS B CA 1
ATOM 3105 C C . HIS B 1 79 ? -2.928 -29 -5.668 1 93.94 79 HIS B C 1
ATOM 3107 O O . HIS B 1 79 ? -4.09 -29.359 -5.867 1 93.94 79 HIS B O 1
ATOM 3113 N N . ALA B 1 80 ? -2.182 -29.516 -4.75 1 93.5 80 ALA B N 1
ATOM 3114 C CA . ALA B 1 80 ? -2.686 -30.406 -3.703 1 93.5 80 ALA B CA 1
ATOM 3115 C C . ALA B 1 80 ? -1.789 -30.359 -2.469 1 93.5 80 ALA B C 1
ATOM 3117 O O . ALA B 1 80 ? -0.564 -30.266 -2.586 1 93.5 80 ALA B O 1
ATOM 3118 N N . TRP B 1 81 ? -2.488 -30.375 -1.358 1 94.19 81 TRP B N 1
ATOM 3119 C CA . TRP B 1 81 ? -1.758 -30.562 -0.109 1 94.19 81 TRP B CA 1
ATOM 3120 C C . TRP B 1 81 ? -1.42 -32.031 0.106 1 94.19 81 TRP B C 1
ATOM 3122 O O . TRP B 1 81 ? -2.314 -32.875 0.15 1 94.19 81 TRP B O 1
ATOM 3132 N N . LEU B 1 82 ? -0.172 -32.375 0.201 1 93.25 82 LEU B N 1
ATOM 3133 C CA . LEU B 1 82 ? 0.255 -33.75 0.379 1 93.25 82 LEU B CA 1
ATOM 3134 C C . LEU B 1 82 ? 0.621 -34.031 1.834 1 93.25 82 LEU B C 1
ATOM 3136 O O . LEU B 1 82 ? -0.233 -33.938 2.721 1 93.25 82 LEU B O 1
ATOM 3140 N N . LYS B 1 83 ? 1.85 -34.219 2.205 1 91.56 83 LYS B N 1
ATOM 3141 C CA . LYS B 1 83 ? 2.289 -34.469 3.576 1 91.56 83 LYS B CA 1
ATOM 3142 C C . LYS B 1 83 ? 2.412 -33.156 4.355 1 91.56 83 LYS B C 1
ATOM 3144 O O . LYS B 1 83 ? 2.838 -32.125 3.805 1 91.56 83 LYS B O 1
ATOM 3149 N N . GLN B 1 84 ? 1.962 -33.219 5.59 1 92.56 84 GLN B N 1
ATOM 3150 C CA . GLN B 1 84 ? 2.109 -32.062 6.473 1 92.56 84 GLN B CA 1
ATOM 3151 C C . GLN B 1 84 ? 2.424 -32.5 7.902 1 92.56 84 GLN B C 1
ATOM 3153 O O . GLN B 1 84 ? 1.878 -33.469 8.391 1 92.56 84 GLN B O 1
ATOM 3158 N N . LYS B 1 85 ? 3.32 -31.828 8.516 1 95.62 85 LYS B N 1
ATOM 3159 C CA . LYS B 1 85 ? 3.678 -32.062 9.906 1 95.62 85 LYS B CA 1
ATOM 3160 C C . LYS B 1 85 ? 3.828 -30.766 10.672 1 95.62 85 LYS B C 1
ATOM 3162 O O . LYS B 1 85 ? 4.762 -30 10.422 1 95.62 85 LYS B O 1
ATOM 3167 N N . ASN B 1 86 ? 2.934 -30.469 11.664 1 96.38 86 ASN B N 1
ATOM 3168 C CA . ASN B 1 86 ? 2.977 -29.312 12.57 1 96.38 86 ASN B CA 1
ATOM 3169 C C . ASN B 1 86 ? 3.15 -28 11.812 1 96.38 86 ASN B C 1
ATOM 3171 O O . ASN B 1 86 ? 3.998 -27.188 12.164 1 96.38 86 ASN B O 1
ATOM 3175 N N . VAL B 1 87 ? 2.373 -27.828 10.734 1 96.62 87 VAL B N 1
ATOM 3176 C CA . VAL B 1 87 ? 2.549 -26.688 9.836 1 96.62 87 VAL B CA 1
ATOM 3177 C C . VAL B 1 87 ? 1.823 -25.469 10.398 1 96.62 87 VAL B C 1
ATOM 3179 O O . VAL B 1 87 ? 0.654 -25.547 10.781 1 96.62 87 VAL B O 1
ATOM 3182 N N . LYS B 1 88 ? 2.549 -24.359 10.602 1 97.81 88 LYS B N 1
ATOM 3183 C CA . LYS B 1 88 ? 1.991 -23.062 10.969 1 97.81 88 LYS B CA 1
ATOM 3184 C C . LYS B 1 88 ? 2.381 -21.984 9.953 1 97.81 88 LYS B C 1
ATOM 3186 O O . LYS B 1 88 ? 3.318 -22.172 9.172 1 97.81 88 LYS B O 1
ATOM 3191 N N . GLY B 1 89 ? 1.639 -20.891 9.977 1 97.88 89 GLY B N 1
ATOM 3192 C CA . GLY B 1 89 ? 1.853 -19.781 9.055 1 97.88 89 GLY B CA 1
ATOM 3193 C C . GLY B 1 89 ? 0.561 -19.188 8.539 1 97.88 89 GLY B C 1
ATOM 3194 O O . GLY B 1 89 ? -0.415 -19.062 9.281 1 97.88 89 GLY B O 1
ATOM 3195 N N . TYR B 1 90 ? 0.644 -18.719 7.273 1 97.94 90 TYR B N 1
ATOM 3196 C CA . TYR B 1 90 ? -0.52 -18.031 6.711 1 97.94 90 TYR B CA 1
ATOM 3197 C C . TYR B 1 90 ? -0.78 -18.5 5.281 1 97.94 90 TYR B C 1
ATOM 3199 O O . TYR B 1 90 ? 0.154 -18.844 4.555 1 97.94 90 TYR B O 1
ATOM 3207 N N . ILE B 1 91 ? -1.999 -18.562 4.918 1 97.06 91 ILE B N 1
ATOM 3208 C CA . ILE B 1 91 ? -2.398 -18.766 3.527 1 97.06 91 ILE B CA 1
ATOM 3209 C C . ILE B 1 91 ? -3.357 -17.656 3.105 1 97.06 91 ILE B C 1
ATOM 3211 O O . ILE B 1 91 ? -4.312 -17.344 3.82 1 97.06 91 ILE B O 1
ATOM 3215 N N . ALA B 1 92 ? -3.061 -17 2.043 1 96.38 92 ALA B N 1
ATOM 3216 C CA . ALA B 1 92 ? -3.928 -15.992 1.443 1 96.38 92 ALA B CA 1
ATOM 3217 C C . ALA B 1 92 ? -4.309 -16.375 0.016 1 96.38 92 ALA B C 1
ATOM 3219 O O . ALA B 1 92 ? -3.445 -16.719 -0.792 1 96.38 92 ALA B O 1
ATOM 3220 N N . ILE B 1 93 ? -5.586 -16.406 -0.272 1 94.56 93 ILE B N 1
ATOM 3221 C CA . ILE B 1 93 ? -6.09 -16.609 -1.625 1 94.56 93 ILE B CA 1
ATOM 3222 C C . ILE B 1 93 ? -6.809 -15.352 -2.105 1 94.56 93 ILE B C 1
ATOM 3224 O O . ILE B 1 93 ? -7.523 -14.703 -1.336 1 94.56 93 ILE B O 1
ATOM 3228 N N . PHE B 1 94 ? -6.574 -14.938 -3.352 1 92.88 94 PHE B N 1
ATOM 3229 C CA . PHE B 1 94 ? -7.141 -13.672 -3.812 1 92.88 94 PHE B CA 1
ATOM 3230 C C . PHE B 1 94 ? -7.355 -13.695 -5.32 1 92.88 94 PHE B C 1
ATOM 3232 O O . PHE B 1 94 ? -6.672 -14.43 -6.039 1 92.88 94 PHE B O 1
ATOM 3239 N N . THR B 1 95 ? -8.273 -12.898 -5.766 1 89.88 95 THR B N 1
ATOM 3240 C CA . THR B 1 95 ? -8.562 -12.781 -7.188 1 89.88 95 THR B CA 1
ATOM 3241 C C . THR B 1 95 ? -7.629 -11.773 -7.852 1 89.88 95 THR B C 1
ATOM 3243 O O . THR B 1 95 ? -7.027 -10.938 -7.172 1 89.88 95 THR B O 1
ATOM 3246 N N . GLN B 1 96 ? -7.527 -11.945 -9.125 1 83.62 96 GLN B N 1
ATOM 3247 C CA . GLN B 1 96 ? -6.742 -10.969 -9.875 1 83.62 96 GLN B CA 1
ATOM 3248 C C . GLN B 1 96 ? -7.312 -9.562 -9.719 1 83.62 96 GLN B C 1
ATOM 3250 O O . GLN B 1 96 ? -6.562 -8.594 -9.602 1 83.62 96 GLN B O 1
ATOM 3255 N N . ASP B 1 97 ? -8.578 -9.445 -9.672 1 83.12 97 ASP B N 1
ATOM 3256 C CA . ASP B 1 97 ? -9.258 -8.164 -9.555 1 83.12 97 ASP B CA 1
ATOM 3257 C C . ASP B 1 97 ? -8.945 -7.496 -8.211 1 83.12 97 ASP B C 1
ATOM 3259 O O . ASP B 1 97 ? -8.828 -6.273 -8.133 1 83.12 97 ASP B O 1
ATOM 3263 N N . PHE B 1 98 ? -8.82 -8.289 -7.242 1 88.19 98 PHE B N 1
ATOM 3264 C CA . PHE B 1 98 ? -8.516 -7.77 -5.918 1 88.19 98 PHE B CA 1
ATOM 3265 C C . PHE B 1 98 ? -7.176 -7.035 -5.926 1 88.19 98 PHE B C 1
ATOM 3267 O O . PHE B 1 98 ? -7.051 -5.961 -5.336 1 88.19 98 PHE B O 1
ATOM 3274 N N . LEU B 1 99 ? -6.211 -7.57 -6.574 1 78.75 99 LEU B N 1
ATOM 3275 C CA . LEU B 1 99 ? -4.875 -6.98 -6.602 1 78.75 99 LEU B CA 1
ATOM 3276 C C . LEU B 1 99 ? -4.852 -5.738 -7.488 1 78.75 99 LEU B C 1
ATOM 3278 O O . LEU B 1 99 ? -4.133 -4.781 -7.199 1 78.75 99 LEU B O 1
ATOM 3282 N N . ASN B 1 100 ? -5.613 -5.82 -8.523 1 74.38 100 ASN B N 1
ATOM 3283 C CA . ASN B 1 100 ? -5.586 -4.742 -9.508 1 74.38 100 ASN B CA 1
ATOM 3284 C C . ASN B 1 100 ? -6.344 -3.514 -9.008 1 74.38 100 ASN B C 1
ATOM 3286 O O . ASN B 1 100 ? -6.086 -2.396 -9.461 1 74.38 100 ASN B O 1
ATOM 3290 N N . GLU B 1 101 ? -7.117 -3.863 -8.047 1 71.75 101 GLU B N 1
ATOM 3291 C CA . GLU B 1 101 ? -7.922 -2.756 -7.535 1 71.75 101 GLU B CA 1
ATOM 3292 C C . GLU B 1 101 ? -7.059 -1.762 -6.762 1 71.75 101 GLU B C 1
ATOM 3294 O O . GLU B 1 101 ? -6.297 -2.152 -5.875 1 71.75 101 GLU B O 1
ATOM 3299 N N . ASN B 1 102 ? -6.77 -0.617 -7.191 1 60.72 102 ASN B N 1
ATOM 3300 C CA . ASN B 1 102 ? -6.148 0.518 -6.516 1 60.72 102 ASN B CA 1
ATOM 3301 C C . ASN B 1 102 ? -4.641 0.557 -6.754 1 60.72 102 ASN B C 1
ATOM 3303 O O . ASN B 1 102 ? -3.91 1.234 -6.027 1 60.72 102 ASN B O 1
ATOM 3307 N N . GLN B 1 103 ? -4.191 -0.436 -7.488 1 61.16 103 GLN B N 1
ATOM 3308 C CA . GLN B 1 103 ? -2.768 -0.398 -7.805 1 61.16 103 GLN B CA 1
ATOM 3309 C C . GLN B 1 103 ? -2.529 0.147 -9.211 1 61.16 103 GLN B C 1
ATOM 3311 O O . GLN B 1 103 ? -3.318 -0.107 -10.125 1 61.16 103 GLN B O 1
ATOM 3316 N N . GLN B 1 104 ? -1.77 1.171 -9.328 1 52.47 104 GLN B N 1
ATOM 3317 C CA . GLN B 1 104 ? -1.534 1.804 -10.617 1 52.47 104 GLN B CA 1
ATOM 3318 C C . GLN B 1 104 ? -0.874 0.833 -11.594 1 52.47 104 GLN B C 1
ATOM 3320 O O . GLN B 1 104 ? -1.158 0.86 -12.789 1 52.47 104 GLN B O 1
ATOM 3325 N N . THR B 1 105 ? 0.225 0.103 -11.078 1 51.94 105 THR B N 1
ATOM 3326 C CA . THR B 1 105 ? 1.047 -0.539 -12.102 1 51.94 105 THR B CA 1
ATOM 3327 C C . THR B 1 105 ? 1.021 -2.057 -11.938 1 51.94 105 THR B C 1
ATOM 3329 O O . THR B 1 105 ? 1.963 -2.744 -12.344 1 51.94 105 THR B O 1
ATOM 3332 N N . PHE B 1 106 ? -0.014 -2.547 -11.336 1 48.34 106 PHE B N 1
ATOM 3333 C CA . PHE B 1 106 ? 0.141 -3.994 -11.266 1 48.34 106 PHE B CA 1
ATOM 3334 C C . PHE B 1 106 ? -0.084 -4.633 -12.633 1 48.34 106 PHE B C 1
ATOM 3336 O O . PHE B 1 106 ? -1.106 -4.387 -13.273 1 48.34 106 PHE B O 1
ATOM 3343 N N . LYS B 1 107 ? 1.102 -5.016 -13.242 1 56.56 107 LYS B N 1
ATOM 3344 C CA . LYS B 1 107 ? 1.088 -5.887 -14.422 1 56.56 107 LYS B CA 1
ATOM 3345 C C . LYS B 1 107 ? 0.523 -7.262 -14.078 1 56.56 107 LYS B C 1
ATOM 3347 O O . LYS B 1 107 ? 0.454 -7.637 -12.906 1 56.56 107 LYS B O 1
ATOM 3352 N N . ASP B 1 108 ? -0.019 -7.969 -15.039 1 58.53 108 ASP B N 1
ATOM 3353 C CA . ASP B 1 108 ? -0.569 -9.32 -14.969 1 58.53 108 ASP B CA 1
ATOM 3354 C C . ASP B 1 108 ? 0.337 -10.242 -14.156 1 58.53 108 ASP B C 1
ATOM 3356 O O . ASP B 1 108 ? 1.475 -10.508 -14.547 1 58.53 108 ASP B O 1
ATOM 3360 N N . LEU B 1 109 ? -0.125 -10.594 -12.945 1 67.44 109 LEU B N 1
ATOM 3361 C CA . LEU B 1 109 ? 0.583 -11.43 -11.984 1 67.44 109 LEU B CA 1
ATOM 3362 C C . LEU B 1 109 ? 0.96 -12.773 -12.594 1 67.44 109 LEU B C 1
ATOM 3364 O O . LEU B 1 109 ? 1.972 -13.367 -12.219 1 67.44 109 LEU B O 1
ATOM 3368 N N . SER B 1 110 ? 0.224 -13.117 -13.656 1 69.88 110 SER B N 1
ATOM 3369 C CA . SER B 1 110 ? 0.349 -14.492 -14.141 1 69.88 110 SER B CA 1
ATOM 3370 C C . SER B 1 110 ? 1.707 -14.727 -14.797 1 69.88 110 SER B C 1
ATOM 3372 O O . SER B 1 110 ? 2.24 -15.836 -14.75 1 69.88 110 SER B O 1
ATOM 3374 N N . TYR B 1 111 ? 2.207 -13.688 -15.297 1 72.06 111 TYR B N 1
ATOM 3375 C CA . TYR B 1 111 ? 3.443 -13.867 -16.047 1 72.06 111 TYR B CA 1
ATOM 3376 C C . TYR B 1 111 ? 4.605 -13.164 -15.359 1 72.06 111 TYR B C 1
ATOM 3378 O O . TYR B 1 111 ? 5.68 -13.008 -15.953 1 72.06 111 TYR B O 1
ATOM 3386 N N . SER B 1 112 ? 4.273 -12.82 -14.133 1 78.38 112 SER B N 1
ATOM 3387 C CA . SER B 1 112 ? 5.281 -12.07 -13.398 1 78.38 112 SER B CA 1
ATOM 3388 C C . SER B 1 112 ? 5.73 -12.836 -12.148 1 78.38 112 SER B C 1
ATOM 3390 O O . SER B 1 112 ? 5.141 -13.852 -11.797 1 78.38 112 SER B O 1
ATOM 3392 N N . TYR B 1 113 ? 6.961 -12.516 -11.75 1 83.31 113 TYR B N 1
ATOM 3393 C CA . TYR B 1 113 ? 7.406 -13.055 -10.469 1 83.31 113 TYR B CA 1
ATOM 3394 C C . TYR B 1 113 ? 6.379 -12.773 -9.383 1 83.31 113 TYR B C 1
ATOM 3396 O O . TYR B 1 113 ? 5.836 -11.672 -9.289 1 83.31 113 TYR B O 1
ATOM 3404 N N . PRO B 1 114 ? 5.891 -13.766 -8.602 1 87.19 114 PRO B N 1
ATOM 3405 C CA . PRO B 1 114 ? 6.5 -15.086 -8.438 1 87.19 114 PRO B CA 1
ATOM 3406 C C . PRO B 1 114 ? 5.68 -16.188 -9.094 1 87.19 114 PRO B C 1
ATOM 3408 O O . PRO B 1 114 ? 5.969 -17.375 -8.906 1 87.19 114 PRO B O 1
ATOM 3411 N N . TYR B 1 115 ? 4.766 -15.875 -9.953 1 89.12 115 TYR B N 1
ATOM 3412 C CA . TYR B 1 115 ? 3.791 -16.875 -10.367 1 89.12 115 TYR B CA 1
ATOM 3413 C C . TYR B 1 115 ? 4.148 -17.469 -11.727 1 89.12 115 TYR B C 1
ATOM 3415 O O . TYR B 1 115 ? 3.496 -18.391 -12.195 1 89.12 115 TYR B O 1
ATOM 3423 N N . ASN B 1 116 ? 5.227 -17.016 -12.367 1 87.81 116 ASN B N 1
ATOM 3424 C CA . ASN B 1 116 ? 5.664 -17.578 -13.641 1 87.81 116 ASN B CA 1
ATOM 3425 C C . ASN B 1 116 ? 6.566 -18.797 -13.422 1 87.81 116 ASN B C 1
ATOM 3427 O O . ASN B 1 116 ? 7.781 -18.656 -13.273 1 87.81 116 ASN B O 1
ATOM 3431 N N . SER B 1 117 ? 6.031 -19.938 -13.547 1 86.81 117 SER B N 1
ATOM 3432 C CA . SER B 1 117 ? 6.719 -21.172 -13.18 1 86.81 117 SER B CA 1
ATOM 3433 C C . SER B 1 117 ? 7.754 -21.562 -14.234 1 86.81 117 SER B C 1
ATOM 3435 O O . SER B 1 117 ? 8.602 -22.422 -14 1 86.81 117 SER B O 1
ATOM 3437 N N . PHE B 1 118 ? 7.68 -20.953 -15.375 1 87 118 PHE B N 1
ATOM 3438 C CA . PHE B 1 118 ? 8.68 -21.219 -16.406 1 87 118 PHE B CA 1
ATOM 3439 C C . PHE B 1 118 ? 9.953 -20.422 -16.141 1 87 118 PHE B C 1
ATOM 3441 O O . PHE B 1 118 ? 11.023 -20.766 -16.641 1 87 118 PHE B O 1
ATOM 3448 N N . LEU B 1 119 ? 9.758 -19.391 -15.367 1 85.81 119 LEU B N 1
ATOM 3449 C CA . LEU B 1 119 ? 10.891 -18.5 -15.117 1 85.81 119 LEU B CA 1
ATOM 3450 C C . LEU B 1 119 ? 11.414 -18.672 -13.695 1 85.81 119 LEU B C 1
ATOM 3452 O O . LEU B 1 119 ? 12.602 -18.5 -13.438 1 85.81 119 LEU B O 1
ATOM 3456 N N . HIS B 1 120 ? 10.445 -19.047 -12.852 1 86.88 120 HIS B N 1
ATOM 3457 C CA . HIS B 1 120 ? 10.805 -19.062 -11.438 1 86.88 120 HIS B CA 1
ATOM 3458 C C . HIS B 1 120 ? 10.211 -20.281 -10.734 1 86.88 120 HIS B C 1
ATOM 3460 O O . HIS B 1 120 ? 9.141 -20.766 -11.117 1 86.88 120 HIS B O 1
ATOM 3466 N N . SER B 1 121 ? 10.961 -20.75 -9.734 1 91 121 SER B N 1
ATOM 3467 C CA . SER B 1 121 ? 10.391 -21.766 -8.852 1 91 121 SER B CA 1
ATOM 3468 C C . SER B 1 121 ? 9.203 -21.203 -8.078 1 91 121 SER B C 1
ATOM 3470 O O . SER B 1 121 ? 9.227 -20.062 -7.621 1 91 121 SER B O 1
ATOM 3472 N N . PRO B 1 122 ? 8.18 -22 -7.941 1 94.62 122 PRO B N 1
ATOM 3473 C CA . PRO B 1 122 ? 7.035 -21.547 -7.141 1 94.62 122 PRO B CA 1
ATOM 3474 C C . PRO B 1 122 ? 7.328 -21.547 -5.645 1 94.62 122 PRO B C 1
ATOM 3476 O O . PRO B 1 122 ? 6.469 -21.172 -4.844 1 94.62 122 PRO B O 1
ATOM 3479 N N . LYS B 1 123 ? 8.453 -22.016 -5.285 1 96 123 LYS B N 1
ATOM 3480 C CA . LYS B 1 123 ? 8.883 -22.031 -3.889 1 96 123 LYS B CA 1
ATOM 3481 C C . LYS B 1 123 ? 10.023 -21.047 -3.65 1 96 123 LYS B C 1
ATOM 3483 O O . LYS B 1 123 ? 10.961 -20.969 -4.445 1 96 123 LYS B O 1
ATOM 3488 N N . LEU B 1 124 ? 9.883 -20.25 -2.648 1 94.69 124 LEU B N 1
ATOM 3489 C CA . LEU B 1 124 ? 10.906 -19.281 -2.252 1 94.69 124 LEU B CA 1
ATOM 3490 C C . LEU B 1 124 ? 11.297 -19.484 -0.792 1 94.69 124 LEU B C 1
ATOM 3492 O O . LEU B 1 124 ? 10.438 -19.531 0.087 1 94.69 124 LEU B O 1
ATOM 3496 N N . THR B 1 125 ? 12.602 -19.703 -0.556 1 95.38 125 THR B N 1
ATOM 3497 C CA . THR B 1 125 ? 13.102 -19.75 0.813 1 95.38 125 THR B CA 1
ATOM 3498 C C . THR B 1 125 ? 13.609 -18.375 1.255 1 95.38 125 THR B C 1
ATOM 3500 O O . THR B 1 125 ? 14.508 -17.812 0.627 1 95.38 125 THR B O 1
ATOM 3503 N N . ILE B 1 126 ? 13.039 -17.844 2.283 1 95.06 126 ILE B N 1
ATOM 3504 C CA . ILE B 1 126 ? 13.43 -16.531 2.783 1 95.06 126 ILE B CA 1
ATOM 3505 C C . ILE B 1 126 ? 14.656 -16.672 3.682 1 95.06 126 ILE B C 1
ATOM 3507 O O . ILE B 1 126 ? 14.57 -17.203 4.785 1 95.06 126 ILE B O 1
ATOM 3511 N N . THR B 1 127 ? 15.75 -16.172 3.279 1 90.88 127 THR B N 1
ATOM 3512 C CA . THR B 1 127 ? 17 -16.328 4.008 1 90.88 127 THR B CA 1
ATOM 3513 C C . THR B 1 127 ? 17.375 -15.047 4.738 1 90.88 127 THR B C 1
ATOM 3515 O O . THR B 1 127 ? 18.094 -15.078 5.742 1 90.88 127 THR B O 1
ATOM 3518 N N . ASN B 1 128 ? 16.938 -13.906 4.211 1 90.69 128 ASN B N 1
ATOM 3519 C CA . ASN B 1 128 ? 17.234 -12.617 4.828 1 90.69 128 ASN B CA 1
ATOM 3520 C C . ASN B 1 128 ? 16.359 -12.367 6.051 1 90.69 128 ASN B C 1
ATOM 3522 O O . ASN B 1 128 ? 15.133 -12.352 5.949 1 90.69 128 ASN B O 1
ATOM 3526 N N . THR B 1 129 ? 16.969 -12.125 7.152 1 91.12 129 THR B N 1
ATOM 3527 C CA . THR B 1 129 ? 16.281 -12 8.43 1 91.12 129 THR B CA 1
ATOM 3528 C C . THR B 1 129 ? 15.344 -10.789 8.422 1 91.12 129 THR B C 1
ATOM 3530 O O . THR B 1 129 ? 14.227 -10.852 8.938 1 91.12 129 THR B O 1
ATOM 3533 N N . ASN B 1 130 ? 15.844 -9.734 7.844 1 90.88 130 ASN B N 1
ATOM 3534 C CA . ASN B 1 130 ? 15.031 -8.523 7.793 1 90.88 130 ASN B CA 1
ATOM 3535 C C . ASN B 1 130 ? 13.781 -8.727 6.938 1 90.88 130 ASN B C 1
ATOM 3537 O O . ASN B 1 130 ? 12.688 -8.305 7.316 1 90.88 130 ASN B O 1
ATOM 3541 N N . THR B 1 131 ? 14.008 -9.398 5.855 1 92.88 131 THR B N 1
ATOM 3542 C CA . THR B 1 131 ? 12.883 -9.672 4.977 1 92.88 131 THR B CA 1
ATOM 3543 C C . THR B 1 131 ? 11.898 -10.633 5.641 1 92.88 131 THR B C 1
ATOM 3545 O O . THR B 1 131 ? 10.688 -10.453 5.551 1 92.88 131 THR B O 1
ATOM 3548 N N . HIS B 1 132 ? 12.492 -11.562 6.285 1 94.56 132 HIS B N 1
ATOM 3549 C CA . HIS B 1 132 ? 11.648 -12.508 7 1 94.56 132 HIS B CA 1
ATOM 3550 C C . HIS B 1 132 ? 10.766 -11.805 8.023 1 94.56 132 HIS B C 1
ATOM 3552 O O . HIS B 1 132 ? 9.562 -12.039 8.078 1 94.56 132 HIS B O 1
ATOM 3558 N N . TYR B 1 133 ? 11.328 -10.961 8.766 1 94.69 133 TYR B N 1
ATOM 3559 C CA . TYR B 1 133 ? 10.594 -10.219 9.789 1 94.69 133 TYR B CA 1
ATOM 3560 C C . TYR B 1 133 ? 9.477 -9.391 9.156 1 94.69 133 TYR B C 1
ATOM 3562 O O . TYR B 1 133 ? 8.344 -9.406 9.641 1 94.69 133 TYR B O 1
ATOM 3570 N N . THR B 1 134 ? 9.82 -8.711 8.117 1 96.12 134 THR B N 1
ATOM 3571 C CA . THR B 1 134 ? 8.836 -7.863 7.453 1 96.12 134 THR B CA 1
ATOM 3572 C C . THR B 1 134 ? 7.676 -8.695 6.922 1 96.12 134 THR B C 1
ATOM 3574 O O . THR B 1 134 ? 6.512 -8.352 7.133 1 96.12 134 THR B O 1
ATOM 3577 N N . LEU B 1 135 ? 7.992 -9.789 6.305 1 97.38 135 LEU B N 1
ATOM 3578 C CA . LEU B 1 135 ? 6.953 -10.609 5.688 1 97.38 135 LEU B CA 1
ATOM 3579 C C . LEU B 1 135 ? 6.066 -11.25 6.75 1 97.38 135 LEU B C 1
ATOM 3581 O O . LEU B 1 135 ? 4.84 -11.266 6.613 1 97.38 135 LEU B O 1
ATOM 3585 N N . VAL B 1 136 ? 6.648 -11.766 7.801 1 97.06 136 VAL B N 1
ATOM 3586 C CA . VAL B 1 136 ? 5.859 -12.344 8.883 1 97.06 136 VAL B CA 1
ATOM 3587 C C . VAL B 1 136 ? 4.93 -11.281 9.469 1 97.06 136 VAL B C 1
ATOM 3589 O O . VAL B 1 136 ? 3.748 -11.547 9.703 1 97.06 136 VAL B O 1
ATOM 3592 N N . THR B 1 137 ? 5.457 -10.102 9.695 1 97.81 137 THR B N 1
ATOM 3593 C CA . THR B 1 137 ? 4.703 -9.008 10.289 1 97.81 137 THR B CA 1
ATOM 3594 C C . THR B 1 137 ? 3.57 -8.57 9.359 1 97.81 137 THR B C 1
ATOM 3596 O O . THR B 1 137 ? 2.438 -8.375 9.805 1 97.81 137 THR B O 1
ATOM 3599 N N . VAL B 1 138 ? 3.852 -8.477 8.125 1 98.38 138 VAL B N 1
ATOM 3600 C CA . VAL B 1 138 ? 2.879 -8.023 7.137 1 98.38 138 VAL B CA 1
ATOM 3601 C C . VAL B 1 138 ? 1.749 -9.047 7.023 1 98.38 138 VAL B C 1
ATOM 3603 O O . VAL B 1 138 ? 0.572 -8.68 7.016 1 98.38 138 VAL B O 1
ATOM 3606 N N . PHE B 1 139 ? 2.057 -10.297 6.969 1 98 139 PHE B N 1
ATOM 3607 C CA . PHE B 1 139 ? 1.016 -11.312 6.859 1 98 139 PHE B CA 1
ATOM 3608 C C . PHE B 1 139 ? 0.187 -11.375 8.141 1 98 139 PHE B C 1
ATOM 3610 O O . PHE B 1 139 ? -1.015 -11.648 8.094 1 98 139 PHE B O 1
ATOM 3617 N N . ALA B 1 140 ? 0.833 -11.156 9.266 1 97.5 140 ALA B N 1
ATOM 3618 C CA . ALA B 1 140 ? 0.083 -11.078 10.516 1 97.5 140 ALA B CA 1
ATOM 3619 C C . ALA B 1 140 ? -0.915 -9.922 10.484 1 97.5 140 ALA B C 1
ATOM 3621 O O . ALA B 1 140 ? -2.061 -10.07 10.914 1 97.5 140 ALA B O 1
ATOM 3622 N N . LEU B 1 141 ? -0.479 -8.781 9.961 1 97.88 141 LEU B N 1
ATOM 3623 C CA . LEU B 1 141 ? -1.355 -7.621 9.852 1 97.88 141 LEU B CA 1
ATOM 3624 C C . LEU B 1 141 ? -2.492 -7.895 8.875 1 97.88 141 LEU B C 1
ATOM 3626 O O . LEU B 1 141 ? -3.633 -7.488 9.109 1 97.88 141 LEU B O 1
ATOM 3630 N N . ILE B 1 142 ? -2.184 -8.578 7.773 1 97.62 142 ILE B N 1
ATOM 3631 C CA . ILE B 1 142 ? -3.199 -8.93 6.789 1 97.62 142 ILE B CA 1
ATOM 3632 C C . ILE B 1 142 ? -4.262 -9.812 7.434 1 97.62 142 ILE B C 1
ATOM 3634 O O . ILE B 1 142 ? -5.461 -9.555 7.301 1 97.62 142 ILE B O 1
ATOM 3638 N N . TYR B 1 143 ? -3.773 -10.805 8.117 1 97.12 143 TYR B N 1
ATOM 3639 C CA . TYR B 1 143 ? -4.688 -11.734 8.766 1 97.12 143 TYR B CA 1
ATOM 3640 C C . TYR B 1 143 ? -5.566 -11.008 9.781 1 97.12 143 TYR B C 1
ATOM 3642 O O . TYR B 1 143 ? -6.785 -11.211 9.812 1 97.12 143 TYR B O 1
ATOM 3650 N N . LYS B 1 144 ? -4.98 -10.219 10.594 1 96.12 144 LYS B N 1
ATOM 3651 C CA . LYS B 1 144 ? -5.715 -9.484 11.625 1 96.12 144 LYS B CA 1
ATOM 3652 C C . LYS B 1 144 ? -6.758 -8.562 11 1 96.12 144 LYS B C 1
ATOM 3654 O O . LYS B 1 144 ? -7.91 -8.531 11.445 1 96.12 144 LYS B O 1
ATOM 3659 N N . GLU B 1 145 ? -6.348 -7.793 10 1 96 145 GLU B N 1
ATOM 3660 C CA . GLU B 1 145 ? -7.273 -6.883 9.336 1 96 145 GLU B CA 1
ATOM 3661 C C . GLU B 1 145 ? -8.445 -7.637 8.719 1 96 145 GLU B C 1
ATOM 3663 O O . GLU B 1 145 ? -9.602 -7.211 8.836 1 96 145 GLU B O 1
ATOM 3668 N N . PHE B 1 146 ? -8.117 -8.727 8.062 1 95.12 146 PHE B N 1
ATOM 3669 C CA . PHE B 1 146 ? -9.133 -9.539 7.414 1 95.12 146 PHE B CA 1
ATOM 3670 C C . PHE B 1 146 ? -10.133 -10.078 8.43 1 95.12 146 PHE B C 1
ATOM 3672 O O . PHE B 1 146 ? -11.328 -10.164 8.156 1 95.12 146 PHE B O 1
ATOM 3679 N N . SER B 1 147 ? -9.641 -10.445 9.602 1 93.12 147 SER B N 1
ATOM 3680 C CA . SER B 1 147 ? -10.477 -11.055 10.633 1 93.12 147 SER B CA 1
ATOM 3681 C C . SER B 1 147 ? -11.359 -10.008 11.305 1 93.12 147 SER B C 1
ATOM 3683 O O . SER B 1 147 ? -12.43 -10.336 11.828 1 93.12 147 SER B O 1
ATOM 3685 N N . LEU B 1 148 ? -10.961 -8.75 11.281 1 89.31 148 LEU B N 1
ATOM 3686 C CA . LEU B 1 148 ? -11.648 -7.703 12.031 1 89.31 148 LEU B CA 1
ATOM 3687 C C . LEU B 1 148 ? -12.82 -7.137 11.234 1 89.31 148 LEU B C 1
ATOM 3689 O O . LEU B 1 148 ? -13.898 -6.918 11.781 1 89.31 148 LEU B O 1
ATOM 3693 N N . SER B 1 149 ? -12.562 -6.781 10.008 1 82.31 149 SER B N 1
ATOM 3694 C CA . SER B 1 149 ? -13.602 -6.09 9.25 1 82.31 149 SER B CA 1
ATOM 3695 C C . SER B 1 149 ? -13.516 -6.418 7.766 1 82.31 149 SER B C 1
ATOM 3697 O O . SER B 1 149 ? -12.461 -6.809 7.27 1 82.31 149 SER B O 1
ATOM 3699 N N . LYS B 1 150 ? -14.656 -6.344 7.098 1 84.44 150 LYS B N 1
ATOM 3700 C CA . LYS B 1 150 ? -14.719 -6.535 5.652 1 84.44 150 LYS B CA 1
ATOM 3701 C C . LYS B 1 150 ? -15.32 -5.312 4.961 1 84.44 150 LYS B C 1
ATOM 3703 O O . LYS B 1 150 ? -16.203 -5.445 4.109 1 84.44 150 LYS B O 1
ATOM 3708 N N . THR B 1 151 ? -14.773 -4.16 5.426 1 88.56 151 THR B N 1
ATOM 3709 C CA . THR B 1 151 ? -15.203 -2.895 4.832 1 88.56 151 THR B CA 1
ATOM 3710 C C . THR B 1 151 ? -14.344 -2.555 3.615 1 88.56 151 THR B C 1
ATOM 3712 O O . THR B 1 151 ? -13.352 -3.23 3.338 1 88.56 151 THR B O 1
ATOM 3715 N N . THR B 1 152 ? -14.773 -1.567 2.914 1 87.62 152 THR B N 1
ATOM 3716 C CA . THR B 1 152 ? -14.008 -1.088 1.771 1 87.62 152 THR B CA 1
ATOM 3717 C C . THR B 1 152 ? -12.625 -0.601 2.211 1 87.62 152 THR B C 1
ATOM 3719 O O . THR B 1 152 ? -11.633 -0.823 1.516 1 87.62 152 THR B O 1
ATOM 3722 N N . VAL B 1 153 ? -12.578 0.03 3.34 1 88.94 153 VAL B N 1
ATOM 3723 C CA . VAL B 1 153 ? -11.312 0.529 3.863 1 88.94 153 VAL B CA 1
ATOM 3724 C C . VAL B 1 153 ? -10.406 -0.644 4.227 1 88.94 153 VAL B C 1
ATOM 3726 O O . VAL B 1 153 ? -9.203 -0.626 3.934 1 88.94 153 VAL B O 1
ATOM 3729 N N . SER B 1 154 ? -10.992 -1.624 4.812 1 92.69 154 SER B N 1
ATOM 3730 C CA . SER B 1 154 ? -10.234 -2.824 5.156 1 92.69 154 SER B CA 1
ATOM 3731 C C . SER B 1 154 ? -9.656 -3.488 3.914 1 92.69 154 SER B C 1
ATOM 3733 O O . SER B 1 154 ? -8.516 -3.955 3.928 1 92.69 154 SER B O 1
ATOM 3735 N N . LYS B 1 155 ? -10.477 -3.48 2.859 1 91.94 155 LYS B N 1
ATOM 3736 C CA . LYS B 1 155 ? -10.008 -4.035 1.59 1 91.94 155 LYS B CA 1
ATOM 3737 C C . LYS B 1 155 ? -8.773 -3.299 1.085 1 91.94 155 LYS B C 1
ATOM 3739 O O . LYS B 1 155 ? -7.793 -3.928 0.677 1 91.94 155 LYS B O 1
ATOM 3744 N N . GLN B 1 156 ? -8.797 -2.039 1.189 1 90.75 156 GLN B N 1
ATOM 3745 C CA . GLN B 1 156 ? -7.688 -1.211 0.733 1 90.75 156 GLN B CA 1
ATOM 3746 C C . GLN B 1 156 ? -6.449 -1.429 1.597 1 90.75 156 GLN B C 1
ATOM 3748 O O . GLN B 1 156 ? -5.324 -1.426 1.09 1 90.75 156 GLN B O 1
ATOM 3753 N N . ILE B 1 157 ? -6.684 -1.579 2.877 1 93.75 157 ILE B N 1
ATOM 3754 C CA . ILE B 1 157 ? -5.582 -1.83 3.801 1 93.75 157 ILE B CA 1
ATOM 3755 C C . ILE B 1 157 ? -4.898 -3.148 3.443 1 93.75 157 ILE B C 1
ATOM 3757 O O . ILE B 1 157 ? -3.676 -3.203 3.307 1 93.75 157 ILE B O 1
ATOM 3761 N N . ILE B 1 158 ? -5.668 -4.148 3.213 1 95.69 158 ILE B N 1
ATOM 3762 C CA . ILE B 1 158 ? -5.137 -5.473 2.9 1 95.69 158 ILE B CA 1
ATOM 3763 C C . ILE B 1 158 ? -4.41 -5.43 1.557 1 95.69 158 ILE B C 1
ATOM 3765 O O . ILE B 1 158 ? -3.33 -6.004 1.411 1 95.69 158 ILE B O 1
ATOM 3769 N N . GLN B 1 159 ? -4.973 -4.781 0.631 1 92.25 159 GLN B N 1
ATOM 3770 C CA . GLN B 1 159 ? -4.34 -4.633 -0.675 1 92.25 159 GLN B CA 1
ATOM 3771 C C . GLN B 1 159 ? -2.977 -3.961 -0.551 1 92.25 159 GLN B C 1
ATOM 3773 O O . GLN B 1 159 ? -2.014 -4.375 -1.198 1 92.25 159 GLN B O 1
ATOM 3778 N N . SER B 1 160 ? -2.922 -2.943 0.265 1 92.06 160 SER B N 1
ATOM 3779 C CA . SER B 1 160 ? -1.666 -2.227 0.458 1 92.06 160 SER B CA 1
ATOM 3780 C C . SER B 1 160 ? -0.629 -3.104 1.151 1 92.06 160 SER B C 1
ATOM 3782 O O . SER B 1 160 ? 0.55 -3.084 0.792 1 92.06 160 SER B O 1
ATOM 3784 N N . LEU B 1 161 ? -1.089 -3.814 2.125 1 95.75 161 LEU B N 1
ATOM 3785 C CA . LEU B 1 161 ? -0.19 -4.723 2.83 1 95.75 161 LEU B CA 1
ATOM 3786 C C . LEU B 1 161 ? 0.31 -5.824 1.901 1 95.75 161 LEU B C 1
ATOM 3788 O O . LEU B 1 161 ? 1.488 -6.188 1.939 1 95.75 161 LEU B O 1
ATOM 3792 N N . LEU B 1 162 ? -0.552 -6.332 1.063 1 94.06 162 LEU B N 1
ATOM 3793 C CA . LEU B 1 162 ? -0.155 -7.344 0.092 1 94.06 162 LEU B CA 1
ATOM 3794 C C . LEU B 1 162 ? 0.864 -6.785 -0.894 1 94.06 162 LEU B C 1
ATOM 3796 O O . LEU B 1 162 ? 1.795 -7.484 -1.297 1 94.06 162 LEU B O 1
ATOM 3800 N N . ARG B 1 163 ? 0.658 -5.602 -1.276 1 91.12 163 ARG B N 1
ATOM 3801 C CA . ARG B 1 163 ? 1.632 -4.945 -2.145 1 91.12 163 ARG B CA 1
ATOM 3802 C C . ARG B 1 163 ? 3.008 -4.902 -1.486 1 91.12 163 ARG B C 1
ATOM 3804 O O . ARG B 1 163 ? 4.023 -5.156 -2.139 1 91.12 163 ARG B O 1
ATOM 3811 N N . VAL B 1 164 ? 3.049 -4.551 -0.226 1 94.12 164 VAL B N 1
ATOM 3812 C CA . VAL B 1 164 ? 4.309 -4.543 0.513 1 94.12 164 VAL B CA 1
ATOM 3813 C C . VAL B 1 164 ? 4.949 -5.93 0.454 1 94.12 164 VAL B C 1
ATOM 3815 O O . VAL B 1 164 ? 6.148 -6.055 0.195 1 94.12 164 VAL B O 1
ATOM 3818 N N . ALA B 1 165 ? 4.152 -6.941 0.652 1 94.75 165 ALA B N 1
ATOM 3819 C CA . ALA B 1 165 ? 4.656 -8.312 0.615 1 94.75 165 ALA B CA 1
ATOM 3820 C C . ALA B 1 165 ? 5.254 -8.641 -0.749 1 94.75 165 ALA B C 1
ATOM 3822 O O . ALA B 1 165 ? 6.371 -9.164 -0.833 1 94.75 165 ALA B O 1
ATOM 3823 N N . PHE B 1 166 ? 4.57 -8.297 -1.784 1 91.44 166 PHE B N 1
ATOM 3824 C CA . PHE B 1 166 ? 5.023 -8.602 -3.135 1 91.44 166 PHE B CA 1
ATOM 3825 C C . PHE B 1 166 ? 6.312 -7.852 -3.457 1 91.44 166 PHE B C 1
ATOM 3827 O O . PHE B 1 166 ? 7.215 -8.406 -4.09 1 91.44 166 PHE B O 1
ATOM 3834 N N . LEU B 1 167 ? 6.371 -6.621 -3.061 1 90.44 167 LEU B N 1
ATOM 3835 C CA . LEU B 1 167 ? 7.574 -5.836 -3.312 1 90.44 167 LEU B CA 1
ATOM 3836 C C . LEU B 1 167 ? 8.773 -6.426 -2.578 1 90.44 167 LEU B C 1
ATOM 3838 O O . LEU B 1 167 ? 9.867 -6.512 -3.135 1 90.44 167 LEU B O 1
ATOM 3842 N N . LYS B 1 168 ? 8.57 -6.805 -1.338 1 92.44 168 LYS B N 1
ATOM 3843 C CA . LYS B 1 168 ? 9.648 -7.418 -0.573 1 92.44 168 LYS B CA 1
ATOM 3844 C C . LYS B 1 168 ? 10.094 -8.734 -1.207 1 92.44 168 LYS B C 1
ATOM 3846 O O . LYS B 1 168 ? 11.289 -9.016 -1.298 1 92.44 168 LYS B O 1
ATOM 3851 N N . ILE B 1 169 ? 9.102 -9.531 -1.651 1 91.94 169 ILE B N 1
ATOM 3852 C CA . ILE B 1 169 ? 9.383 -10.805 -2.312 1 91.94 169 ILE B CA 1
ATOM 3853 C C . ILE B 1 169 ? 10.188 -10.555 -3.586 1 91.94 169 ILE B C 1
ATOM 3855 O O . ILE B 1 169 ? 11.133 -11.289 -3.883 1 91.94 169 ILE B O 1
ATOM 3859 N N . LYS B 1 170 ? 9.797 -9.531 -4.262 1 86.75 170 LYS B N 1
ATOM 3860 C CA . LYS B 1 170 ? 10.477 -9.195 -5.508 1 86.75 170 LYS B CA 1
ATOM 3861 C C . LYS B 1 170 ? 11.953 -8.883 -5.258 1 86.75 170 LYS B C 1
ATOM 3863 O O . LYS B 1 170 ? 12.805 -9.172 -6.098 1 86.75 170 LYS B O 1
ATOM 3868 N N . THR B 1 171 ? 12.258 -8.305 -4.098 1 85.75 171 THR B N 1
ATOM 3869 C CA . THR B 1 171 ? 13.641 -7.957 -3.783 1 85.75 171 THR B CA 1
ATOM 3870 C C . THR B 1 171 ? 14.484 -9.219 -3.588 1 85.75 171 THR B C 1
ATOM 3872 O O . THR B 1 171 ? 15.711 -9.156 -3.645 1 85.75 171 THR B O 1
ATOM 3875 N N . LEU B 1 172 ? 13.844 -10.312 -3.357 1 85.88 172 LEU B N 1
ATOM 3876 C CA . LEU B 1 172 ? 14.547 -11.562 -3.111 1 85.88 172 LEU B CA 1
ATOM 3877 C C . LEU B 1 172 ? 14.82 -12.305 -4.418 1 85.88 172 LEU B C 1
ATOM 3879 O O . LEU B 1 172 ? 15.594 -13.266 -4.441 1 85.88 172 LEU B O 1
ATOM 3883 N N . SER B 1 173 ? 14.055 -11.859 -5.43 1 75.75 173 SER B N 1
ATOM 3884 C CA . SER B 1 173 ? 14.195 -12.531 -6.715 1 75.75 173 SER B CA 1
ATOM 3885 C C . SER B 1 173 ? 15.594 -12.336 -7.293 1 75.75 173 SER B C 1
ATOM 3887 O O . SER B 1 173 ? 16.203 -11.281 -7.094 1 75.75 173 SER B O 1
ATOM 3889 N N . LYS B 1 174 ? 16.359 -13.367 -7.52 1 63.31 174 LYS B N 1
ATOM 3890 C CA . LYS B 1 174 ? 17.641 -13.297 -8.219 1 63.31 174 LYS B CA 1
ATOM 3891 C C . LYS B 1 174 ? 17.516 -12.477 -9.5 1 63.31 174 LYS B C 1
ATOM 3893 O O . LYS B 1 174 ? 16.703 -12.797 -10.367 1 63.31 174 LYS B O 1
ATOM 3898 N N . GLN B 1 175 ? 17.578 -11.023 -9.367 1 54.22 175 GLN B N 1
ATOM 3899 C CA . GLN B 1 175 ? 17.469 -10.125 -10.516 1 54.22 175 GLN B CA 1
ATOM 3900 C C . GLN B 1 175 ? 18.312 -10.602 -11.68 1 54.22 175 GLN B C 1
ATOM 3902 O O . GLN B 1 175 ? 19.484 -10.961 -11.492 1 54.22 175 GLN B O 1
ATOM 3907 N N . PHE B 1 176 ? 17.688 -11.188 -12.648 1 50.56 176 PHE B N 1
ATOM 3908 C CA . PHE B 1 176 ? 18.406 -11.305 -13.906 1 50.56 176 PHE B CA 1
ATOM 3909 C C . PHE B 1 176 ? 19.047 -9.977 -14.289 1 50.56 176 PHE B C 1
ATOM 3911 O O . PHE B 1 176 ? 18.359 -8.953 -14.391 1 50.56 176 PHE B O 1
ATOM 3918 N N . ASN B 1 177 ? 20.188 -9.641 -13.703 1 49.31 177 ASN B N 1
ATOM 3919 C CA . ASN B 1 177 ? 20.938 -8.383 -13.781 1 49.31 177 ASN B CA 1
ATOM 3920 C C . ASN B 1 177 ? 21.078 -7.914 -15.227 1 49.31 177 ASN B C 1
ATOM 3922 O O . ASN B 1 177 ? 21.312 -6.73 -15.477 1 49.31 177 ASN B O 1
ATOM 3926 N N . LEU B 1 178 ? 21.312 -8.695 -16.25 1 54.22 178 LEU B N 1
ATOM 3927 C CA . LEU B 1 178 ? 21.812 -8.148 -17.5 1 54.22 178 LEU B CA 1
ATOM 3928 C C . LEU B 1 178 ? 20.656 -7.629 -18.359 1 54.22 178 LEU B C 1
ATOM 3930 O O . LEU B 1 178 ? 19.578 -8.227 -18.391 1 54.22 178 LEU B O 1
ATOM 3934 N N . GLU B 1 179 ? 20.828 -6.43 -18.875 1 55.69 179 GLU B N 1
ATOM 3935 C CA . GLU B 1 179 ? 19.906 -5.793 -19.812 1 55.69 179 GLU B CA 1
ATOM 3936 C C . GLU B 1 179 ? 19.375 -6.793 -20.828 1 55.69 179 GLU B C 1
ATOM 3938 O O . GLU B 1 179 ? 18.172 -6.805 -21.141 1 55.69 179 GLU B O 1
ATOM 3943 N N . GLN B 1 180 ? 20.328 -7.434 -21.562 1 57.25 180 GLN B N 1
ATOM 3944 C CA . GLN B 1 180 ? 19.938 -8.477 -22.516 1 57.25 180 GLN B CA 1
ATOM 3945 C C . GLN B 1 180 ? 18.938 -9.445 -21.891 1 57.25 180 GLN B C 1
ATOM 3947 O O . GLN B 1 180 ? 18 -9.875 -22.562 1 57.25 180 GLN B O 1
ATOM 3952 N N . ASN B 1 181 ? 18.953 -9.5 -20.688 1 76.81 181 ASN B N 1
ATOM 3953 C CA . ASN B 1 181 ? 18.125 -10.445 -19.953 1 76.81 181 ASN B CA 1
ATOM 3954 C C . ASN B 1 181 ? 16.719 -9.883 -19.719 1 76.81 181 ASN B C 1
ATOM 3956 O O . ASN B 1 181 ? 15.727 -10.602 -19.859 1 76.81 181 ASN B O 1
ATOM 3960 N N . LYS B 1 182 ? 16.781 -8.562 -20.016 1 79.94 182 LYS B N 1
ATOM 3961 C CA . LYS B 1 182 ? 15.477 -7.965 -19.781 1 79.94 182 LYS B CA 1
ATOM 3962 C C . LYS B 1 182 ? 14.602 -8.062 -21.031 1 79.94 182 LYS B C 1
ATOM 3964 O O . LYS B 1 182 ? 13.398 -8.32 -20.922 1 79.94 182 LYS B O 1
ATOM 3969 N N . SER B 1 183 ? 15.211 -7.828 -22.203 1 86.19 183 SER B N 1
ATOM 3970 C CA . SER B 1 183 ? 14.469 -7.918 -23.453 1 86.19 183 SER B CA 1
ATOM 3971 C C . SER B 1 183 ? 14 -9.344 -23.719 1 86.19 183 SER B C 1
ATOM 3973 O O . SER B 1 183 ? 12.875 -9.562 -24.188 1 86.19 183 SER B O 1
ATOM 3975 N N . ASP B 1 184 ? 14.844 -10.266 -23.484 1 89.5 184 ASP B N 1
ATOM 3976 C CA . ASP B 1 184 ? 14.508 -11.672 -23.688 1 89.5 184 ASP B CA 1
ATOM 3977 C C . ASP B 1 184 ? 13.375 -12.102 -22.75 1 89.5 184 ASP B C 1
ATOM 3979 O O . ASP B 1 184 ? 12.461 -12.82 -23.156 1 89.5 184 ASP B O 1
ATOM 3983 N N . ILE B 1 185 ? 13.484 -11.594 -21.594 1 88.88 185 ILE B N 1
ATOM 3984 C CA . ILE B 1 185 ? 12.445 -11.914 -20.609 1 88.88 185 ILE B CA 1
ATOM 3985 C C . ILE B 1 185 ? 11.109 -11.344 -21.078 1 88.88 185 ILE B C 1
ATOM 3987 O O . ILE B 1 185 ? 10.086 -12.031 -21.031 1 88.88 185 ILE B O 1
ATOM 3991 N N . SER B 1 186 ? 11.18 -10.141 -21.547 1 90.5 186 SER B N 1
ATOM 3992 C CA . SER B 1 186 ? 9.961 -9.492 -22.031 1 90.5 186 SER B CA 1
ATOM 3993 C C . SER B 1 186 ? 9.352 -10.258 -23.203 1 90.5 186 SER B C 1
ATOM 3995 O O . SER B 1 186 ? 8.141 -10.477 -23.25 1 90.5 186 SER B O 1
ATOM 3997 N N . LEU B 1 187 ? 10.195 -10.641 -24.078 1 93.88 187 LEU B N 1
ATOM 3998 C CA . LEU B 1 187 ? 9.727 -11.406 -25.234 1 93.88 187 LEU B CA 1
ATOM 3999 C C . LEU B 1 187 ? 9.117 -12.734 -24.797 1 93.88 187 LEU B C 1
ATOM 4001 O O . LEU B 1 187 ? 8.055 -13.117 -25.297 1 93.88 187 LEU B O 1
ATOM 4005 N N . PHE B 1 188 ? 9.734 -13.367 -23.922 1 93.38 188 PHE B N 1
ATOM 4006 C CA . PHE B 1 188 ? 9.258 -14.656 -23.453 1 93.38 188 PHE B CA 1
ATOM 4007 C C . PHE B 1 188 ? 7.914 -14.523 -22.75 1 93.38 188 PHE B C 1
ATOM 4009 O O . PHE B 1 188 ? 7.012 -15.336 -22.969 1 93.38 188 PHE B O 1
ATOM 4016 N N . ILE B 1 189 ? 7.781 -13.484 -21.984 1 91.75 189 ILE B N 1
ATOM 4017 C CA . ILE B 1 189 ? 6.531 -13.234 -21.281 1 91.75 189 ILE B CA 1
ATOM 4018 C C . ILE B 1 189 ? 5.418 -12.938 -22.281 1 91.75 189 ILE B C 1
ATOM 4020 O O . ILE B 1 189 ? 4.305 -13.445 -22.141 1 91.75 189 ILE B O 1
ATOM 4024 N N . GLN B 1 190 ? 5.742 -12.156 -23.234 1 93.75 190 GLN B N 1
ATOM 4025 C CA . GLN B 1 190 ? 4.762 -11.867 -24.281 1 93.75 190 GLN B CA 1
ATOM 4026 C C . GLN B 1 190 ? 4.367 -13.141 -25.016 1 93.75 190 GLN B C 1
ATOM 4028 O O . GLN B 1 190 ? 3.199 -13.32 -25.375 1 93.75 190 GLN B O 1
ATOM 4033 N N . PHE B 1 191 ? 5.383 -13.93 -25.266 1 95.69 191 PHE B N 1
ATOM 4034 C CA . PHE B 1 191 ? 5.117 -15.203 -25.922 1 95.69 191 PHE B CA 1
ATOM 4035 C C . PHE B 1 191 ? 4.16 -16.047 -25.094 1 95.69 191 PHE B C 1
ATOM 4037 O O . PHE B 1 191 ? 3.184 -16.578 -25.625 1 95.69 191 PHE B O 1
ATOM 4044 N N . GLN B 1 192 ? 4.359 -16.109 -23.844 1 93.06 192 GLN B N 1
ATOM 4045 C CA . GLN B 1 192 ? 3.486 -16.859 -22.953 1 93.06 192 GLN B CA 1
ATOM 4046 C C . GLN B 1 192 ? 2.062 -16.312 -22.984 1 93.06 192 GLN B C 1
ATOM 4048 O O . GLN B 1 192 ? 1.099 -17.078 -23.047 1 93.06 192 GLN B O 1
ATOM 4053 N N . ASN B 1 193 ? 1.961 -15.016 -22.938 1 92.56 193 ASN B N 1
ATOM 4054 C CA . ASN B 1 193 ? 0.661 -14.359 -22.984 1 92.56 193 ASN B CA 1
ATOM 4055 C C . ASN B 1 193 ? -0.088 -14.68 -24.266 1 92.56 193 ASN B C 1
ATOM 4057 O O . ASN B 1 193 ? -1.285 -14.969 -24.234 1 92.56 193 ASN B O 1
ATOM 4061 N N . GLN B 1 194 ? 0.615 -14.609 -25.359 1 94.5 194 GLN B N 1
ATOM 4062 C CA . GLN B 1 194 ? -0.005 -14.891 -26.641 1 94.5 194 GLN B CA 1
ATOM 4063 C C . GLN B 1 194 ? -0.377 -16.375 -26.766 1 94.5 194 GLN B C 1
ATOM 4065 O O . GLN B 1 194 ? -1.383 -16.703 -27.391 1 94.5 194 GLN B O 1
ATOM 4070 N N . LEU B 1 195 ? 0.401 -17.234 -26.219 1 93.81 195 LEU B N 1
ATOM 4071 C CA . LEU B 1 195 ? 0.073 -18.656 -26.203 1 93.81 195 LEU B CA 1
ATOM 4072 C C . LEU B 1 195 ? -1.238 -18.891 -25.469 1 93.81 195 LEU B C 1
ATOM 4074 O O . LEU B 1 195 ? -2.092 -19.656 -25.953 1 93.81 195 LEU B O 1
ATOM 4078 N N . ASP B 1 196 ? -1.391 -18.266 -24.391 1 90.81 196 ASP B N 1
ATOM 4079 C CA . ASP B 1 196 ? -2.607 -18.422 -23.594 1 90.81 196 ASP B CA 1
ATOM 4080 C C . ASP B 1 196 ? -3.838 -17.984 -24.375 1 90.81 196 ASP B C 1
ATOM 4082 O O . ASP B 1 196 ? -4.898 -18.594 -24.281 1 90.81 196 ASP B O 1
ATOM 4086 N N . LYS B 1 197 ? -3.654 -16.984 -25.156 1 92.38 197 LYS B N 1
ATOM 4087 C CA . LYS B 1 197 ? -4.773 -16.391 -25.875 1 92.38 197 LYS B CA 1
ATOM 4088 C C . LYS B 1 197 ? -5.09 -17.188 -27.141 1 92.38 197 LYS B C 1
ATOM 4090 O O . LYS B 1 197 ? -6.246 -17.25 -27.562 1 92.38 197 LYS B O 1
ATOM 4095 N N . ASN B 1 198 ? -4.016 -17.828 -27.688 1 94.56 198 ASN B N 1
ATOM 4096 C CA . ASN B 1 198 ? -4.195 -18.312 -29.047 1 94.56 198 ASN B CA 1
ATOM 4097 C C . ASN B 1 198 ? -3.93 -19.828 -29.141 1 94.56 198 ASN B C 1
ATOM 4099 O O . ASN B 1 198 ? -3.895 -20.391 -30.234 1 94.56 198 ASN B O 1
ATOM 4103 N N . ILE B 1 199 ? -3.779 -20.453 -28.062 1 91.94 199 ILE B N 1
ATOM 4104 C CA . ILE B 1 199 ? -3.328 -21.844 -28.078 1 91.94 199 ILE B CA 1
ATOM 4105 C C . ILE B 1 199 ? -4.352 -22.703 -28.797 1 91.94 199 ILE B C 1
ATOM 4107 O O . ILE B 1 199 ? -3.994 -23.719 -29.406 1 91.94 199 ILE B O 1
ATOM 4111 N N . SER B 1 200 ? -5.625 -22.312 -28.766 1 93.69 200 SER B N 1
ATOM 4112 C CA . SER B 1 200 ? -6.672 -23.078 -29.438 1 93.69 200 SER B CA 1
ATOM 4113 C C . SER B 1 200 ? -6.703 -22.781 -30.938 1 93.69 200 SER B C 1
ATOM 4115 O O . SER B 1 200 ? -7.309 -23.531 -31.703 1 93.69 200 SER B O 1
ATOM 4117 N N . ILE B 1 201 ? -6.094 -21.766 -31.328 1 94.12 201 ILE B N 1
ATOM 4118 C CA . ILE B 1 201 ? -6.176 -21.281 -32.719 1 94.12 201 ILE B CA 1
ATOM 4119 C C . ILE B 1 201 ? -4.965 -21.781 -33.5 1 94.12 201 ILE B C 1
ATOM 4121 O O . ILE B 1 201 ? -5.105 -22.234 -34.625 1 94.12 201 ILE B O 1
ATOM 4125 N N . THR B 1 202 ? -3.809 -21.734 -32.875 1 95.12 202 THR B N 1
ATOM 4126 C CA . THR B 1 202 ? -2.635 -22.125 -33.656 1 95.12 202 THR B CA 1
ATOM 4127 C C . THR B 1 202 ? -1.544 -22.672 -32.719 1 95.12 202 THR B C 1
ATOM 4129 O O . THR B 1 202 ? -1.406 -22.219 -31.578 1 95.12 202 THR B O 1
ATOM 4132 N N . ARG B 1 203 ? -0.785 -23.594 -33.219 1 94.44 203 ARG B N 1
ATOM 4133 C CA . ARG B 1 203 ? 0.392 -24.156 -32.562 1 94.44 203 ARG B CA 1
ATOM 4134 C C . ARG B 1 203 ? 1.646 -23.938 -33.406 1 94.44 203 ARG B C 1
ATOM 4136 O O . ARG B 1 203 ? 2.689 -24.531 -33.125 1 94.44 203 ARG B O 1
ATOM 4143 N N . ASN B 1 204 ? 1.437 -23.109 -34.375 1 96 204 ASN B N 1
ATOM 4144 C CA . ASN B 1 204 ? 2.516 -22.797 -35.312 1 96 204 ASN B CA 1
ATOM 4145 C C . ASN B 1 204 ? 3.41 -21.688 -34.781 1 96 204 ASN B C 1
ATOM 4147 O O . ASN B 1 204 ? 2.951 -20.562 -34.562 1 96 204 ASN B O 1
ATOM 4151 N N . VAL B 1 205 ? 4.684 -21.938 -34.688 1 97.25 205 VAL B N 1
ATOM 4152 C CA . VAL B 1 205 ? 5.637 -20.984 -34.125 1 97.25 205 VAL B CA 1
ATOM 4153 C C . VAL B 1 205 ? 5.699 -19.734 -35 1 97.25 205 VAL B C 1
ATOM 4155 O O . VAL B 1 205 ? 5.809 -18.625 -34.5 1 97.25 205 VAL B O 1
ATOM 4158 N N . ASN B 1 206 ? 5.578 -19.938 -36.25 1 97.12 206 ASN B N 1
ATOM 4159 C CA . ASN B 1 206 ? 5.688 -18.812 -37.188 1 97.12 206 ASN B CA 1
ATOM 4160 C C . ASN B 1 206 ? 4.543 -17.828 -37 1 97.12 206 ASN B C 1
ATOM 4162 O O . ASN B 1 206 ? 4.727 -16.625 -37.188 1 97.12 206 ASN B O 1
ATOM 4166 N N . GLU B 1 207 ? 3.412 -18.266 -36.75 1 97.31 207 GLU B N 1
ATOM 4167 C CA . GLU B 1 207 ? 2.281 -17.375 -36.5 1 97.31 207 GLU B CA 1
ATOM 4168 C C . GLU B 1 207 ? 2.521 -16.531 -35.25 1 97.31 207 GLU B C 1
ATOM 4170 O O . GLU B 1 207 ? 2.176 -15.344 -35.219 1 97.31 207 GLU B O 1
ATOM 4175 N N . TYR B 1 208 ? 3.109 -17.125 -34.219 1 97.5 208 TYR B N 1
ATOM 4176 C CA . TYR B 1 208 ? 3.426 -16.375 -33.031 1 97.5 208 TYR B CA 1
ATOM 4177 C C . TYR B 1 208 ? 4.527 -15.352 -33.281 1 97.5 208 TYR B C 1
ATOM 4179 O O . TYR B 1 208 ? 4.523 -14.258 -32.719 1 97.5 208 TYR B O 1
ATOM 4187 N N . CYS B 1 209 ? 5.5 -15.695 -34.062 1 97.75 209 CYS B N 1
ATOM 4188 C CA . CYS B 1 209 ? 6.527 -14.734 -34.469 1 97.75 209 CYS B CA 1
ATOM 4189 C C . CYS B 1 209 ? 5.906 -13.492 -35.094 1 97.75 209 CYS B C 1
ATOM 4191 O O . CYS B 1 209 ? 6.32 -12.375 -34.812 1 97.75 209 CYS B O 1
ATOM 4193 N N . LYS B 1 210 ? 4.906 -13.734 -35.906 1 97.56 210 LYS B N 1
ATOM 4194 C CA . LYS B 1 210 ? 4.211 -12.625 -36.562 1 97.56 210 LYS B CA 1
ATOM 4195 C C . LYS B 1 210 ? 3.484 -11.758 -35.562 1 97.56 210 LYS B C 1
ATOM 4197 O O . LYS B 1 210 ? 3.588 -10.531 -35.594 1 97.56 210 LYS B O 1
ATOM 4202 N N . ILE B 1 211 ? 2.793 -12.391 -34.656 1 96.69 211 ILE B N 1
ATOM 4203 C CA . ILE B 1 211 ? 2.029 -11.68 -33.656 1 96.69 211 ILE B CA 1
ATOM 4204 C C . ILE B 1 211 ? 2.971 -10.828 -32.812 1 96.69 211 ILE B C 1
ATOM 4206 O O . ILE B 1 211 ? 2.643 -9.688 -32.438 1 96.69 211 ILE B O 1
ATOM 4210 N N . LEU B 1 212 ? 4.145 -11.375 -32.531 1 97.38 212 LEU B N 1
ATOM 4211 C CA . LEU B 1 212 ? 5.082 -10.742 -31.625 1 97.38 212 LEU B CA 1
ATOM 4212 C C . LEU B 1 212 ? 6.062 -9.844 -32.375 1 97.38 212 LEU B C 1
ATOM 4214 O O . LEU B 1 212 ? 6.898 -9.18 -31.75 1 97.38 212 LEU B O 1
ATOM 4218 N N . ASN B 1 213 ? 5.953 -9.836 -33.625 1 97.19 213 ASN B N 1
ATOM 4219 C CA . ASN B 1 213 ? 6.848 -9.062 -34.469 1 97.19 213 ASN B CA 1
ATOM 4220 C C . ASN B 1 213 ? 8.312 -9.391 -34.188 1 97.19 213 ASN B C 1
ATOM 4222 O O . ASN B 1 213 ? 9.117 -8.5 -33.938 1 97.19 213 ASN B O 1
ATOM 4226 N N . THR B 1 214 ? 8.602 -10.688 -34.219 1 97.69 214 THR B N 1
ATOM 4227 C CA . THR B 1 214 ? 9.961 -11.188 -34 1 97.69 214 THR B CA 1
ATOM 4228 C C . THR B 1 214 ? 10.305 -12.273 -35.031 1 97.69 214 THR B C 1
ATOM 4230 O O . THR B 1 214 ? 9.477 -12.625 -35.875 1 97.69 214 THR B O 1
ATOM 4233 N N . THR B 1 215 ? 11.547 -12.734 -35.031 1 97.38 215 THR B N 1
ATOM 4234 C CA . THR B 1 215 ? 11.984 -13.789 -35.938 1 97.38 215 THR B CA 1
ATOM 4235 C C . THR B 1 215 ? 11.969 -15.148 -35.219 1 97.38 215 THR B C 1
ATOM 4237 O O . THR B 1 215 ? 12.008 -15.211 -34 1 97.38 215 THR B O 1
ATOM 4240 N N . TYR B 1 216 ? 11.891 -16.141 -36.062 1 97.19 216 TYR B N 1
ATOM 4241 C CA . TYR B 1 216 ? 11.938 -17.5 -35.531 1 97.19 216 TYR B CA 1
ATOM 4242 C C . TYR B 1 216 ? 13.203 -17.734 -34.719 1 97.19 216 TYR B C 1
ATOM 4244 O O . TYR B 1 216 ? 13.148 -18.312 -33.625 1 97.19 216 TYR B O 1
ATOM 4252 N N . ARG B 1 217 ? 14.305 -17.266 -35.219 1 97.38 217 ARG B N 1
ATOM 4253 C CA . ARG B 1 217 ? 15.586 -17.453 -34.531 1 97.38 217 ARG B CA 1
ATOM 4254 C C . ARG B 1 217 ? 15.57 -16.797 -33.156 1 97.38 217 ARG B C 1
ATOM 4256 O O . ARG B 1 217 ? 15.953 -17.438 -32.188 1 97.38 217 ARG B O 1
ATOM 4263 N N . LYS B 1 218 ? 15.07 -15.641 -33.125 1 97 218 LYS B N 1
ATOM 4264 C CA . LYS B 1 218 ? 15.062 -14.898 -31.859 1 97 218 LYS B CA 1
ATOM 4265 C C . LYS B 1 218 ? 14.141 -15.555 -30.844 1 97 218 LYS B C 1
ATOM 4267 O O . LYS B 1 218 ? 14.5 -15.719 -29.672 1 97 218 LYS B O 1
ATOM 4272 N N . LEU B 1 219 ? 12.961 -15.875 -31.266 1 97.31 219 LEU B N 1
ATOM 4273 C CA . LEU B 1 219 ? 12 -16.5 -30.359 1 97.31 219 LEU B CA 1
ATOM 4274 C C . LEU B 1 219 ? 12.508 -17.859 -29.891 1 97.31 219 LEU B C 1
ATOM 4276 O O . LEU B 1 219 ? 12.406 -18.172 -28.703 1 97.31 219 LEU B O 1
ATOM 4280 N N . ASN B 1 220 ? 13.039 -18.578 -30.797 1 96.94 220 ASN B N 1
ATOM 4281 C CA . ASN B 1 220 ? 13.578 -19.891 -30.453 1 96.94 220 ASN B CA 1
ATOM 4282 C C . ASN B 1 220 ? 14.734 -19.797 -29.469 1 96.94 220 ASN B C 1
ATOM 4284 O O . ASN B 1 220 ? 14.805 -20.547 -28.516 1 96.94 220 ASN B O 1
ATOM 4288 N N . ASP B 1 221 ? 15.625 -18.875 -29.719 1 95.81 221 ASP B N 1
ATOM 4289 C CA . ASP B 1 221 ? 16.766 -18.656 -28.828 1 95.81 221 ASP B CA 1
ATOM 4290 C C . ASP B 1 221 ? 16.297 -18.234 -27.438 1 95.81 221 ASP B C 1
ATOM 4292 O O . ASP B 1 221 ? 16.828 -18.703 -26.438 1 95.81 221 ASP B O 1
ATOM 4296 N N . THR B 1 222 ? 15.352 -17.391 -27.453 1 94.44 222 THR B N 1
ATOM 4297 C CA . THR B 1 222 ? 14.789 -16.906 -26.188 1 94.44 222 THR B CA 1
ATOM 4298 C C . THR B 1 222 ? 14.172 -18.062 -25.406 1 94.44 222 THR B C 1
ATOM 4300 O O . THR B 1 222 ? 14.406 -18.203 -24.203 1 94.44 222 THR B O 1
ATOM 4303 N N . CYS B 1 223 ? 13.422 -18.859 -26.062 1 94.25 223 CYS B N 1
ATOM 4304 C CA . CYS B 1 223 ? 12.789 -20 -25.406 1 94.25 223 CYS B CA 1
ATOM 4305 C C . CYS B 1 223 ? 13.836 -20.953 -24.844 1 94.25 223 CYS B C 1
ATOM 4307 O O . CYS B 1 223 ? 13.695 -21.438 -23.719 1 94.25 223 CYS B O 1
ATOM 4309 N N . LYS B 1 224 ? 14.844 -21.188 -25.562 1 94.75 224 LYS B N 1
ATOM 4310 C CA . LYS B 1 224 ? 15.898 -22.094 -25.125 1 94.75 224 LYS B CA 1
ATOM 4311 C C . LYS B 1 224 ? 16.594 -21.578 -23.875 1 94.75 224 LYS B C 1
ATOM 4313 O O . LYS B 1 224 ? 16.969 -22.375 -23 1 94.75 224 LYS B O 1
ATOM 4318 N N . VAL B 1 225 ? 16.75 -20.375 -23.828 1 90.38 225 VAL B N 1
ATOM 4319 C CA . VAL B 1 225 ? 17.438 -19.75 -22.703 1 90.38 225 VAL B CA 1
ATOM 4320 C C . VAL B 1 225 ? 16.672 -20.047 -21.422 1 90.38 225 VAL B C 1
ATOM 4322 O O . VAL B 1 225 ? 17.266 -20.391 -20.391 1 90.38 225 VAL B O 1
ATOM 4325 N N . PHE B 1 226 ? 15.328 -20.031 -21.516 1 88.94 226 PHE B N 1
ATOM 4326 C CA . PHE B 1 226 ? 14.539 -20.047 -20.281 1 88.94 226 PHE B CA 1
ATOM 4327 C C . PHE B 1 226 ? 13.992 -21.453 -20.031 1 88.94 226 PHE B C 1
ATOM 4329 O O . PHE B 1 226 ? 13.758 -21.828 -18.875 1 88.94 226 PHE B O 1
ATOM 4336 N N . THR B 1 227 ? 13.82 -22.266 -21.078 1 91.62 227 THR B N 1
ATOM 4337 C CA . THR B 1 227 ? 13.148 -23.547 -20.891 1 91.62 227 THR B CA 1
ATOM 4338 C C . THR B 1 227 ? 14.031 -24.703 -21.344 1 91.62 227 THR B C 1
ATOM 4340 O O . THR B 1 227 ? 13.703 -25.859 -21.125 1 91.62 227 THR B O 1
ATOM 4343 N N . HIS B 1 228 ? 15.164 -24.375 -22.094 1 93.38 228 HIS B N 1
ATOM 4344 C CA . HIS B 1 228 ? 16.078 -25.344 -22.672 1 93.38 228 HIS B CA 1
ATOM 4345 C C . HIS B 1 228 ? 15.406 -26.172 -23.75 1 93.38 228 HIS B C 1
ATOM 4347 O O . HIS B 1 228 ? 15.828 -27.297 -24.047 1 93.38 228 HIS B O 1
ATOM 4353 N N . LYS B 1 229 ? 14.383 -25.594 -24.312 1 95.06 229 LYS B N 1
ATOM 4354 C CA . LYS B 1 229 ? 13.641 -26.234 -25.406 1 95.06 229 LYS B CA 1
ATOM 4355 C C . LYS B 1 229 ? 13.422 -25.266 -26.562 1 95.06 229 LYS B C 1
ATOM 4357 O O . LYS B 1 229 ? 13.508 -24.047 -26.391 1 95.06 229 LYS B O 1
ATOM 4362 N N . THR B 1 230 ? 13.188 -25.844 -27.703 1 96.12 230 THR B N 1
ATOM 4363 C CA . THR B 1 230 ? 12.812 -25.016 -28.844 1 96.12 230 THR B CA 1
ATOM 4364 C C . THR B 1 230 ? 11.438 -24.406 -28.641 1 96.12 230 THR B C 1
ATOM 4366 O O . THR B 1 230 ? 10.672 -24.844 -27.781 1 96.12 230 THR B O 1
ATOM 4369 N N . ALA B 1 231 ? 11.125 -23.438 -29.406 1 96.81 231 ALA B N 1
ATOM 4370 C CA . ALA B 1 231 ? 9.812 -22.797 -29.344 1 96.81 231 ALA B CA 1
ATOM 4371 C C . ALA B 1 231 ? 8.695 -23.797 -29.578 1 96.81 231 ALA B C 1
ATOM 4373 O O . ALA B 1 231 ? 7.676 -23.781 -28.891 1 96.81 231 ALA B O 1
ATOM 4374 N N . LYS B 1 232 ? 8.914 -24.672 -30.516 1 96.44 232 LYS B N 1
ATOM 4375 C CA . LYS B 1 232 ? 7.918 -25.688 -30.828 1 96.44 232 LYS B CA 1
ATOM 4376 C C . LYS B 1 232 ? 7.711 -26.641 -29.656 1 96.44 232 LYS B C 1
ATOM 4378 O O . LYS B 1 232 ? 6.574 -26.922 -29.281 1 96.44 232 LYS B O 1
ATOM 4383 N N . SER B 1 233 ? 8.812 -27.125 -29.156 1 96.19 233 SER B N 1
ATOM 4384 C CA . SER B 1 233 ? 8.734 -28.016 -28.016 1 96.19 233 SER B CA 1
ATOM 4385 C C . SER B 1 233 ? 8.078 -27.328 -26.812 1 96.19 233 SER B C 1
ATOM 4387 O O . SER B 1 233 ? 7.332 -27.969 -26.062 1 96.19 233 SER B O 1
ATOM 4389 N N . PHE B 1 234 ? 8.359 -26.062 -26.688 1 96.69 234 PHE B N 1
ATOM 4390 C CA . PHE B 1 234 ? 7.754 -25.281 -25.609 1 96.69 234 PHE B CA 1
ATOM 4391 C C . PHE B 1 234 ? 6.242 -25.203 -25.781 1 96.69 234 PHE B C 1
ATOM 4393 O O . PHE B 1 234 ? 5.488 -25.359 -24.812 1 96.69 234 PHE B O 1
ATOM 4400 N N . ILE B 1 235 ? 5.781 -24.984 -26.906 1 97 235 ILE B N 1
ATOM 4401 C CA . ILE B 1 235 ? 4.348 -24.938 -27.188 1 97 235 ILE B CA 1
ATOM 4402 C C . ILE B 1 235 ? 3.701 -26.266 -26.812 1 97 235 ILE B C 1
ATOM 4404 O O . ILE B 1 235 ? 2.648 -26.297 -26.172 1 97 235 ILE B O 1
ATOM 4408 N N . ASP B 1 236 ? 4.391 -27.359 -27.234 1 96.25 236 ASP B N 1
ATOM 4409 C CA . ASP B 1 236 ? 3.869 -28.688 -26.891 1 96.25 236 ASP B CA 1
ATOM 4410 C C . ASP B 1 236 ? 3.779 -28.875 -25.375 1 96.25 236 ASP B C 1
ATOM 4412 O O . ASP B 1 236 ? 2.783 -29.391 -24.875 1 96.25 236 ASP B O 1
ATOM 4416 N N . ASP B 1 237 ? 4.801 -28.438 -24.734 1 95.44 237 ASP B N 1
ATOM 4417 C CA . ASP B 1 237 ? 4.828 -28.547 -23.281 1 95.44 237 ASP B CA 1
ATOM 4418 C C . ASP B 1 237 ? 3.676 -27.766 -22.656 1 95.44 237 ASP B C 1
ATOM 4420 O O . ASP B 1 237 ? 3.049 -28.234 -21.703 1 95.44 237 ASP B O 1
ATOM 4424 N N . VAL B 1 238 ? 3.412 -26.562 -23.156 1 95.5 238 VAL B N 1
ATOM 4425 C CA . VAL B 1 238 ? 2.342 -25.719 -22.641 1 95.5 238 VAL B CA 1
ATOM 4426 C C . VAL B 1 238 ? 0.992 -26.391 -22.875 1 95.5 238 VAL B C 1
ATOM 4428 O O . VAL B 1 238 ? 0.136 -26.406 -21.984 1 95.5 238 VAL B O 1
ATOM 4431 N N . ILE B 1 239 ? 0.825 -26.969 -24 1 95.94 239 ILE B N 1
ATOM 4432 C CA . ILE B 1 239 ? -0.423 -27.641 -24.328 1 95.94 239 ILE B CA 1
ATOM 4433 C C . ILE B 1 239 ? -0.646 -28.812 -23.375 1 95.94 239 ILE B C 1
ATOM 4435 O O . ILE B 1 239 ? -1.747 -28.984 -22.844 1 95.94 239 ILE B O 1
ATOM 4439 N N . ILE B 1 240 ? 0.393 -29.562 -23.172 1 96.06 240 ILE B N 1
ATOM 4440 C CA . ILE B 1 240 ? 0.29 -30.719 -22.281 1 96.06 240 ILE B CA 1
ATOM 4441 C C . ILE B 1 240 ? -0.017 -30.25 -20.859 1 96.06 240 ILE B C 1
ATOM 4443 O O . ILE B 1 240 ? -0.857 -30.844 -20.172 1 96.06 240 ILE B O 1
ATOM 4447 N N . LEU B 1 241 ? 0.632 -29.234 -20.438 1 95.19 241 LEU B N 1
ATOM 4448 C CA . LEU B 1 241 ? 0.388 -28.703 -19.109 1 95.19 241 LEU B CA 1
ATOM 4449 C C . LEU B 1 241 ? -1.063 -28.25 -18.953 1 95.19 241 LEU B C 1
ATOM 4451 O O . LEU B 1 241 ? -1.732 -28.625 -17.984 1 95.19 241 LEU B O 1
ATOM 4455 N N . LYS B 1 242 ? -1.57 -27.531 -19.906 1 94.44 242 LYS B N 1
ATOM 4456 C CA . LYS B 1 242 ? -2.953 -27.062 -19.875 1 94.44 242 LYS B CA 1
ATOM 4457 C C . LYS B 1 242 ? -3.928 -28.234 -19.906 1 94.44 242 LYS B C 1
ATOM 4459 O O . LYS B 1 242 ? -4.953 -28.219 -19.219 1 94.44 242 LYS B O 1
ATOM 4464 N N . ALA B 1 243 ? -3.57 -29.156 -20.703 1 95.31 243 ALA B N 1
ATOM 4465 C CA . ALA B 1 243 ? -4.402 -30.359 -20.75 1 95.31 243 ALA B CA 1
ATOM 4466 C C . ALA B 1 243 ? -4.512 -31.016 -19.391 1 95.31 243 ALA B C 1
ATOM 4468 O O . ALA B 1 243 ? -5.609 -31.328 -18.922 1 95.31 243 ALA B O 1
ATOM 4469 N N . LYS B 1 244 ? -3.365 -31.203 -18.812 1 94.75 244 LYS B N 1
ATOM 4470 C CA . LYS B 1 244 ? -3.344 -31.797 -17.469 1 94.75 244 LYS B CA 1
ATOM 4471 C C . LYS B 1 244 ? -4.133 -30.953 -16.484 1 94.75 244 LYS B C 1
ATOM 4473 O O . LYS B 1 244 ? -4.867 -31.484 -15.648 1 94.75 244 LYS B O 1
ATOM 4478 N N . GLN B 1 245 ? -4.012 -29.672 -16.531 1 93.81 245 GLN B N 1
ATOM 4479 C CA . GLN B 1 245 ? -4.738 -28.75 -15.656 1 93.81 245 GLN B CA 1
ATOM 4480 C C . GLN B 1 245 ? -6.242 -28.875 -15.859 1 93.81 245 GLN B C 1
ATOM 4482 O O . GLN B 1 245 ? -7.004 -28.969 -14.898 1 93.81 245 GLN B O 1
ATOM 4487 N N . TYR B 1 246 ? -6.637 -28.891 -17.109 1 93.19 246 TYR B N 1
ATOM 4488 C CA . TYR B 1 246 ? -8.055 -29 -17.438 1 93.19 246 TYR B CA 1
ATOM 4489 C C . TYR B 1 246 ? -8.617 -30.344 -16.969 1 93.19 246 TYR B C 1
ATOM 4491 O O . TYR B 1 246 ? -9.703 -30.406 -16.406 1 93.19 246 TYR B O 1
ATOM 4499 N N . LEU B 1 247 ? -7.859 -31.312 -17.188 1 92.75 247 LEU B N 1
ATOM 4500 C CA . LEU B 1 247 ? -8.312 -32.656 -16.859 1 92.75 247 LEU B CA 1
ATOM 4501 C C . LEU B 1 247 ? -8.367 -32.844 -15.344 1 92.75 247 LEU B C 1
ATOM 4503 O O . LEU B 1 247 ? -9.008 -33.781 -14.859 1 92.75 247 LEU B O 1
ATOM 4507 N N . SER B 1 248 ? -7.609 -32.031 -14.641 1 89.31 248 SER B N 1
ATOM 4508 C CA . SER B 1 248 ? -7.625 -32.062 -13.18 1 89.31 248 SER B CA 1
ATOM 4509 C C . SER B 1 248 ? -8.812 -31.281 -12.617 1 89.31 248 SER B C 1
ATOM 4511 O O . SER B 1 248 ? -9.07 -31.312 -11.414 1 89.31 248 SER B O 1
ATOM 4513 N N . ASP B 1 249 ? -9.367 -30.531 -13.531 1 83.5 249 ASP B N 1
ATOM 4514 C CA . ASP B 1 249 ? -10.562 -29.766 -13.172 1 83.5 249 ASP B CA 1
ATOM 4515 C C . ASP B 1 249 ? -11.812 -30.656 -13.258 1 83.5 249 ASP B C 1
ATOM 4517 O O . ASP B 1 249 ? -12.055 -31.297 -14.281 1 83.5 249 ASP B O 1
ATOM 4521 N N . GLN B 1 250 ? -12.516 -30.688 -12.352 1 71.31 250 GLN B N 1
ATOM 4522 C CA . GLN B 1 250 ? -13.656 -31.594 -12.273 1 71.31 250 GLN B CA 1
ATOM 4523 C C . GLN B 1 250 ? -14.727 -31.219 -13.297 1 71.31 250 GLN B C 1
ATOM 4525 O O . GLN B 1 250 ? -15.523 -32.062 -13.703 1 71.31 250 GLN B O 1
ATOM 4530 N N . ASP B 1 251 ? -14.68 -30.062 -13.711 1 76.31 251 ASP B N 1
ATOM 4531 C CA . ASP B 1 251 ? -15.742 -29.578 -14.578 1 76.31 251 ASP B CA 1
ATOM 4532 C C . ASP B 1 251 ? -15.398 -29.797 -16.047 1 76.31 251 ASP B C 1
ATOM 4534 O O . ASP B 1 251 ? -16.219 -29.547 -16.938 1 76.31 251 ASP B O 1
ATOM 4538 N N . LYS B 1 252 ? -14.273 -30.359 -16.281 1 79.88 252 LYS B N 1
ATOM 4539 C CA . LYS B 1 252 ? -13.883 -30.531 -17.672 1 79.88 252 LYS B CA 1
ATOM 4540 C C . LYS B 1 252 ? -13.648 -32 -18 1 79.88 252 LYS B C 1
ATOM 4542 O O . LYS B 1 252 ? -13.023 -32.719 -17.234 1 79.88 252 LYS B O 1
ATOM 4547 N N . ASN B 1 253 ? -14.266 -32.375 -19.078 1 89.75 253 ASN B N 1
ATOM 4548 C CA . ASN B 1 253 ? -14 -33.719 -19.562 1 89.75 253 ASN B CA 1
ATOM 4549 C C . ASN B 1 253 ? -13.031 -33.719 -20.734 1 89.75 253 ASN B C 1
ATOM 4551 O O . ASN B 1 253 ? -12.547 -32.656 -21.141 1 89.75 253 ASN B O 1
ATOM 4555 N N . ILE B 1 254 ? -12.734 -34.875 -21.219 1 95.06 254 ILE B N 1
ATOM 4556 C CA . ILE B 1 254 ? -11.703 -35.062 -22.234 1 95.06 254 ILE B CA 1
ATOM 4557 C C . ILE B 1 254 ? -12.102 -34.312 -23.516 1 95.06 254 ILE B C 1
ATOM 4559 O O . ILE B 1 254 ? -11.266 -33.656 -24.156 1 95.06 254 ILE B O 1
ATOM 4563 N N . SER B 1 255 ? -13.414 -34.344 -23.812 1 95.12 255 SER B N 1
ATOM 4564 C CA . SER B 1 255 ? -13.898 -33.688 -25.031 1 95.12 255 SER B CA 1
ATOM 4565 C C . SER B 1 255 ? -13.766 -32.188 -24.953 1 95.12 255 SER B C 1
ATOM 4567 O O . SER B 1 255 ? -13.289 -31.547 -25.891 1 95.12 255 SER B O 1
ATOM 4569 N N . ILE B 1 256 ? -14.188 -31.672 -23.906 1 94.19 256 ILE B N 1
ATOM 4570 C CA . ILE B 1 256 ? -14.117 -30.234 -23.688 1 94.19 256 ILE B CA 1
ATOM 4571 C C . ILE B 1 256 ? -12.656 -29.781 -23.703 1 94.19 256 ILE B C 1
ATOM 4573 O O . ILE B 1 256 ? -12.312 -28.766 -24.312 1 94.19 256 ILE B O 1
ATOM 4577 N N . THR B 1 257 ? -11.812 -30.562 -23.047 1 95.94 257 THR B N 1
ATOM 4578 C CA . THR B 1 257 ? -10.391 -30.25 -23 1 95.94 257 THR B CA 1
ATOM 4579 C C . THR B 1 257 ? -9.797 -30.25 -24.406 1 95.94 257 THR B C 1
ATOM 4581 O O . THR B 1 257 ? -9.07 -29.312 -24.781 1 95.94 257 THR B O 1
ATOM 4584 N N . SER B 1 258 ? -10.117 -31.25 -25.172 1 96.12 258 SER B N 1
ATOM 4585 C CA . SER B 1 258 ? -9.664 -31.344 -26.547 1 96.12 258 SER B CA 1
ATOM 4586 C C . SER B 1 258 ? -10.062 -30.109 -27.344 1 96.12 258 SER B C 1
ATOM 4588 O O . SER B 1 258 ? -9.234 -29.516 -28.047 1 96.12 258 SER B O 1
ATOM 4590 N N . TYR B 1 259 ? -11.281 -29.703 -27.172 1 93.69 259 TYR B N 1
ATOM 4591 C CA . TYR B 1 259 ? -11.82 -28.547 -27.891 1 93.69 259 TYR B CA 1
ATOM 4592 C C . TYR B 1 259 ? -11.125 -27.266 -27.453 1 93.69 259 TYR B C 1
ATOM 4594 O O . TYR B 1 259 ? -10.727 -26.453 -28.297 1 93.69 259 TYR B O 1
ATOM 4602 N N . LEU B 1 260 ? -10.93 -27.125 -26.172 1 93.38 260 LEU B N 1
ATOM 4603 C CA . LEU B 1 260 ? -10.328 -25.906 -25.625 1 93.38 260 LEU B CA 1
ATOM 4604 C C . LEU B 1 260 ? -8.883 -25.75 -26.078 1 93.38 260 LEU B C 1
ATOM 4606 O O . LEU B 1 260 ? -8.383 -24.641 -26.188 1 93.38 260 LEU B O 1
ATOM 4610 N N . LEU B 1 261 ? -8.289 -26.859 -26.438 1 95.94 261 LEU B N 1
ATOM 4611 C CA . LEU B 1 261 ? -6.879 -26.812 -26.828 1 95.94 261 LEU B CA 1
ATOM 4612 C C . LEU B 1 261 ? -6.73 -26.828 -28.344 1 95.94 261 LEU B C 1
ATOM 4614 O O . LEU B 1 261 ? -5.613 -26.859 -28.859 1 95.94 261 LEU B O 1
ATOM 4618 N N . GLY B 1 262 ? -7.867 -26.859 -29.047 1 94.88 262 GLY B N 1
ATOM 4619 C CA . GLY B 1 262 ? -7.875 -26.609 -30.484 1 94.88 262 GLY B CA 1
ATOM 4620 C C . GLY B 1 262 ? -7.707 -27.859 -31.312 1 94.88 262 GLY B C 1
ATOM 4621 O O . GLY B 1 262 ? -7.32 -27.797 -32.469 1 94.88 262 GLY B O 1
ATOM 4622 N N . PHE B 1 263 ? -7.977 -28.969 -30.766 1 96.19 263 PHE B N 1
ATOM 4623 C CA . PHE B 1 263 ? -7.914 -30.203 -31.547 1 96.19 263 PHE B CA 1
ATOM 4624 C C . PHE B 1 263 ? -9.219 -30.422 -32.312 1 96.19 263 PHE B C 1
ATOM 4626 O O . PHE B 1 263 ? -10.305 -30.203 -31.766 1 96.19 263 PHE B O 1
ATOM 4633 N N . GLU B 1 264 ? -9.102 -30.812 -33.438 1 93.56 264 GLU B N 1
ATOM 4634 C CA . GLU B 1 264 ? -10.273 -31.047 -34.25 1 93.56 264 GLU B CA 1
ATOM 4635 C C . GLU B 1 264 ? -10.984 -32.344 -33.844 1 93.56 264 GLU B C 1
ATOM 4637 O O . GLU B 1 264 ? -12.211 -32.438 -33.906 1 93.56 264 GLU B O 1
ATOM 4642 N N . GLU B 1 265 ? -10.18 -33.312 -33.469 1 95.62 265 GLU B N 1
ATOM 4643 C CA . GLU B 1 265 ? -10.703 -34.594 -33.062 1 95.62 265 GLU B CA 1
ATOM 4644 C C . GLU B 1 265 ? -10.133 -35.031 -31.703 1 95.62 265 GLU B C 1
ATOM 4646 O O . GLU B 1 265 ? -8.938 -34.906 -31.453 1 95.62 265 GLU B O 1
ATOM 4651 N N . VAL B 1 266 ? -11 -35.594 -30.938 1 96.44 266 VAL B N 1
ATOM 4652 C CA . VAL B 1 266 ? -10.617 -36.062 -29.609 1 96.44 266 VAL B CA 1
ATOM 4653 C C . VAL B 1 266 ? -9.531 -37.125 -29.719 1 96.44 266 VAL B C 1
ATOM 4655 O O . VAL B 1 266 ? -8.617 -37.188 -28.891 1 96.44 266 VAL B O 1
ATOM 4658 N N . SER B 1 267 ? -9.617 -37.875 -30.781 1 96.5 267 SER B N 1
ATOM 4659 C CA . SER B 1 267 ? -8.625 -38.906 -31 1 96.5 267 SER B CA 1
ATOM 4660 C C . SER B 1 267 ? -7.23 -38.312 -31.188 1 96.5 267 SER B C 1
ATOM 4662 O O . SER B 1 267 ? -6.246 -38.875 -30.672 1 96.5 267 SER B O 1
ATOM 4664 N N . ASN B 1 268 ? -7.148 -37.25 -31.922 1 96.75 268 ASN B N 1
ATOM 4665 C CA . ASN B 1 268 ? -5.867 -36.594 -32.125 1 96.75 268 ASN B CA 1
ATOM 4666 C C . ASN B 1 268 ? -5.297 -36.062 -30.812 1 96.75 268 ASN B C 1
ATOM 4668 O O . ASN B 1 268 ? -4.09 -36.125 -30.578 1 96.75 268 ASN B O 1
ATOM 4672 N N . PHE B 1 269 ? -6.191 -35.531 -30.047 1 97.5 269 PHE B N 1
ATOM 4673 C CA . PHE B 1 269 ? -5.789 -35.031 -28.719 1 97.5 269 PHE B CA 1
ATOM 4674 C C . PHE B 1 269 ? -5.246 -36.188 -27.875 1 97.5 269 PHE B C 1
ATOM 4676 O O . PHE B 1 269 ? -4.18 -36.062 -27.266 1 97.5 269 PHE B O 1
ATOM 4683 N N . SER B 1 270 ? -5.93 -37.219 -27.828 1 97.44 270 SER B N 1
ATOM 4684 C CA . SER B 1 270 ? -5.547 -38.344 -27.016 1 97.44 270 SER B CA 1
ATOM 4685 C C . SER B 1 270 ? -4.188 -38.906 -27.438 1 97.44 270 SER B C 1
ATOM 4687 O O . SER B 1 270 ? -3.359 -39.25 -26.594 1 97.44 270 SER B O 1
ATOM 4689 N N . LYS B 1 271 ? -3.955 -39 -28.734 1 97.38 271 LYS B N 1
ATOM 4690 C CA . LYS B 1 271 ? -2.67 -39.469 -29.25 1 97.38 271 LYS B CA 1
ATOM 4691 C C . LYS B 1 271 ? -1.544 -38.5 -28.859 1 97.38 271 LYS B C 1
ATOM 4693 O O . LYS B 1 271 ? -0.465 -38.938 -28.453 1 97.38 271 LYS B O 1
ATOM 4698 N N . PHE B 1 272 ? -1.847 -37.312 -29.062 1 97.19 272 PHE B N 1
ATOM 4699 C CA . PHE B 1 272 ? -0.877 -36.281 -28.703 1 97.19 272 PHE B CA 1
ATOM 4700 C C . PHE B 1 272 ? -0.514 -36.344 -27.219 1 97.19 272 PHE B C 1
ATOM 4702 O O . PHE B 1 272 ? 0.666 -36.344 -26.859 1 97.19 272 PHE B O 1
ATOM 4709 N N . PHE B 1 273 ? -1.548 -36.406 -26.391 1 97.94 273 PHE B N 1
ATOM 4710 C CA . PHE B 1 273 ? -1.373 -36.469 -24.953 1 97.94 273 PHE B CA 1
ATOM 4711 C C . PHE B 1 273 ? -0.562 -37.688 -24.547 1 97.94 273 PHE B C 1
ATOM 4713 O O . PHE B 1 273 ? 0.391 -37.594 -23.781 1 97.94 273 PHE B O 1
ATOM 4720 N N . LYS B 1 274 ? -0.845 -38.781 -25.109 1 97.44 274 LYS B N 1
ATOM 4721 C CA . LYS B 1 274 ? -0.149 -40.031 -24.812 1 97.44 274 LYS B CA 1
ATOM 4722 C C . LYS B 1 274 ? 1.306 -39.969 -25.281 1 97.44 274 LYS B C 1
ATOM 4724 O O . LYS B 1 274 ? 2.203 -40.438 -24.562 1 97.44 274 LYS B O 1
ATOM 4729 N N . LYS B 1 275 ? 1.521 -39.438 -26.375 1 97.06 275 LYS B N 1
ATOM 4730 C CA . LYS B 1 275 ? 2.869 -39.312 -26.922 1 97.06 275 LYS B CA 1
ATOM 4731 C C . LYS B 1 275 ? 3.775 -38.531 -25.984 1 97.06 275 LYS B C 1
ATOM 4733 O O . LYS B 1 275 ? 4.949 -38.875 -25.812 1 97.06 275 LYS B O 1
ATOM 4738 N N . HIS B 1 276 ? 3.191 -37.562 -25.344 1 95.75 276 HIS B N 1
ATOM 4739 C CA . HIS B 1 276 ? 4.016 -36.656 -24.578 1 95.75 276 HIS B CA 1
ATOM 4740 C C . HIS B 1 276 ? 4.035 -37.031 -23.094 1 95.75 276 HIS B C 1
ATOM 4742 O O . HIS B 1 276 ? 4.922 -36.594 -22.359 1 95.75 276 HIS B O 1
ATOM 4748 N N . THR B 1 277 ? 3.033 -37.812 -22.547 1 95.62 277 THR B N 1
ATOM 4749 C CA . THR B 1 277 ? 2.965 -38.094 -21.109 1 95.62 277 THR B CA 1
ATOM 4750 C C . THR B 1 277 ? 3.08 -39.594 -20.859 1 95.62 277 THR B C 1
ATOM 4752 O O . THR B 1 277 ? 3.268 -40.031 -19.719 1 95.62 277 THR B O 1
ATOM 4755 N N . SER B 1 278 ? 2.885 -40.406 -21.922 1 95.06 278 SER B N 1
ATOM 4756 C CA . SER B 1 278 ? 2.891 -41.844 -21.859 1 95.06 278 SER B CA 1
ATOM 4757 C C . SER B 1 278 ? 1.597 -42.375 -21.25 1 95.06 278 SER B C 1
ATOM 4759 O O . SER B 1 278 ? 1.449 -43.594 -21.047 1 95.06 278 SER B O 1
ATOM 4761 N N . TYR B 1 279 ? 0.67 -41.562 -20.938 1 95.06 279 TYR B N 1
ATOM 4762 C CA . TYR B 1 279 ? -0.662 -41.906 -20.469 1 95.06 279 TYR B CA 1
ATOM 4763 C C . TYR B 1 279 ? -1.734 -41.406 -21.422 1 95.06 279 TYR B C 1
ATOM 4765 O O . TYR B 1 279 ? -1.575 -40.375 -22.047 1 95.06 279 TYR B O 1
ATOM 4773 N N . THR B 1 280 ? -2.787 -42.156 -21.516 1 95.81 280 THR B N 1
ATOM 4774 C CA . THR B 1 280 ? -3.98 -41.594 -22.141 1 95.81 280 THR B CA 1
ATOM 4775 C C . THR B 1 280 ? -4.656 -40.594 -21.203 1 95.81 280 THR B C 1
ATOM 4777 O O . THR B 1 280 ? -4.438 -40.625 -20 1 95.81 280 THR B O 1
ATOM 4780 N N . PRO B 1 281 ? -5.422 -39.688 -21.797 1 95.81 281 PRO B N 1
ATOM 4781 C CA . PRO B 1 281 ? -6.164 -38.781 -20.922 1 95.81 281 PRO B CA 1
ATOM 4782 C C . PRO B 1 281 ? -6.977 -39.5 -19.844 1 95.81 281 PRO B C 1
ATOM 4784 O O . PRO B 1 281 ? -7.004 -39.094 -18.688 1 95.81 281 PRO B O 1
ATOM 4787 N N . LYS B 1 282 ? -7.613 -40.562 -20.203 1 93.88 282 LYS B N 1
ATOM 4788 C CA . LYS B 1 282 ? -8.406 -41.344 -19.266 1 93.88 282 LYS B CA 1
ATOM 4789 C C . LYS B 1 282 ? -7.543 -41.906 -18.141 1 93.88 282 LYS B C 1
ATOM 4791 O O . LYS B 1 282 ? -7.938 -41.875 -16.984 1 93.88 282 LYS B O 1
ATOM 4796 N N . GLN B 1 283 ? -6.414 -42.469 -18.5 1 94.62 283 GLN B N 1
ATOM 4797 C CA . GLN B 1 283 ? -5.473 -43 -17.516 1 94.62 283 GLN B CA 1
ATOM 4798 C C . GLN B 1 283 ? -4.992 -41.906 -16.578 1 94.62 283 GLN B C 1
ATOM 4800 O O . GLN B 1 283 ? -4.855 -42.125 -15.367 1 94.62 283 GLN B O 1
ATOM 4805 N N . PHE B 1 284 ? -4.773 -40.75 -17.172 1 94.38 284 PHE B N 1
ATOM 4806 C CA . PHE B 1 284 ? -4.305 -39.625 -16.375 1 94.38 284 PHE B CA 1
ATOM 4807 C C . PHE B 1 284 ? -5.355 -39.219 -15.344 1 94.38 284 PHE B C 1
ATOM 4809 O O . PHE B 1 284 ? -5.039 -39.031 -14.172 1 94.38 284 PHE B O 1
ATOM 4816 N N . ILE B 1 285 ? -6.559 -39.062 -15.719 1 91.62 285 ILE B N 1
ATOM 4817 C CA . ILE B 1 285 ? -7.656 -38.688 -14.828 1 91.62 285 ILE B CA 1
ATOM 4818 C C . ILE B 1 285 ? -7.77 -39.719 -13.695 1 91.62 285 ILE B C 1
ATOM 4820 O O . ILE B 1 285 ? -7.93 -39.344 -12.531 1 91.62 285 ILE B O 1
ATOM 4824 N N . ALA B 1 286 ? -7.602 -40.938 -14.031 1 89.06 286 ALA B N 1
ATOM 4825 C CA . ALA B 1 286 ? -7.676 -42 -13.039 1 89.06 286 ALA B CA 1
ATOM 4826 C C . ALA B 1 286 ? -6.52 -41.906 -12.047 1 89.06 286 ALA B C 1
ATOM 4828 O O . ALA B 1 286 ? -6.688 -42.219 -10.859 1 89.06 286 ALA B O 1
ATOM 4829 N N . SER B 1 287 ? -5.422 -41.5 -12.555 1 88.19 287 SER B N 1
ATOM 4830 C CA . SER B 1 287 ? -4.234 -41.406 -11.711 1 88.19 287 SER B CA 1
ATOM 4831 C C . SER B 1 287 ? -4.348 -40.281 -10.703 1 88.19 287 SER B C 1
ATOM 4833 O O . SER B 1 287 ? -3.74 -40.312 -9.633 1 88.19 287 SER B O 1
ATOM 4835 N N . ILE B 1 288 ? -5.043 -39.25 -11.062 1 85.44 288 ILE B N 1
ATOM 4836 C CA . ILE B 1 288 ? -5.223 -38.062 -10.188 1 85.44 288 ILE B CA 1
ATOM 4837 C C . ILE B 1 288 ? -6.172 -38.438 -9.047 1 85.44 288 ILE B C 1
ATOM 4839 O O . ILE B 1 288 ? -5.957 -38.031 -7.906 1 85.44 288 ILE B O 1
ATOM 4843 N N . LYS B 1 289 ? -7.246 -39.188 -9.305 1 75.38 289 LYS B N 1
ATOM 4844 C CA . LYS B 1 289 ? -8.266 -39.562 -8.328 1 75.38 289 LYS B CA 1
ATOM 4845 C C . LYS B 1 289 ? -7.738 -40.594 -7.359 1 75.38 289 LYS B C 1
ATOM 4847 O O . LYS B 1 289 ? -8.211 -40.688 -6.223 1 75.38 289 LYS B O 1
ATOM 4852 N N . GLN B 1 290 ? -6.828 -41.438 -7.801 1 65.38 290 GLN B N 1
ATOM 4853 C CA . GLN B 1 290 ? -6.324 -42.531 -6.969 1 65.38 290 GLN B CA 1
ATOM 4854 C C . GLN B 1 290 ? -5.293 -42.031 -5.965 1 65.38 290 GLN B C 1
ATOM 4856 O O . GLN B 1 290 ? -5.113 -42.625 -4.898 1 65.38 290 GLN B O 1
ATOM 4861 N N . ASN B 1 291 ? -4.723 -40.875 -6.172 1 54.97 291 ASN B N 1
ATOM 4862 C CA . ASN B 1 291 ? -3.721 -40.406 -5.219 1 54.97 291 ASN B CA 1
ATOM 4863 C C . ASN B 1 291 ? -4.336 -39.5 -4.156 1 54.97 291 ASN B C 1
ATOM 4865 O O . ASN B 1 291 ? -5.18 -38.656 -4.469 1 54.97 291 ASN B O 1
#

Nearest PDB structures (foldseek):
  5u93-assembly1_A  TM=7.689E-01  e=9.725E-07  Bacteria Latreille et al. 1825
  3oio-assembly1_A  TM=8.169E-01  e=9.694E-04  Chromobacterium violaceum
  4fe7-assembly1_A-2  TM=6.612E-01  e=3.434E-03  Escherichia coli
  8hfb-assembly1_B  TM=4.947E-01  e=7.572E-03  Bacillus subtilis
  1y3t-assembly1_B  TM=5.277E-01  e=1.855E-02  Bacillus subtilis

Foldseek 3Di:
DDPQPQVPLPPVSVVLFKDKDKPVVCCVDPSVPPQAFKAFAQWKKKWAWQAWWAWKDWLNDIDIDGHQKMFIHHHLIIMHGHDTDPTTDMMMTGHPCLLPPPDDDDDDPCLDPPNNVLFHPRMDHDDDPVLSVLLRVLSVVLNVLNVPDSDPVSSVSNSVSVVVNRVSVVVRPPPPPDPVVVVLSVLVSVLVVVCVVCQQPDLDLVVSCVVSVHDLVSNQVSCCVRNVGGSSVVSLVVLLSSLLSQLSHPVHDLVNSCNSRNHPDSVVVQVSNCVVPVDGSVRSSVVSVVD/DDDQPQVPLPPVSVVLFKDKDKPVCCCVDPSVPPQQFKAFAQWKKKWAWQAWWAWKDWLNDIDIDGHQKMFIHHHLIIMHGHDTDPTTDMMMTGHPCLLPPPDDDDDDPCLDPPNNVLFHPRMDHDDDPVLSVLLRVLSVVLNVLNVPDSDPVSSVSNSVSVVVNRVSSVVRPPPPPDPVVVVLSVLVSVLVVVCVVCQQPDLDLVVSCVVSVHDLVSNQVSCCVRNVGGSSVVSLVVLLSSLLSQLSHPVHDLVNSCNVRNHPDSVVVQVSNCVVPVDGSVRSSVVSVVD

Solvent-accessible surface area (backbone atoms only — not comparable to full-atom values): 31076 Å² total; per-residue (Å²): 134,80,77,72,74,68,82,54,59,55,77,74,42,52,69,67,27,53,50,67,41,48,34,47,60,39,68,72,67,49,58,68,84,51,43,44,29,58,32,47,32,89,33,32,36,41,35,40,28,66,32,37,37,36,32,37,32,51,68,90,40,78,42,77,45,36,58,40,23,33,39,42,45,34,62,56,35,23,33,20,49,63,54,73,46,78,45,32,40,38,35,38,36,34,35,72,64,43,60,45,56,73,39,73,75,67,65,70,56,66,68,26,90,61,37,22,65,70,81,34,68,40,60,45,74,59,77,51,65,70,57,42,52,50,44,56,52,41,51,51,49,39,42,52,46,61,73,72,41,89,44,74,66,44,49,52,37,41,46,28,44,49,48,36,45,51,54,55,52,54,70,68,47,82,69,76,77,50,66,73,48,48,55,42,47,50,51,51,42,50,50,53,55,49,43,72,74,32,40,41,77,51,84,54,61,66,60,50,21,59,76,66,71,52,48,68,66,57,52,27,53,43,32,28,74,60,70,72,32,48,45,59,56,45,51,52,51,50,50,51,51,50,47,53,25,39,51,39,24,89,89,39,50,70,64,56,44,23,50,64,54,42,40,91,42,56,66,58,35,38,51,52,45,20,73,75,70,76,35,44,61,69,56,47,47,51,55,47,72,73,80,135,79,77,73,76,67,84,53,59,54,76,74,43,53,71,67,28,51,51,67,41,48,35,48,59,39,65,72,68,48,58,68,83,52,42,44,30,56,32,46,34,90,34,32,37,43,37,39,28,66,32,37,37,34,33,35,32,52,68,90,40,79,41,78,46,37,59,42,23,34,40,42,46,34,63,56,35,25,33,20,49,63,54,74,45,78,44,31,40,38,35,40,37,33,37,72,66,43,60,46,56,74,41,73,76,67,64,71,56,66,68,25,92,61,38,22,66,69,81,32,68,40,60,46,74,58,78,51,65,69,58,42,52,49,46,54,52,41,50,50,50,39,41,51,47,61,72,72,43,90,45,73,66,43,50,52,36,39,46,29,43,49,49,36,45,50,54,56,54,54,69,66,46,82,69,76,76,51,66,74,47,50,57,43,48,49,51,50,42,51,49,52,54,50,44,72,76,32,42,42,77,51,86,52,60,66,62,51,22,60,77,66,72,52,49,67,67,57,51,27,52,42,32,28,73,59,70,72,32,48,45,59,57,46,51,51,50,51,51,51,50,50,46,53,26,40,52,39,24,88,89,36,50,72,63,56,44,22,49,64,55,42,38,92,40,57,65,59,36,37,52,53,44,21,73,74,70,74,37,43,62,68,55,46,46,51,53,47,71,73,81

Radius of gyration: 30.22 Å; Cα contacts (8 Å, |Δi|>4): 884; chains: 2; bounding box: 49×93×66 Å

pLDDT: mean 87.72, std 15.05, range [20.75, 98.38]

Secondary structure (DSSP, 8-state):
----------HHHHHHSEEEEEHHHHHHHS-TTTTTS-EE-SSEEEEEEEEEEEEEEETTEEEEE-TTEEEEE-TT-EEEEEEEEEEEEEEEEE-HHHHHTT-SS---GGGSTTT-TTTS-SEEE---HHHHHHHHHHHHHHHHHHHH--SHHHHHHHHHHHHHHHHHHHHHS----SHHHHHHHHHHHHHHHHHHHHTTT---HHHHHHHHT--HHHHHHHHHHHHSS-HHHHHHHHHHHHHHHHHTSTT--HHHHHHHTT-S-HHHHHHHHHHHHSS-HHHHHHHHHH-/----------HHHHHHSEEEEEHHHHHHHS-TTTTTS-EE-SSEEEEEEEEEEEEEEETTEEEEE-TTEEEEE-TT-EEEEEEEEEEEEEEEEE-HHHHHTT-SS---GGGSTTT-TTTS-SEEE---HHHHHHHHHHHHHHHHHHHH--SHHHHHHHHHHHHHHHHHHHHHS----SHHHHHHHHHHHHHHHHHHHHTTT---HHHHHHHHT--HHHHHHHHHHHHSS-HHHHHHHHHHHHHHHHHTSTT--HHHHHHHTT-S-HHHHHHHHHHHHSS-HHHHHHHHHH-

Sequence (582 aa):
MKNIQEYTFKKEQEDFGINVWELDYFLANYDIQNRSIPHRLKFYAIVFITEGTGEHLIDFKTYSYKKNDMLFVGKNQTHAWLKQKNVKGYIAIFTQDFLNENQQTFKDLSYSYPYNSFLHSPKLTITNTNTHYTLVTVFALIYKEFSLSKTTVSKQIIQSLLRVAFLKIKTLSKQFNLEQNKSDISLFIQFQNQLDKNISITRNVNEYCKILNTTYRKLNDTCKVFTHKTAKSFIDDVIILKAKQYLSDQDKNISITSYLLGFEEVSNFSKFFKKHTSYTPKQFIASIKQNMKNIQEYTFKKEQEDFGINVWELDYFLANYDIQNRSIPHRLKFYAIVFITEGTGEHLIDFKTYSYKKNDMLFVGKNQTHAWLKQKNVKGYIAIFTQDFLNENQQTFKDLSYSYPYNSFLHSPKLTITNTNTHYTLVTVFALIYKEFSLSKTTVSK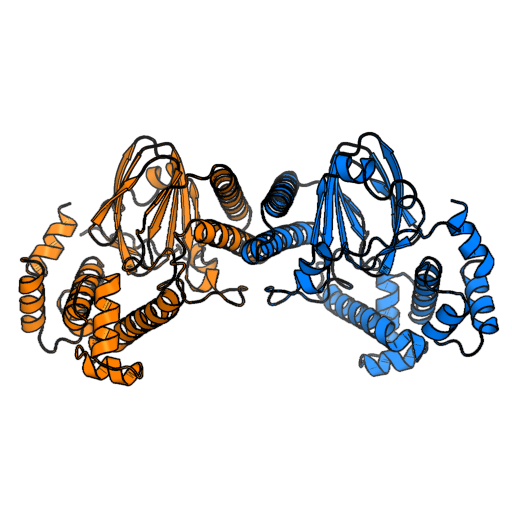QIIQSLLRVAFLKIKTLSKQFNLEQNKSDISLFIQFQNQLDKNISITRNVNEYCKILNTTYRKLNDTCKVFTHKTAKSFIDDVIILKAKQYLSDQDKNISITSYLLGFEEVSNFSKFFKKHTSYTPKQFIASIKQN

InterPro domains:
  IPR003313 AraC-type arabinose-binding/dimerisation domain [PF02311] (29-80)
  IPR009057 Homedomain-like superfamily [SSF46689] (241-287)
  IPR014710 RmlC-like jelly roll fold [G3DSA:2.60.120.10] (8-108)
  IPR018060 AraC-like, DNA binding HTH domain [PF12833] (208-285)
  IPR018060 AraC-like, DNA binding HTH domain [PS01124] (189-287)
  IPR018060 AraC-like, DNA binding HTH domain [SM00342] (202-285)
  IPR037923 Transcription regulator HTH-like [SSF51215] (36-113)